Protein AF-A0A9D8JGZ7-F1 (afdb_monomer)

Nearest PDB structures (foldseek):
  4tql-assembly1_A  TM=2.787E-01  e=5.244E-01  synthetic construct
  4tql-assembly2_B  TM=2.988E-01  e=1.137E+00  synthetic construct
  6oy3-assembly1_B  TM=2.435E-01  e=5.060E+00  Fusarium vanettenii 77-13-4

Solvent-accessible surface area (backbone atoms only — not comparable to full-atom values): 28622 Å² total; per-residue (Å²): 135,87,79,66,72,73,61,61,57,54,54,59,47,52,58,52,54,63,74,70,57,75,61,79,71,61,65,65,60,64,68,72,77,68,89,72,92,83,92,80,92,80,90,77,90,75,86,70,82,75,72,54,72,65,57,57,50,51,50,52,53,50,48,49,54,51,50,48,55,44,48,56,49,50,55,52,52,43,54,53,42,52,54,51,42,49,45,63,78,54,69,54,93,81,65,79,48,70,67,60,55,50,52,54,48,53,52,52,50,52,51,51,55,53,42,53,52,52,46,50,51,47,51,53,51,48,54,37,51,73,73,69,47,66,93,82,66,78,72,90,67,86,78,71,76,80,69,80,76,87,67,78,92,41,73,68,54,49,51,54,50,53,48,50,56,50,48,64,72,32,63,72,47,61,56,45,61,58,40,56,75,80,50,49,64,75,54,55,77,71,55,74,36,54,69,57,47,59,58,49,49,52,47,50,55,56,55,74,70,46,51,74,67,52,56,65,47,45,82,75,52,75,70,84,82,48,51,74,61,55,53,48,48,54,50,43,54,51,50,48,52,48,51,52,47,54,57,48,57,52,51,50,64,65,74,63,52,96,77,44,74,62,72,42,56,40,89,86,75,19,49,53,43,44,52,42,30,37,32,42,33,38,34,6,56,65,56,79,75,55,83,63,66,42,68,66,47,46,55,50,49,51,58,23,40,25,63,7,37,62,34,45,59,42,46,82,41,56,38,101,91,42,52,23,46,26,51,46,47,56,75,53,72,48,76,42,58,56,80,53,71,75,53,48,102,69,63,44,62,62,47,55,46,47,49,53,26,58,78,39,70,50,56,56,56,63,53,31,38,39,38,35,36,28,60,36,48,49,70,86,56,86,68,78,50,49,66,47,61,37,68,32,87,91,37,48,29,35,37,32,44,34,43,56,51,84,45,89,74,54,56,39,62,62,37,87,72,70,44,51,42,54,39,33,20,51,52,23,47,49,54,36,44,51,50,27,41,30,37,22,41,58,45,49,14,38,34,23,89,66,79,68,33,42,47,26,55,76,11,59,85,34,51,54,88,48,92,73,59,43,34,25,33,54,80,65,52,60,40,66,45,60,16,36,51,32,69,70,33,35,76,68,68,32,46,41,85,88,47,51,13,23,39,69,34,97

Foldseek 3Di:
DDDDPVVLVVVVVVVVVVVVDDDPVVVVVVVVPPPDDDDDDDDDDPPPPQDDVVVLVVVLVVLVVQLVVLLVVLVVLLVVLVVLLVCLVPPDPVPPDLVVSLVSLVVSLVSLVVSLVSLVVSLVQNVCSLVRHDPPPDPPDPDPPPPPDPDPRDLVVLVVSLVVLVVVVCPVVVVQVVCVVPDCVVVPLQAQFQVCCVVVVVVVVVVVPADPVSVVCVVPDDPPPDDSSNSSSVSSVSSSVSSLVSSQPSVVSSPPDDVLLFWDWSQPDADFQQEAEEEEEEEEQCVVVDPACALVLVQVLQQLQAPFLLLCLQQLFAYSVHTRHSGYHYPYYDYHNDHQDADDPPVNVVVQLVVQCVVCVLPDDARYEYEYEYQHDQVVNDDQKEKAWHHSPPRIHIYIYGYQDLDDQLQPDCAPLRHDRSNQSSSQVVSLRVSQCRQGVRSNGTARPPPSDGQSRLQRSPWDQDRRQFGQTNVRRGGTYTFTFHSVQQVVQHAHDPSRRGDGGD

Radius of gyration: 27.04 Å; Cα contacts (8 Å, |Δi|>4): 701; chains: 1; bounding box: 70×60×82 Å

Structure (mmCIF, N/CA/C/O backbone):
data_AF-A0A9D8JGZ7-F1
#
_entry.id   AF-A0A9D8JGZ7-F1
#
loop_
_atom_site.group_PDB
_atom_site.id
_atom_site.type_symbol
_atom_site.label_atom_id
_atom_site.label_alt_id
_atom_site.label_comp_id
_atom_site.label_asym_id
_atom_site.label_entity_id
_atom_site.label_seq_id
_atom_site.pdbx_PDB_ins_code
_atom_site.Cartn_x
_atom_site.Cartn_y
_atom_site.Cartn_z
_atom_site.occupancy
_atom_site.B_iso_or_equiv
_atom_site.auth_seq_id
_atom_site.auth_comp_id
_atom_site.auth_asym_id
_atom_site.auth_atom_id
_atom_site.pdbx_PDB_model_num
ATOM 1 N N . MET A 1 1 ? 13.844 -27.676 -12.211 1.00 30.41 1 MET A N 1
ATOM 2 C CA . MET A 1 1 ? 13.786 -27.586 -13.686 1.00 30.41 1 MET A CA 1
ATOM 3 C C . MET A 1 1 ? 13.780 -26.109 -14.044 1.00 30.41 1 MET A C 1
ATOM 5 O O . MET A 1 1 ? 12.877 -25.419 -13.599 1.00 30.41 1 MET A O 1
ATOM 9 N N . ARG A 1 2 ? 14.822 -25.596 -14.713 1.00 27.52 2 ARG A N 1
ATOM 10 C CA . ARG A 1 2 ? 14.895 -24.185 -15.133 1.00 27.52 2 ARG A CA 1
ATOM 11 C C . ARG A 1 2 ? 14.179 -24.047 -16.477 1.00 27.52 2 ARG A C 1
ATOM 13 O O . ARG A 1 2 ? 14.622 -24.644 -17.453 1.00 27.52 2 ARG A O 1
ATOM 20 N N . THR A 1 3 ? 13.080 -23.305 -16.527 1.00 28.97 3 THR A N 1
ATOM 21 C CA . THR A 1 3 ? 12.500 -22.830 -17.788 1.00 28.97 3 THR A CA 1
ATOM 22 C C . THR A 1 3 ? 13.400 -21.730 -18.371 1.00 28.97 3 THR A C 1
ATOM 24 O O . THR A 1 3 ? 13.923 -20.910 -17.614 1.00 28.97 3 THR A O 1
ATOM 27 N N . PRO A 1 4 ? 13.646 -21.703 -19.692 1.00 29.66 4 PRO A N 1
ATOM 28 C CA . PRO A 1 4 ? 14.488 -20.678 -20.303 1.00 29.66 4 PRO A CA 1
ATOM 29 C C . PRO A 1 4 ? 13.777 -19.314 -20.301 1.00 29.66 4 PRO A C 1
ATOM 31 O O . PRO A 1 4 ? 12.674 -19.189 -20.833 1.00 29.66 4 PRO A O 1
ATOM 34 N N . LEU A 1 5 ? 14.440 -18.288 -19.743 1.00 36.59 5 LEU A N 1
ATOM 35 C CA . LEU A 1 5 ? 13.974 -16.890 -19.679 1.00 36.59 5 LEU A CA 1
ATOM 36 C C . LEU A 1 5 ? 13.505 -16.332 -21.040 1.00 36.59 5 LEU A C 1
ATOM 38 O O . LEU A 1 5 ? 12.675 -15.431 -21.072 1.00 36.59 5 LEU A O 1
ATOM 42 N N . SER A 1 6 ? 13.995 -16.860 -22.167 1.00 31.52 6 SER A N 1
ATOM 43 C CA . SER A 1 6 ? 13.658 -16.373 -23.513 1.00 31.52 6 SER A CA 1
ATOM 44 C C . SER A 1 6 ? 12.186 -16.558 -23.907 1.00 31.52 6 SER A C 1
ATOM 46 O O . SER A 1 6 ? 11.690 -15.802 -24.741 1.00 31.52 6 SER A O 1
ATOM 48 N N . LEU A 1 7 ? 11.468 -17.515 -23.305 1.00 28.45 7 LEU A N 1
ATOM 49 C CA . LEU A 1 7 ? 10.053 -17.764 -23.617 1.00 28.45 7 LEU A CA 1
ATOM 50 C C . LEU A 1 7 ? 9.101 -16.762 -22.943 1.00 28.45 7 LEU A C 1
ATOM 52 O O . LEU A 1 7 ? 8.075 -16.415 -23.526 1.00 28.45 7 LEU A O 1
ATOM 56 N N . SER A 1 8 ? 9.450 -16.249 -21.760 1.00 35.69 8 SER A N 1
ATOM 57 C CA . SER A 1 8 ? 8.589 -15.344 -20.984 1.00 35.69 8 SER A CA 1
ATOM 58 C C . SER A 1 8 ? 8.521 -13.936 -21.593 1.00 35.69 8 SER A C 1
ATOM 60 O O . SER A 1 8 ? 7.445 -13.347 -21.680 1.00 35.69 8 SER A O 1
ATOM 62 N N . TYR A 1 9 ? 9.642 -13.422 -22.114 1.00 38.09 9 TYR A N 1
ATOM 63 C CA . TYR A 1 9 ? 9.699 -12.099 -22.756 1.00 38.09 9 TYR A CA 1
ATOM 64 C C . TYR A 1 9 ? 9.044 -12.071 -24.147 1.00 38.09 9 TYR A C 1
ATOM 66 O O . TYR A 1 9 ? 8.454 -11.062 -24.534 1.00 38.09 9 TYR A O 1
ATOM 74 N N . GLY A 1 10 ? 9.074 -13.190 -24.885 1.00 34.28 10 GLY A N 1
ATOM 75 C CA . GLY A 1 10 ? 8.395 -13.312 -26.181 1.00 34.28 10 GLY A CA 1
ATOM 76 C C . GLY A 1 10 ? 6.864 -13.251 -26.080 1.00 34.28 10 GLY A C 1
ATOM 77 O O . GLY A 1 10 ? 6.204 -12.728 -26.985 1.00 34.28 10 GLY A O 1
ATOM 78 N N . LEU A 1 11 ? 6.294 -13.728 -24.965 1.00 33.00 11 LEU A N 1
ATOM 79 C CA . LEU A 1 11 ? 4.847 -13.736 -24.724 1.00 33.00 11 LEU A CA 1
ATOM 80 C C . LEU A 1 11 ? 4.312 -12.343 -24.344 1.00 33.00 11 LEU A C 1
ATOM 82 O O . LEU A 1 11 ? 3.305 -11.902 -24.898 1.00 33.00 11 LEU A O 1
ATOM 86 N N . ILE A 1 12 ? 5.025 -11.624 -23.467 1.00 39.72 12 ILE A N 1
ATOM 87 C CA . ILE A 1 12 ? 4.693 -10.246 -23.057 1.00 39.72 12 ILE A CA 1
ATOM 88 C C . ILE A 1 12 ? 4.748 -9.297 -24.266 1.00 39.72 12 ILE A C 1
ATOM 90 O O . ILE A 1 12 ? 3.869 -8.455 -24.450 1.00 39.72 12 ILE A O 1
ATOM 94 N N . PHE A 1 13 ? 5.729 -9.479 -25.156 1.00 40.72 13 PHE A N 1
ATOM 95 C CA . PHE A 1 13 ? 5.869 -8.642 -26.348 1.00 40.72 13 PHE A CA 1
ATOM 96 C C . PHE A 1 13 ? 4.836 -8.967 -27.440 1.00 40.72 13 PHE A C 1
ATOM 98 O O . PHE A 1 13 ? 4.329 -8.056 -28.092 1.00 40.72 13 PHE A O 1
ATOM 105 N N . SER A 1 14 ? 4.453 -10.239 -27.611 1.00 34.75 14 SER A N 1
ATOM 106 C CA . SER A 1 14 ? 3.380 -10.618 -28.548 1.00 34.75 14 SER A CA 1
ATOM 107 C C . SER A 1 14 ? 2.031 -10.004 -28.147 1.00 34.75 14 SER A C 1
ATOM 109 O O . SER A 1 14 ? 1.276 -9.558 -29.012 1.00 34.75 14 SER A O 1
ATOM 111 N N . LEU A 1 15 ? 1.752 -9.889 -26.844 1.00 35.12 15 LEU A N 1
ATOM 112 C CA . LEU A 1 15 ? 0.561 -9.204 -26.325 1.00 35.12 15 LEU A CA 1
ATOM 113 C C . LEU A 1 15 ? 0.600 -7.681 -26.569 1.00 35.12 15 LEU A C 1
ATOM 115 O O . LEU A 1 15 ? -0.421 -7.098 -26.934 1.00 35.12 15 LEU A O 1
ATOM 119 N N . LEU A 1 16 ? 1.773 -7.046 -26.466 1.00 34.62 16 LEU A N 1
ATOM 120 C CA . LEU A 1 16 ? 1.958 -5.612 -26.740 1.00 34.62 16 LEU A CA 1
ATOM 121 C C . LEU A 1 16 ? 1.869 -5.269 -28.239 1.00 34.62 16 LEU A C 1
ATOM 123 O O . LEU A 1 16 ? 1.175 -4.319 -28.605 1.00 34.62 16 LEU A O 1
ATOM 127 N N . VAL A 1 17 ? 2.481 -6.067 -29.122 1.00 37.59 17 VAL A N 1
ATOM 128 C CA . VAL A 1 17 ? 2.438 -5.853 -30.585 1.00 37.59 17 VAL A CA 1
ATOM 129 C C . VAL A 1 17 ? 1.025 -6.037 -31.142 1.00 37.59 17 VAL A C 1
ATOM 131 O O . VAL A 1 17 ? 0.597 -5.268 -32.004 1.00 37.59 17 VAL A O 1
ATOM 134 N N . THR A 1 18 ? 0.254 -6.987 -30.604 1.00 37.69 18 THR A N 1
ATOM 135 C CA . THR A 1 18 ? -1.143 -7.198 -31.024 1.00 37.69 18 THR A CA 1
ATOM 136 C C . THR A 1 18 ? -2.047 -6.021 -30.623 1.00 37.69 18 THR A C 1
ATOM 138 O O . THR A 1 18 ? -3.025 -5.741 -31.310 1.00 37.69 18 THR A O 1
ATOM 141 N N . SER A 1 19 ? -1.696 -5.267 -29.571 1.00 33.50 19 SER A N 1
ATOM 142 C CA . SER A 1 19 ? -2.451 -4.079 -29.133 1.00 33.50 19 SER A CA 1
ATOM 143 C C . SER A 1 19 ? -2.179 -2.806 -29.954 1.00 33.50 19 SER A C 1
ATOM 145 O O . SER A 1 19 ? -3.001 -1.891 -29.944 1.00 33.50 19 SER A O 1
ATOM 147 N N . CYS A 1 20 ? -1.074 -2.765 -30.711 1.00 33.56 20 CYS A N 1
ATOM 148 C CA . CYS A 1 20 ? -0.692 -1.635 -31.572 1.00 33.56 20 CYS A CA 1
ATOM 149 C C . CYS A 1 20 ? -0.934 -1.891 -33.075 1.00 33.56 20 CYS A C 1
ATOM 151 O O . CYS A 1 20 ? -0.835 -0.969 -33.884 1.00 33.56 20 CYS A O 1
ATOM 153 N N . GLY A 1 21 ? -1.253 -3.128 -33.469 1.00 30.16 21 GLY A N 1
ATOM 154 C CA . GLY A 1 21 ? -1.409 -3.548 -34.863 1.00 30.16 21 GLY A CA 1
ATOM 155 C C . GLY A 1 21 ? -2.853 -3.532 -35.367 1.00 30.16 21 GLY A C 1
ATOM 156 O O . GLY A 1 21 ? -3.429 -4.589 -35.608 1.00 30.16 21 GLY A O 1
ATOM 157 N N . GLY A 1 22 ? -3.433 -2.352 -35.596 1.00 34.09 22 GLY A N 1
ATOM 158 C CA . GLY A 1 22 ? -4.560 -2.245 -36.531 1.00 34.09 22 GLY A CA 1
ATOM 159 C C . GLY A 1 22 ? -4.078 -2.617 -37.937 1.00 34.09 22 GLY A C 1
ATOM 160 O O . GLY A 1 22 ? -3.034 -2.132 -38.376 1.00 34.09 22 GLY A O 1
ATOM 161 N N . SER A 1 23 ? -4.784 -3.508 -38.642 1.00 34.53 23 SER A N 1
ATOM 162 C CA . SER A 1 23 ? -4.337 -3.956 -39.965 1.00 34.53 23 SER A CA 1
ATOM 163 C C . SER A 1 23 ? -4.221 -2.765 -40.929 1.00 34.53 23 SER A C 1
ATOM 165 O O . SER A 1 23 ? -5.100 -1.901 -40.989 1.00 34.53 23 SER A O 1
ATOM 167 N N . LEU A 1 24 ? -3.156 -2.745 -41.738 1.00 37.50 24 LEU A N 1
ATOM 168 C CA . LEU A 1 24 ? -2.914 -1.766 -42.810 1.00 37.50 24 LEU A CA 1
ATOM 169 C C . LEU A 1 24 ? -4.115 -1.573 -43.768 1.00 37.50 24 LEU A C 1
ATOM 171 O O . LEU A 1 24 ? -4.181 -0.565 -44.474 1.00 37.50 24 LEU A O 1
ATOM 175 N N . GLY A 1 25 ? -5.075 -2.507 -43.788 1.00 36.16 25 GLY A N 1
ATOM 176 C CA . GLY A 1 25 ? -6.294 -2.435 -44.595 1.00 36.16 25 GLY A CA 1
ATOM 177 C C . GLY A 1 25 ? -7.306 -1.371 -44.151 1.00 36.16 25 GLY A C 1
ATOM 178 O O . GLY A 1 25 ? -8.044 -0.861 -44.999 1.00 36.16 25 GLY A O 1
ATOM 179 N N . ASP A 1 26 ? -7.321 -0.978 -42.874 1.00 39.31 26 ASP A N 1
ATOM 180 C CA . ASP A 1 26 ? -8.356 -0.079 -42.339 1.00 39.31 26 ASP A CA 1
ATOM 181 C C . ASP A 1 26 ? -8.034 1.408 -42.567 1.00 39.31 26 ASP A C 1
ATOM 183 O O . ASP A 1 26 ? -8.930 2.216 -42.828 1.00 39.31 26 ASP A O 1
ATOM 187 N N . TYR A 1 27 ? -6.748 1.770 -42.627 1.00 34.91 27 TYR A N 1
ATOM 188 C CA . TYR A 1 27 ? -6.307 3.138 -42.933 1.00 34.91 27 TYR A CA 1
ATOM 189 C C . TYR A 1 27 ? -6.498 3.528 -44.411 1.00 34.91 27 TYR A C 1
ATOM 191 O O . TYR A 1 27 ? -6.749 4.693 -44.726 1.00 34.91 27 TYR A O 1
ATOM 199 N N . ALA A 1 28 ? -6.449 2.564 -45.339 1.00 37.69 28 ALA A N 1
ATOM 200 C CA . ALA A 1 28 ? -6.651 2.817 -46.771 1.00 37.69 28 ALA A CA 1
ATOM 201 C C . ALA A 1 28 ? -8.128 3.061 -47.156 1.00 37.69 28 ALA A C 1
ATOM 203 O O . ALA A 1 28 ? -8.407 3.595 -48.234 1.00 37.69 28 ALA A O 1
ATOM 204 N N . LYS A 1 29 ? -9.087 2.689 -46.293 1.00 38.31 29 LYS A N 1
ATOM 205 C CA . LYS A 1 29 ? -10.528 2.922 -46.514 1.00 38.31 29 LYS A CA 1
ATOM 206 C C . LYS A 1 29 ? -10.995 4.313 -46.075 1.00 38.31 29 LYS A C 1
ATOM 208 O O . LYS A 1 29 ? -11.946 4.828 -46.659 1.00 38.31 29 LYS A O 1
ATOM 213 N N . LEU A 1 30 ? -10.319 4.942 -45.112 1.00 39.97 30 LEU A N 1
ATOM 214 C CA . LEU A 1 30 ? -10.672 6.280 -44.617 1.00 39.97 30 LEU A CA 1
ATOM 215 C C . LEU A 1 30 ? -10.223 7.412 -45.555 1.00 39.97 30 LEU A C 1
ATOM 217 O O . LEU A 1 30 ? -10.901 8.431 -45.650 1.00 39.97 30 LEU A O 1
ATOM 221 N N . THR A 1 31 ? -9.159 7.217 -46.335 1.00 41.25 31 THR A N 1
ATOM 222 C CA . THR A 1 31 ? -8.648 8.236 -47.272 1.00 41.25 31 THR A CA 1
ATOM 223 C C . THR A 1 31 ? -9.404 8.307 -48.605 1.00 41.25 31 THR A C 1
ATOM 225 O O . THR A 1 31 ? -9.311 9.313 -49.302 1.00 41.25 31 THR A O 1
ATOM 228 N N . ARG A 1 32 ? -10.229 7.307 -48.959 1.00 40.94 32 ARG A N 1
ATOM 229 C CA . ARG A 1 32 ? -11.028 7.318 -50.208 1.00 40.94 32 ARG A C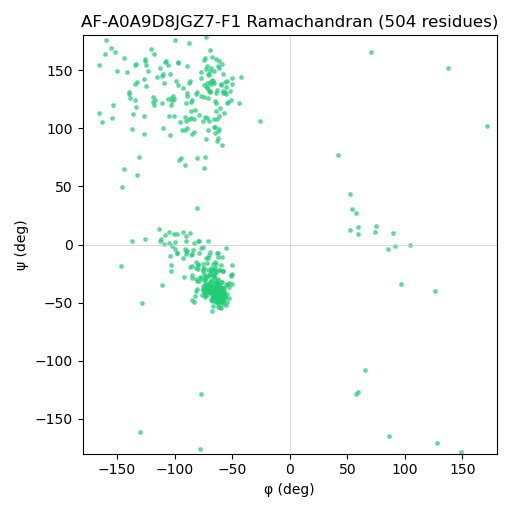A 1
ATOM 230 C C . ARG A 1 32 ? -12.376 8.040 -50.126 1.00 40.94 32 ARG A C 1
ATOM 232 O O . ARG A 1 32 ? -13.009 8.212 -51.162 1.00 40.94 32 ARG A O 1
ATOM 239 N N . ARG A 1 33 ? -12.832 8.471 -48.944 1.00 41.28 33 ARG A N 1
ATOM 240 C CA . ARG A 1 33 ? -14.148 9.129 -48.780 1.00 41.28 33 ARG A CA 1
ATOM 241 C C . ARG A 1 33 ? -14.114 10.663 -48.705 1.00 41.28 33 ARG A C 1
ATOM 243 O O . ARG A 1 33 ? -15.174 11.259 -48.572 1.00 41.28 33 ARG A O 1
ATOM 250 N N . GLY A 1 34 ? -12.945 11.300 -48.826 1.00 38.88 34 GLY A N 1
ATOM 251 C CA . GLY A 1 34 ? -12.790 12.750 -48.618 1.00 38.88 34 GLY A CA 1
ATOM 252 C C . GLY A 1 34 ? -12.522 13.619 -49.854 1.00 38.88 34 GLY A C 1
ATOM 253 O O . GLY A 1 34 ? -12.374 14.824 -49.701 1.00 38.88 34 GLY A O 1
ATOM 254 N N . ALA A 1 35 ? -12.441 13.066 -51.068 1.00 39.75 35 ALA A N 1
ATOM 255 C CA . ALA A 1 35 ? -12.128 13.852 -52.268 1.00 39.75 35 ALA A CA 1
ATOM 256 C C . ALA A 1 35 ? -13.407 14.314 -52.995 1.00 39.75 35 ALA A C 1
ATOM 258 O O . ALA A 1 35 ? -13.784 13.763 -54.027 1.00 39.75 35 ALA A O 1
ATOM 259 N N . GLY A 1 36 ? -14.085 15.314 -52.425 1.00 37.69 36 GLY A N 1
ATOM 260 C CA . GLY A 1 36 ? -15.167 16.074 -53.056 1.00 37.69 36 GLY A CA 1
ATOM 261 C C . GLY A 1 36 ? -14.779 17.552 -53.154 1.00 37.69 36 GLY A C 1
ATOM 262 O O . GLY A 1 36 ? -14.425 18.163 -52.156 1.00 37.69 36 GLY A O 1
ATOM 263 N N . ALA A 1 37 ? -14.792 18.077 -54.376 1.00 45.81 37 ALA A N 1
ATOM 264 C CA . ALA A 1 37 ? -14.227 19.344 -54.840 1.00 45.81 37 ALA A CA 1
ATOM 265 C C . ALA A 1 37 ? -14.571 20.631 -54.053 1.00 45.81 37 ALA A C 1
ATOM 267 O O . ALA A 1 37 ? -15.729 20.882 -53.739 1.00 45.81 37 ALA A O 1
ATOM 268 N N . SER A 1 38 ? -13.592 21.542 -53.949 1.00 38.69 38 SER A N 1
ATOM 269 C CA . SER A 1 38 ? -13.830 22.981 -54.151 1.00 38.69 38 SER A CA 1
ATOM 270 C C . SER A 1 38 ? -12.558 23.692 -54.628 1.00 38.69 38 SER A C 1
ATOM 272 O O . SER A 1 38 ? -11.533 23.690 -53.948 1.00 38.69 38 SER A O 1
ATOM 274 N N . SER A 1 39 ? -12.639 24.299 -55.808 1.00 50.97 39 SER A N 1
ATOM 275 C CA . SER A 1 39 ? -11.642 25.181 -56.411 1.00 50.97 39 SER A CA 1
ATOM 276 C C . SER A 1 39 ? -11.683 26.575 -55.778 1.00 50.97 39 SER A C 1
ATOM 278 O O . SER A 1 39 ? -12.738 27.208 -55.775 1.00 50.97 39 SER A O 1
ATOM 280 N N . GLY A 1 40 ? -10.539 27.083 -55.324 1.00 40.97 40 GLY A N 1
ATOM 281 C CA . GLY A 1 40 ? -10.384 28.468 -54.876 1.00 40.97 40 GLY A CA 1
ATOM 282 C C . GLY A 1 40 ? -8.910 28.855 -54.824 1.00 40.97 40 GLY A C 1
ATOM 283 O O . GLY A 1 40 ? -8.170 28.394 -53.965 1.00 40.97 40 GLY A O 1
ATOM 284 N N . SER A 1 41 ? -8.486 29.658 -55.796 1.00 50.00 41 SER A N 1
ATOM 285 C CA . SER A 1 41 ? -7.134 30.187 -55.973 1.00 50.00 41 SER A CA 1
ATOM 286 C C . SER A 1 41 ? -6.785 31.257 -54.935 1.00 50.00 41 SER A C 1
ATOM 288 O O . SER A 1 41 ? -7.548 32.205 -54.761 1.00 50.00 41 SER A O 1
ATOM 290 N N . GLY A 1 42 ? -5.593 31.176 -54.344 1.00 39.94 42 GLY A N 1
ATOM 291 C CA . GLY A 1 42 ? -5.002 32.258 -53.552 1.00 39.94 42 GLY A CA 1
ATOM 292 C C . GLY A 1 42 ? -3.747 31.778 -52.836 1.00 39.94 42 GLY A C 1
ATOM 293 O O . GLY A 1 42 ? -3.837 31.033 -51.869 1.00 39.94 42 GLY A O 1
ATOM 294 N N . GLY A 1 43 ? -2.578 32.129 -53.369 1.00 47.84 43 GLY A N 1
ATOM 295 C CA . GLY A 1 43 ? -1.293 31.606 -52.922 1.00 47.84 43 GLY A CA 1
ATOM 296 C C . GLY A 1 43 ? -0.771 32.218 -51.623 1.00 47.84 43 GLY A C 1
ATOM 297 O O . GLY A 1 43 ? -0.841 33.424 -51.426 1.00 47.84 43 GLY A O 1
ATOM 298 N N . THR A 1 44 ? -0.135 31.362 -50.828 1.00 37.50 44 THR A N 1
ATOM 299 C CA . THR A 1 44 ? 1.062 31.637 -50.020 1.00 37.50 44 THR A CA 1
ATOM 300 C C . THR A 1 44 ? 1.774 30.298 -49.817 1.00 37.50 44 THR A C 1
ATOM 302 O O . THR A 1 44 ? 1.287 29.401 -49.134 1.00 37.50 44 THR A O 1
ATOM 305 N N . THR A 1 45 ? 2.921 30.117 -50.469 1.00 41.12 45 THR A N 1
ATOM 306 C CA . THR A 1 45 ? 3.786 28.943 -50.310 1.00 41.12 45 THR A CA 1
ATOM 307 C C . THR A 1 45 ? 4.495 28.992 -48.957 1.00 41.12 45 THR A C 1
ATOM 309 O O . THR A 1 45 ? 5.592 29.533 -48.853 1.00 41.12 45 THR A O 1
ATOM 312 N N . TYR A 1 46 ? 3.890 28.401 -47.926 1.00 37.06 46 TYR A N 1
ATOM 313 C CA . TYR A 1 46 ? 4.634 27.854 -46.790 1.00 37.06 46 TYR A CA 1
ATOM 314 C C . TYR A 1 46 ? 5.074 26.437 -47.167 1.00 37.06 46 TYR A C 1
ATOM 316 O O . TYR A 1 46 ? 4.312 25.480 -47.065 1.00 37.06 46 TYR A O 1
ATOM 324 N N . GLY A 1 47 ? 6.304 26.316 -47.665 1.00 42.19 47 GLY A N 1
ATOM 325 C CA . GLY A 1 47 ? 6.953 25.036 -47.936 1.00 42.19 47 GLY A CA 1
ATOM 326 C C . GLY A 1 47 ? 7.407 24.361 -46.644 1.00 42.19 47 GLY A C 1
ATOM 327 O O . GLY A 1 47 ? 8.602 24.226 -46.421 1.00 42.19 47 GLY A O 1
ATOM 328 N N . ALA A 1 48 ? 6.472 23.959 -45.785 1.00 45.25 48 ALA A N 1
ATOM 329 C CA . ALA A 1 48 ? 6.746 22.936 -44.785 1.00 45.25 48 ALA A CA 1
ATOM 330 C C . ALA A 1 48 ? 6.409 21.595 -45.439 1.00 45.25 48 ALA A C 1
ATOM 332 O O . ALA A 1 48 ? 5.242 21.283 -45.676 1.00 45.25 48 ALA A O 1
ATOM 333 N N . THR A 1 49 ? 7.432 20.827 -45.804 1.00 48.81 49 THR A N 1
ATOM 334 C CA . THR A 1 49 ? 7.276 19.451 -46.278 1.00 48.81 49 THR A CA 1
ATOM 335 C C . THR A 1 49 ? 6.676 18.621 -45.147 1.00 48.81 49 THR A C 1
ATOM 337 O O . THR A 1 49 ? 7.403 18.108 -44.299 1.00 48.81 49 THR A O 1
ATOM 340 N N . SER A 1 50 ? 5.346 18.514 -45.099 1.00 52.38 50 SER A N 1
ATOM 341 C CA . SER A 1 50 ? 4.680 17.562 -44.219 1.00 52.38 50 SER A CA 1
ATOM 342 C C . SER A 1 50 ? 5.138 16.173 -44.642 1.00 52.38 50 SER A C 1
ATOM 344 O O . SER A 1 50 ? 4.829 15.717 -45.745 1.00 52.38 50 SER A O 1
ATOM 346 N N . ILE A 1 51 ? 5.921 15.528 -43.790 1.00 58.66 51 ILE A N 1
ATOM 347 C CA . ILE A 1 51 ? 6.329 14.141 -43.976 1.00 58.66 51 ILE A CA 1
ATOM 348 C C . ILE A 1 51 ? 5.053 13.306 -44.118 1.00 58.66 51 ILE A C 1
ATOM 350 O O . ILE A 1 51 ? 4.101 13.496 -43.358 1.00 58.66 51 ILE A O 1
ATOM 354 N N . ASP A 1 52 ? 5.027 12.389 -45.085 1.00 80.81 52 ASP A N 1
ATOM 355 C CA . ASP A 1 52 ? 3.931 11.429 -45.211 1.00 80.81 52 ASP A CA 1
ATOM 356 C C . ASP A 1 52 ? 3.786 10.683 -43.874 1.00 80.81 52 ASP A C 1
ATOM 358 O O . ASP A 1 52 ? 4.765 10.165 -43.331 1.00 80.81 52 ASP A O 1
ATOM 362 N N . ALA A 1 53 ? 2.569 10.609 -43.331 1.00 71.81 53 ALA A N 1
ATOM 363 C CA . ALA A 1 53 ? 2.275 9.889 -42.092 1.00 71.81 53 ALA A CA 1
ATOM 364 C C . ALA A 1 53 ? 2.824 8.446 -42.118 1.00 71.81 53 ALA A C 1
ATOM 366 O O . ALA A 1 53 ? 3.190 7.893 -41.080 1.00 71.81 53 ALA A O 1
ATOM 367 N N . LYS A 1 54 ? 2.954 7.849 -43.312 1.00 73.62 54 LYS A N 1
ATOM 368 C CA . LYS A 1 54 ? 3.615 6.551 -43.509 1.00 73.62 54 LYS A CA 1
ATOM 369 C C . LYS A 1 54 ? 5.113 6.569 -43.215 1.00 73.62 54 LYS A C 1
ATOM 371 O O . LYS A 1 54 ? 5.618 5.620 -42.625 1.00 73.62 54 LYS A O 1
ATOM 376 N N . GLN A 1 55 ? 5.823 7.622 -43.609 1.00 79.62 55 GLN A N 1
ATOM 377 C CA . GLN A 1 55 ? 7.254 7.764 -43.352 1.00 79.62 55 GLN A CA 1
ATOM 378 C C . GLN A 1 55 ? 7.515 8.029 -41.864 1.00 79.62 55 GLN A C 1
ATOM 380 O O . GLN A 1 55 ? 8.419 7.418 -41.300 1.00 79.62 55 GLN A O 1
ATOM 385 N N . GLN A 1 56 ? 6.669 8.822 -41.194 1.00 73.62 56 GLN A N 1
ATOM 386 C CA . GLN A 1 56 ? 6.726 8.966 -39.732 1.00 73.62 56 GLN A CA 1
ATOM 387 C C . GLN A 1 56 ? 6.478 7.630 -39.017 1.00 73.62 56 GLN A C 1
ATOM 389 O O . GLN A 1 56 ? 7.208 7.281 -38.095 1.00 73.62 56 GLN A O 1
ATOM 394 N N . ALA A 1 57 ? 5.479 6.854 -39.450 1.00 71.81 57 ALA A N 1
ATOM 395 C CA . ALA A 1 57 ? 5.200 5.540 -38.872 1.00 71.81 57 ALA A CA 1
ATOM 396 C C . ALA A 1 57 ? 6.353 4.543 -39.094 1.00 71.81 57 ALA A C 1
ATOM 398 O O . ALA A 1 57 ? 6.729 3.825 -38.168 1.00 71.81 57 ALA A O 1
ATOM 399 N N . SER A 1 58 ? 6.942 4.524 -40.294 1.00 77.25 58 SER A N 1
ATOM 400 C CA . SER A 1 58 ? 8.095 3.673 -40.611 1.00 77.25 58 SER A CA 1
ATOM 401 C C . SER A 1 58 ? 9.321 4.033 -39.772 1.00 77.25 58 SER A C 1
ATOM 403 O O . SER A 1 58 ? 10.016 3.139 -39.296 1.00 77.25 58 SER A O 1
ATOM 405 N N . GLU A 1 59 ? 9.577 5.326 -39.568 1.00 80.69 59 GLU A N 1
ATOM 406 C CA . GLU A 1 59 ? 10.708 5.786 -38.763 1.00 80.69 59 GLU A CA 1
ATOM 407 C C . GLU A 1 59 ? 10.513 5.468 -37.277 1.00 80.69 59 GLU A C 1
ATOM 409 O O . GLU A 1 59 ? 11.428 4.961 -36.631 1.00 80.69 59 GLU A O 1
ATOM 414 N N . LYS A 1 60 ? 9.292 5.639 -36.749 1.00 73.94 60 LYS A N 1
ATOM 415 C CA . LYS A 1 60 ? 8.952 5.190 -35.390 1.00 73.94 60 LYS A CA 1
ATOM 416 C C . LYS A 1 60 ? 9.216 3.692 -35.212 1.00 73.94 60 LYS A C 1
ATOM 418 O O . LYS A 1 60 ? 9.822 3.298 -34.224 1.00 73.94 60 LYS A O 1
ATOM 423 N N . LEU A 1 61 ? 8.811 2.848 -36.164 1.00 75.06 61 LEU A N 1
ATOM 424 C CA . LEU A 1 61 ? 9.064 1.401 -36.097 1.00 75.06 61 LEU A CA 1
ATOM 425 C C . LEU A 1 61 ? 10.559 1.052 -36.138 1.00 75.06 61 LEU A C 1
ATOM 427 O O . LEU A 1 61 ? 10.986 0.157 -35.410 1.00 75.06 61 LEU A O 1
ATOM 431 N N . ARG A 1 62 ? 11.358 1.760 -36.946 1.00 87.69 62 ARG A N 1
ATOM 432 C CA . ARG A 1 62 ? 12.818 1.577 -36.999 1.00 87.69 62 ARG A CA 1
ATOM 433 C C . ARG A 1 62 ? 13.467 1.913 -35.658 1.00 87.69 62 ARG A C 1
ATOM 435 O O . ARG A 1 62 ? 14.227 1.107 -35.129 1.00 87.69 62 ARG A O 1
ATOM 442 N N . LEU A 1 63 ? 13.131 3.073 -35.098 1.00 77.00 63 LEU A N 1
ATOM 443 C CA . LEU A 1 63 ? 13.656 3.509 -33.808 1.00 77.00 63 LEU A CA 1
ATOM 444 C C . LEU A 1 63 ? 13.200 2.577 -32.665 1.00 77.00 63 LEU A C 1
ATOM 446 O O . LEU A 1 63 ? 13.970 2.330 -31.738 1.00 77.00 63 LEU A O 1
ATOM 450 N N . ILE A 1 64 ? 11.996 1.985 -32.761 1.00 71.69 64 ILE A N 1
ATOM 451 C CA . ILE A 1 64 ? 11.545 0.939 -31.828 1.00 71.69 64 ILE A CA 1
ATOM 452 C C . ILE A 1 64 ? 12.455 -0.294 -31.871 1.00 71.69 64 ILE A C 1
ATOM 454 O O . ILE A 1 64 ? 12.851 -0.814 -30.826 1.00 71.69 64 ILE A O 1
ATOM 458 N N . ASP A 1 65 ? 12.787 -0.769 -33.070 1.00 77.56 65 ASP A N 1
ATOM 459 C CA . ASP A 1 65 ? 13.655 -1.933 -33.255 1.00 77.56 65 ASP A CA 1
ATOM 460 C C . ASP A 1 65 ? 15.088 -1.668 -32.757 1.00 77.56 65 ASP A C 1
ATOM 462 O O . ASP A 1 65 ? 15.715 -2.540 -32.153 1.00 77.56 65 ASP A O 1
ATOM 466 N N . GLU A 1 66 ? 15.594 -0.445 -32.931 1.00 79.00 66 GLU A N 1
ATOM 467 C CA . GLU A 1 66 ? 16.903 -0.031 -32.411 1.00 79.00 66 GLU A CA 1
ATOM 468 C C . GLU A 1 66 ? 16.930 0.044 -30.885 1.00 79.00 66 GLU A C 1
ATOM 470 O O . GLU A 1 66 ? 17.821 -0.546 -30.269 1.00 79.00 66 GLU A O 1
ATOM 475 N N . GLY A 1 67 ? 15.919 0.668 -30.269 1.00 75.19 67 GLY A N 1
ATOM 476 C CA . GLY A 1 67 ? 15.761 0.683 -28.814 1.00 75.19 67 GLY A CA 1
ATOM 477 C C . GLY A 1 67 ? 15.687 -0.731 -28.231 1.00 75.19 67 GLY A C 1
ATOM 478 O O . GLY A 1 67 ? 16.375 -1.039 -27.257 1.00 75.19 67 GLY A O 1
ATOM 479 N N . LYS A 1 68 ? 14.942 -1.636 -28.884 1.00 74.38 68 LYS A N 1
ATOM 480 C CA . LYS A 1 68 ? 14.866 -3.055 -28.504 1.00 74.38 68 LYS A CA 1
ATOM 481 C C . LYS A 1 68 ? 16.234 -3.736 -28.552 1.00 74.38 68 LYS A C 1
ATOM 483 O O . LYS A 1 68 ? 16.618 -4.397 -27.589 1.00 74.38 68 LYS A O 1
ATOM 488 N N . LYS A 1 69 ? 16.983 -3.575 -29.645 1.00 80.94 69 LYS A N 1
ATOM 489 C CA . LYS A 1 69 ? 18.320 -4.172 -29.787 1.00 80.94 69 LYS A CA 1
ATOM 490 C C . LYS A 1 69 ? 19.283 -3.660 -28.718 1.00 80.94 69 LYS A C 1
ATOM 492 O O . LYS A 1 69 ? 20.080 -4.444 -28.209 1.00 80.94 69 LYS A O 1
ATOM 497 N N . SER A 1 70 ? 19.233 -2.371 -28.384 1.00 77.50 70 SER A N 1
ATOM 498 C CA . SER A 1 70 ? 20.049 -1.792 -27.307 1.00 77.50 70 SER A CA 1
ATOM 499 C C . SER A 1 70 ? 19.651 -2.346 -25.936 1.00 77.50 70 SER A C 1
ATOM 501 O O . SER A 1 70 ? 20.516 -2.727 -25.153 1.00 77.50 70 SER A O 1
ATOM 503 N N . PHE A 1 71 ? 18.355 -2.513 -25.675 1.00 73.31 71 PHE A N 1
ATOM 504 C CA . PHE A 1 71 ? 17.860 -3.114 -24.436 1.00 73.31 71 PHE A CA 1
ATOM 505 C C . PHE A 1 71 ? 18.263 -4.592 -24.277 1.00 73.31 71 PHE A C 1
ATOM 507 O O . PHE A 1 71 ? 18.737 -5.000 -23.217 1.00 73.31 71 PHE A O 1
ATOM 514 N N . GLU A 1 72 ? 18.152 -5.398 -25.339 1.00 79.12 72 GLU A N 1
ATOM 515 C CA . GLU A 1 72 ? 18.608 -6.798 -25.344 1.00 79.12 72 GLU A CA 1
ATOM 516 C C . GLU A 1 72 ? 20.115 -6.914 -25.054 1.00 79.12 72 GLU A C 1
ATOM 518 O O . GLU A 1 72 ? 20.543 -7.823 -24.334 1.00 79.12 72 GLU A O 1
ATOM 523 N N . ARG A 1 73 ? 20.925 -5.974 -25.566 1.00 84.56 73 ARG A N 1
ATOM 524 C CA . ARG A 1 73 ? 22.359 -5.902 -25.246 1.00 84.56 73 ARG A CA 1
ATOM 525 C C . ARG A 1 73 ? 22.600 -5.536 -23.783 1.00 84.56 73 ARG A C 1
ATOM 527 O O . ARG A 1 73 ? 23.398 -6.211 -23.139 1.00 84.56 73 ARG A O 1
ATOM 534 N N . ILE A 1 74 ? 21.861 -4.576 -23.224 1.00 76.94 74 ILE A N 1
ATOM 535 C CA . ILE A 1 74 ? 21.961 -4.217 -21.800 1.00 76.94 74 ILE A CA 1
ATOM 536 C C . ILE A 1 74 ? 21.611 -5.398 -20.885 1.00 76.94 74 ILE A C 1
ATOM 538 O O . ILE A 1 74 ? 22.342 -5.661 -19.930 1.00 76.94 74 ILE A O 1
ATOM 542 N N . ILE A 1 75 ? 20.555 -6.161 -21.188 1.00 76.12 75 ILE A N 1
ATOM 543 C CA . ILE A 1 75 ? 20.216 -7.374 -20.421 1.00 76.12 75 ILE A CA 1
ATOM 544 C C . ILE A 1 75 ? 21.379 -8.371 -20.450 1.00 76.12 75 ILE A C 1
ATOM 546 O O . ILE A 1 75 ? 21.757 -8.918 -19.413 1.00 76.12 75 ILE A O 1
ATOM 550 N N . LYS A 1 76 ? 21.983 -8.587 -21.625 1.00 84.75 76 LYS A N 1
ATOM 551 C CA . LYS A 1 76 ? 23.144 -9.472 -21.764 1.00 84.75 76 LYS A CA 1
ATOM 552 C C . LYS A 1 76 ? 24.335 -8.977 -20.933 1.00 84.75 76 LYS A C 1
ATOM 554 O O . LYS A 1 76 ? 24.962 -9.790 -20.254 1.00 84.75 76 LYS A O 1
ATOM 559 N N . LEU A 1 77 ? 24.610 -7.670 -20.943 1.00 82.31 77 LEU A N 1
ATOM 560 C CA . LEU A 1 77 ? 25.673 -7.045 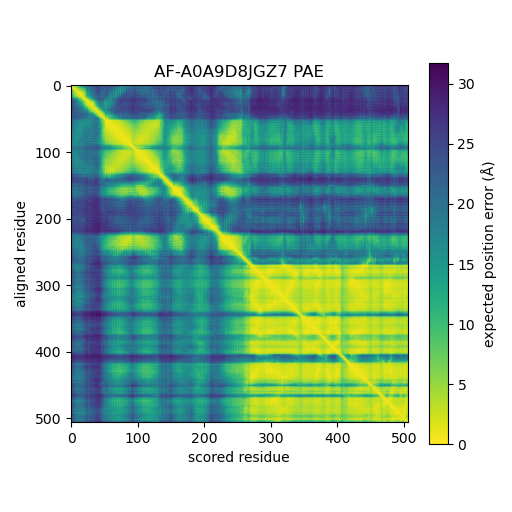-20.145 1.00 82.31 77 LEU A CA 1
ATOM 561 C C . LEU A 1 77 ? 25.416 -7.201 -18.640 1.00 82.31 77 LEU A C 1
ATOM 563 O O . LEU A 1 77 ? 26.336 -7.536 -17.896 1.00 82.31 77 LEU A O 1
ATOM 567 N N . LYS A 1 78 ? 24.165 -7.053 -18.187 1.00 82.88 78 LYS A N 1
ATOM 568 C CA . LYS A 1 78 ? 23.777 -7.328 -16.796 1.00 82.88 78 LYS A CA 1
ATOM 569 C C . LYS A 1 78 ? 24.082 -8.772 -16.407 1.00 82.88 78 LYS A C 1
ATOM 571 O O . LYS A 1 78 ? 24.716 -8.993 -15.383 1.00 82.88 78 LYS A O 1
ATOM 576 N N . THR A 1 79 ? 23.677 -9.747 -17.221 1.00 83.50 79 THR A N 1
ATOM 577 C CA . THR A 1 79 ? 23.960 -11.164 -16.938 1.00 83.50 79 THR A CA 1
ATOM 578 C C . THR A 1 79 ? 25.465 -11.437 -16.863 1.00 83.50 79 THR A C 1
ATOM 580 O O . THR A 1 79 ? 25.906 -12.202 -16.011 1.00 83.50 79 THR A O 1
ATOM 583 N N . GLN A 1 80 ? 26.270 -10.789 -17.712 1.00 87.31 80 GLN A N 1
ATOM 584 C CA . GLN A 1 80 ? 27.732 -10.884 -17.642 1.00 87.31 80 GLN A CA 1
ATOM 585 C C . GLN A 1 80 ? 28.295 -10.265 -16.353 1.00 87.31 80 GLN A C 1
ATOM 587 O O . GLN A 1 80 ? 29.208 -10.833 -15.758 1.00 87.31 80 GLN A O 1
ATOM 592 N N . LEU A 1 81 ? 27.746 -9.136 -15.893 1.00 81.62 81 LEU A N 1
ATOM 593 C CA . LEU A 1 81 ? 28.129 -8.524 -14.618 1.00 81.62 81 LEU A CA 1
ATOM 594 C C . LEU A 1 81 ? 27.732 -9.384 -13.413 1.00 81.62 81 LEU A C 1
ATOM 596 O O . LEU A 1 81 ? 28.517 -9.483 -12.478 1.00 81.62 81 LEU A O 1
ATOM 600 N N . GLU A 1 82 ? 26.564 -10.027 -13.433 1.00 80.88 82 GLU A N 1
ATOM 601 C CA . GLU A 1 82 ? 26.126 -10.942 -12.368 1.00 80.88 82 GLU A CA 1
ATOM 602 C C . GLU A 1 82 ? 27.027 -12.185 -12.279 1.00 80.88 82 GLU A C 1
ATOM 604 O O . GLU A 1 82 ? 27.413 -12.584 -11.181 1.00 80.88 82 GLU A O 1
ATOM 609 N N . ASP A 1 83 ? 27.438 -12.752 -13.419 1.00 86.44 83 ASP A N 1
ATOM 610 C CA . ASP A 1 83 ? 28.415 -13.852 -13.466 1.00 86.44 83 ASP A CA 1
ATOM 611 C C . ASP A 1 83 ? 29.785 -13.421 -12.911 1.00 86.44 83 ASP A C 1
ATOM 613 O O . ASP A 1 83 ? 30.397 -14.135 -12.113 1.00 86.44 83 ASP A O 1
ATOM 617 N N . LEU A 1 84 ? 30.251 -12.217 -13.270 1.00 83.69 84 LEU A N 1
ATOM 618 C CA . LEU A 1 84 ? 31.477 -11.647 -12.704 1.00 83.69 84 LEU A CA 1
ATOM 619 C C . LEU A 1 84 ? 31.348 -11.380 -11.201 1.00 83.69 84 LEU A C 1
ATOM 621 O O . LEU A 1 84 ? 32.297 -11.638 -10.463 1.00 83.69 84 LEU A O 1
ATOM 625 N N . GLN A 1 85 ? 30.193 -10.903 -10.732 1.00 84.50 85 GLN A N 1
ATOM 626 C CA . GLN A 1 85 ? 29.940 -10.696 -9.308 1.00 84.50 85 GLN A CA 1
ATOM 627 C C . GLN A 1 85 ? 30.040 -12.016 -8.545 1.00 84.50 85 GLN A C 1
ATOM 629 O O . GLN A 1 85 ? 30.735 -12.084 -7.533 1.00 84.50 85 GLN A O 1
ATOM 634 N N . GLN A 1 86 ? 29.400 -13.072 -9.055 1.00 86.81 86 GLN A N 1
ATOM 635 C CA . GLN A 1 86 ? 29.431 -14.391 -8.431 1.00 86.81 86 GLN A CA 1
ATOM 636 C C . GLN A 1 86 ? 30.863 -14.936 -8.341 1.00 86.81 86 GLN A C 1
ATOM 638 O O . GLN A 1 86 ? 31.263 -15.443 -7.295 1.00 86.81 86 GLN A O 1
ATOM 643 N N . LYS A 1 87 ? 31.653 -14.778 -9.408 1.00 85.50 87 LYS A N 1
ATOM 644 C CA . LYS A 1 87 ? 33.075 -15.152 -9.448 1.00 85.50 87 LYS A CA 1
ATOM 645 C C . LYS A 1 87 ? 33.925 -14.410 -8.417 1.00 85.50 87 LYS A C 1
ATOM 647 O O . LYS A 1 87 ? 34.842 -14.990 -7.850 1.00 85.50 87 LYS A O 1
ATOM 652 N N . VAL A 1 88 ? 33.627 -13.136 -8.169 1.00 83.44 88 VAL A N 1
ATOM 653 C CA . VAL A 1 88 ? 34.337 -12.312 -7.179 1.00 83.44 88 VAL A CA 1
ATOM 654 C C . VAL A 1 88 ? 33.935 -12.682 -5.748 1.00 83.44 88 VAL A C 1
ATOM 656 O O . VAL A 1 88 ? 34.789 -12.726 -4.868 1.00 83.44 88 VAL A O 1
ATOM 659 N N . GLU A 1 89 ? 32.653 -12.971 -5.510 1.00 82.19 89 GLU A N 1
ATOM 660 C CA . GLU A 1 89 ? 32.135 -13.366 -4.192 1.00 82.19 89 GLU A CA 1
ATOM 661 C C . GLU A 1 89 ? 32.510 -14.811 -3.814 1.00 82.19 89 GLU A C 1
ATOM 663 O O . GLU A 1 89 ? 32.593 -15.138 -2.629 1.00 82.19 89 GLU A O 1
ATOM 668 N N . GLN A 1 90 ? 32.760 -15.672 -4.805 1.00 86.75 90 GLN A N 1
ATOM 669 C CA . GLN A 1 90 ? 33.168 -17.070 -4.636 1.00 86.75 90 GLN A CA 1
ATOM 670 C C . GLN A 1 90 ? 34.396 -17.374 -5.512 1.00 86.75 90 GLN A C 1
ATOM 672 O O . GLN A 1 90 ? 34.258 -18.021 -6.553 1.00 86.75 90 GLN A O 1
ATOM 677 N N . PRO A 1 91 ? 35.596 -16.912 -5.116 1.00 78.31 91 PRO A N 1
ATOM 678 C CA . PRO A 1 91 ? 36.793 -17.116 -5.915 1.00 78.31 91 PRO A CA 1
ATOM 679 C C . PRO A 1 91 ? 37.124 -18.608 -5.997 1.00 78.31 91 PRO A C 1
ATOM 681 O O . PRO A 1 91 ? 37.303 -19.271 -4.974 1.00 78.31 91 PRO A O 1
ATOM 684 N N . ASP A 1 92 ? 37.221 -19.132 -7.215 1.00 82.69 92 ASP A N 1
ATOM 685 C CA . ASP A 1 92 ? 37.750 -20.466 -7.482 1.00 82.69 92 ASP A CA 1
ATOM 686 C C . ASP A 1 92 ? 39.216 -20.394 -7.954 1.00 82.69 92 ASP A C 1
ATOM 688 O O . ASP A 1 92 ? 39.788 -19.321 -8.168 1.00 82.69 92 ASP A O 1
ATOM 692 N N . ASP A 1 93 ? 39.839 -21.557 -8.156 1.00 77.31 93 ASP A N 1
ATOM 693 C CA . ASP A 1 93 ? 41.215 -21.663 -8.659 1.00 77.31 93 ASP A CA 1
ATOM 694 C C . ASP A 1 93 ? 41.414 -21.100 -10.081 1.00 77.31 93 ASP A C 1
ATOM 696 O O . ASP A 1 93 ? 42.556 -21.037 -10.553 1.00 77.31 93 ASP A O 1
ATOM 700 N N . SER A 1 94 ? 40.341 -20.717 -10.784 1.00 65.94 94 SER A N 1
ATOM 701 C CA . SER A 1 94 ? 40.402 -20.085 -12.104 1.00 65.94 94 SER A CA 1
ATOM 702 C C . SER A 1 94 ? 40.573 -18.563 -12.017 1.00 65.94 94 SER A C 1
ATOM 704 O O . SER A 1 94 ? 41.117 -17.962 -12.941 1.00 65.94 94 SER A O 1
ATOM 706 N N . LEU A 1 95 ? 40.256 -17.943 -10.873 1.00 73.31 95 LEU A N 1
ATOM 707 C CA . LEU A 1 95 ? 40.386 -16.499 -10.624 1.00 73.31 95 LEU A CA 1
ATOM 708 C C . LEU A 1 95 ? 41.817 -16.036 -10.273 1.00 73.31 95 LEU A C 1
ATOM 710 O O . LEU A 1 95 ? 42.023 -15.081 -9.525 1.00 73.31 95 LEU A O 1
ATOM 714 N N . LYS A 1 96 ? 42.847 -16.698 -10.811 1.00 65.50 96 LYS A N 1
ATOM 715 C CA . LYS A 1 96 ? 44.249 -16.499 -10.390 1.00 65.50 96 LYS A CA 1
ATOM 716 C C . LYS A 1 96 ? 44.863 -15.152 -10.777 1.00 65.50 96 LYS A C 1
ATOM 718 O O . LYS A 1 96 ? 45.975 -14.862 -10.338 1.00 65.50 96 LYS A O 1
ATOM 723 N N . LYS A 1 97 ? 44.185 -14.345 -11.596 1.00 83.12 97 LYS A N 1
ATOM 724 C CA . LYS A 1 97 ? 44.718 -13.083 -12.123 1.00 83.12 97 LYS A CA 1
ATOM 725 C C . LYS A 1 97 ? 43.672 -11.971 -12.073 1.00 83.12 97 LYS A C 1
ATOM 727 O O . LYS A 1 97 ? 42.825 -11.889 -12.965 1.00 83.12 97 LYS A O 1
ATOM 732 N N . PRO A 1 98 ? 43.721 -11.092 -11.057 1.00 77.62 98 PRO A N 1
ATOM 733 C CA . PRO A 1 98 ? 42.869 -9.906 -10.974 1.00 77.62 98 PRO A CA 1
ATOM 734 C C . PRO A 1 98 ? 42.884 -9.039 -12.245 1.00 77.62 98 PRO A C 1
ATOM 736 O O . PRO A 1 98 ? 41.900 -8.365 -12.543 1.00 77.62 98 PRO A O 1
ATOM 739 N N . GLU A 1 99 ? 43.960 -9.083 -13.035 1.00 82.19 99 GLU A N 1
ATOM 740 C CA . GLU A 1 99 ? 44.074 -8.366 -14.307 1.00 82.19 99 GLU A CA 1
ATOM 741 C C . GLU A 1 99 ? 43.050 -8.840 -15.353 1.00 82.19 99 GLU A C 1
ATOM 743 O O . GLU A 1 99 ? 42.535 -8.031 -16.126 1.00 82.19 99 GLU A O 1
ATOM 748 N N . GLU A 1 100 ? 42.706 -10.132 -15.370 1.00 83.50 100 GLU A N 1
ATOM 749 C CA . GLU A 1 100 ? 41.720 -10.688 -16.309 1.00 83.50 100 GLU A CA 1
ATOM 750 C C . GLU A 1 100 ? 40.298 -10.195 -15.990 1.00 83.50 100 GLU A C 1
ATOM 752 O O . GLU A 1 100 ? 39.524 -9.885 -16.903 1.00 83.50 100 GLU A O 1
ATOM 757 N N . LEU A 1 101 ? 39.978 -10.024 -14.701 1.00 81.62 101 LEU A N 1
ATOM 758 C CA . LEU A 1 101 ? 38.719 -9.419 -14.254 1.00 81.62 101 LEU A CA 1
ATOM 759 C C . LEU A 1 101 ? 38.645 -7.938 -14.626 1.00 81.62 101 LEU A C 1
ATOM 761 O O . LEU A 1 101 ? 37.631 -7.491 -15.160 1.00 81.62 101 LEU A O 1
ATOM 765 N N . VAL A 1 102 ? 39.720 -7.179 -14.389 1.00 82.12 102 VAL A N 1
ATOM 766 C CA . VAL A 1 102 ? 39.782 -5.748 -14.732 1.00 82.12 102 VAL A CA 1
ATOM 767 C C . VAL A 1 102 ? 39.613 -5.535 -16.240 1.00 82.12 102 VAL A C 1
ATOM 769 O O . VAL A 1 102 ? 38.865 -4.647 -16.652 1.00 82.12 102 VAL A O 1
ATOM 772 N N . ASN A 1 103 ? 40.238 -6.376 -17.069 1.00 84.25 103 ASN A N 1
ATOM 773 C CA . ASN A 1 103 ? 40.081 -6.318 -18.523 1.00 84.25 103 ASN A CA 1
ATOM 774 C C . ASN A 1 103 ? 38.650 -6.654 -18.963 1.00 84.25 103 ASN A C 1
ATOM 776 O O . ASN A 1 103 ? 38.076 -5.927 -19.775 1.00 84.25 103 ASN A O 1
ATOM 780 N N . SER A 1 104 ? 38.051 -7.703 -18.389 1.00 85.19 104 SER A N 1
ATOM 781 C CA . SER A 1 104 ? 36.662 -8.091 -18.675 1.00 85.19 104 SER A CA 1
ATOM 782 C C . SER A 1 104 ? 35.676 -6.978 -18.308 1.00 85.19 104 SER A C 1
ATOM 784 O O . SER A 1 104 ? 34.785 -6.651 -19.089 1.00 85.19 104 SER A O 1
ATOM 786 N N . LEU A 1 105 ? 35.875 -6.334 -17.155 1.00 81.69 105 LEU A N 1
ATOM 787 C CA . LEU A 1 105 ? 35.051 -5.207 -16.719 1.00 81.69 105 LEU A CA 1
ATOM 788 C C . LEU A 1 105 ? 35.227 -3.977 -17.601 1.00 81.69 105 LEU A C 1
ATOM 790 O O . LEU A 1 105 ? 34.246 -3.309 -17.903 1.00 81.69 105 LEU A O 1
ATOM 794 N N . SER A 1 106 ? 36.448 -3.674 -18.040 1.00 83.62 106 SER A N 1
ATOM 795 C CA . SER A 1 106 ? 36.701 -2.534 -18.927 1.00 83.62 106 SER A CA 1
ATOM 796 C C . SER A 1 106 ? 35.991 -2.670 -20.275 1.00 83.62 106 SER A C 1
ATOM 798 O O . SER A 1 106 ? 35.457 -1.683 -20.782 1.00 83.62 106 SER A O 1
ATOM 800 N N . LEU A 1 107 ? 35.939 -3.891 -20.825 1.00 87.62 107 LEU A N 1
ATOM 801 C CA . LEU A 1 107 ? 35.17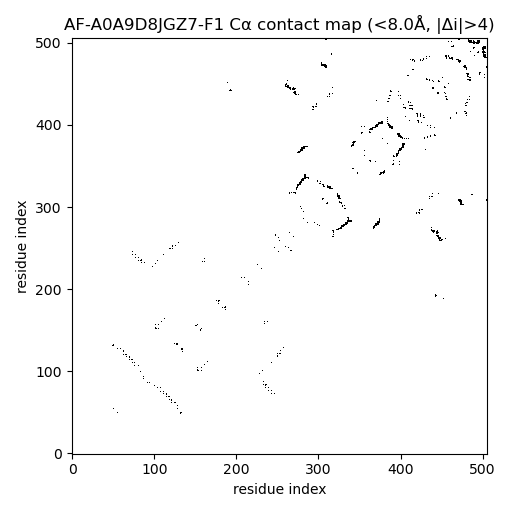9 -4.189 -22.042 1.00 87.62 107 LEU A CA 1
ATOM 802 C C . LEU A 1 107 ? 33.677 -3.981 -21.821 1.00 87.62 107 LEU A C 1
ATOM 804 O O . LEU A 1 107 ? 33.052 -3.249 -22.582 1.00 87.62 107 LEU A O 1
ATOM 808 N N . ILE A 1 108 ? 33.129 -4.535 -20.733 1.00 83.06 108 ILE A N 1
ATOM 809 C CA . ILE A 1 108 ? 31.715 -4.359 -20.375 1.00 83.06 108 ILE A CA 1
ATOM 810 C C . ILE A 1 108 ? 31.377 -2.873 -20.190 1.00 83.06 108 ILE A C 1
ATOM 812 O O . ILE A 1 108 ? 30.369 -2.412 -20.711 1.00 83.06 108 ILE A O 1
ATOM 816 N N . VAL A 1 109 ? 32.223 -2.094 -19.506 1.00 81.38 109 VAL A N 1
ATOM 817 C CA . VAL A 1 109 ? 32.021 -0.643 -19.331 1.00 81.38 109 VAL A CA 1
ATOM 818 C C . VAL A 1 109 ? 32.019 0.097 -20.670 1.00 81.38 109 VAL A C 1
ATOM 820 O O . VAL A 1 109 ? 31.191 0.983 -20.863 1.00 81.38 109 VAL A O 1
ATOM 823 N N . GLY A 1 110 ? 32.903 -0.269 -21.604 1.00 84.75 110 GLY A N 1
ATOM 824 C CA . GLY A 1 110 ? 32.910 0.312 -22.950 1.00 84.75 110 GLY A CA 1
ATOM 825 C C . GLY A 1 110 ? 31.635 0.004 -23.744 1.00 84.75 110 GLY A C 1
ATOM 826 O O . GLY A 1 110 ? 31.098 0.889 -24.409 1.00 84.75 110 GLY A O 1
ATOM 827 N N . ASP A 1 111 ? 31.113 -1.220 -23.634 1.00 85.81 111 ASP A N 1
ATOM 828 C CA . ASP A 1 111 ? 29.848 -1.604 -24.271 1.00 85.81 111 ASP A CA 1
ATOM 829 C C . ASP A 1 111 ? 28.650 -0.861 -23.650 1.00 85.81 111 ASP A C 1
ATOM 831 O O . ASP A 1 111 ? 27.784 -0.374 -24.378 1.00 85.81 111 ASP A O 1
ATOM 835 N N . ILE A 1 112 ? 28.640 -0.686 -22.321 1.00 78.06 112 ILE A N 1
ATOM 836 C CA . ILE A 1 112 ? 27.635 0.119 -21.603 1.00 78.06 112 ILE A CA 1
ATOM 837 C C . ILE A 1 112 ? 27.645 1.572 -22.089 1.00 78.06 112 ILE A C 1
ATOM 839 O O . ILE A 1 112 ? 26.588 2.121 -22.390 1.00 78.06 112 ILE A O 1
ATOM 843 N N . GLU A 1 113 ? 28.823 2.198 -22.174 1.00 81.69 113 GLU A N 1
ATOM 844 C CA . GLU A 1 113 ? 28.989 3.576 -22.660 1.00 81.69 113 GLU A CA 1
ATOM 845 C C . GLU A 1 113 ? 28.407 3.743 -24.072 1.00 81.69 113 GLU A C 1
ATOM 847 O O . GLU A 1 113 ? 27.673 4.697 -24.344 1.00 81.69 113 GLU A O 1
ATOM 852 N N . LYS A 1 114 ? 28.689 2.783 -24.959 1.00 82.38 114 LYS A N 1
ATOM 853 C CA . LYS A 1 114 ? 28.206 2.786 -26.342 1.00 82.38 114 LYS A CA 1
ATOM 854 C C . LYS A 1 114 ? 26.687 2.629 -26.435 1.00 82.38 114 LYS A C 1
ATOM 856 O O . LYS A 1 114 ? 26.044 3.348 -27.200 1.00 82.38 114 LYS A O 1
ATOM 861 N N . ASP A 1 115 ? 26.108 1.705 -25.673 1.00 79.12 115 ASP A N 1
ATOM 862 C CA . ASP A 1 115 ? 24.662 1.467 -25.695 1.00 79.12 115 ASP A CA 1
ATOM 863 C C . ASP A 1 115 ? 23.877 2.598 -25.018 1.00 79.12 115 ASP A C 1
ATOM 865 O O . ASP A 1 115 ? 22.803 2.962 -25.498 1.00 79.12 115 ASP A O 1
ATOM 869 N N . ALA A 1 116 ? 24.432 3.219 -23.972 1.00 74.94 116 ALA A N 1
ATOM 870 C CA . ALA A 1 116 ? 23.856 4.408 -23.349 1.00 74.94 116 ALA A CA 1
ATOM 871 C C . ALA A 1 116 ? 23.791 5.593 -24.327 1.00 74.94 116 ALA A C 1
ATOM 873 O O . ALA A 1 116 ? 22.759 6.258 -24.422 1.00 74.94 116 ALA A O 1
ATOM 874 N N . ALA A 1 117 ? 24.861 5.826 -25.096 1.00 76.69 117 ALA A N 1
ATOM 875 C CA . ALA A 1 117 ? 24.869 6.843 -26.147 1.00 76.69 117 ALA A CA 1
ATOM 876 C C . ALA A 1 117 ? 23.823 6.539 -27.235 1.00 76.69 117 ALA A C 1
ATOM 878 O O . ALA A 1 117 ? 23.037 7.411 -27.594 1.00 76.69 117 ALA A O 1
ATOM 879 N N . SER A 1 118 ? 23.740 5.281 -27.683 1.00 77.50 118 SER A N 1
ATOM 880 C CA . SER A 1 118 ? 22.743 4.860 -28.673 1.00 77.50 118 SER A CA 1
ATOM 881 C C . SER A 1 118 ? 21.302 5.056 -28.190 1.00 77.50 118 SER A C 1
ATOM 883 O O . SER A 1 118 ? 20.463 5.489 -28.975 1.00 77.50 118 SER A O 1
ATOM 885 N N . LEU A 1 119 ? 20.993 4.749 -26.925 1.00 72.88 119 LEU A N 1
ATOM 886 C CA . LEU A 1 119 ? 19.652 4.958 -26.368 1.00 72.88 119 LEU A CA 1
ATOM 887 C C . LEU A 1 119 ? 19.284 6.440 -26.294 1.00 72.88 119 LEU A C 1
ATOM 889 O O . LEU A 1 119 ? 18.163 6.799 -26.649 1.00 72.88 119 LEU A O 1
ATOM 893 N N . LYS A 1 120 ? 20.237 7.294 -25.909 1.00 77.31 120 LYS A N 1
ATOM 894 C CA . LYS A 1 120 ? 20.054 8.748 -25.919 1.00 77.31 120 LYS A CA 1
ATOM 895 C C . LYS A 1 120 ? 19.733 9.262 -27.326 1.00 77.31 120 LYS A C 1
ATOM 897 O O . LYS A 1 120 ? 18.794 10.038 -27.493 1.00 77.31 120 LYS A O 1
ATOM 902 N N . ASP A 1 121 ? 20.471 8.802 -28.335 1.00 78.00 121 ASP A N 1
ATOM 903 C CA . ASP A 1 121 ? 20.246 9.196 -29.731 1.00 78.00 121 ASP A CA 1
ATOM 904 C C . ASP A 1 121 ? 18.868 8.740 -30.237 1.00 78.00 121 ASP A C 1
ATOM 906 O O . ASP A 1 121 ? 18.162 9.503 -30.900 1.00 78.00 121 ASP A O 1
ATOM 910 N N . VAL A 1 122 ? 18.444 7.522 -29.874 1.00 72.50 122 VAL A N 1
ATOM 911 C CA . VAL A 1 122 ? 17.092 7.016 -30.167 1.00 72.50 122 VAL A CA 1
ATOM 912 C C . VAL A 1 122 ? 16.028 7.895 -29.500 1.00 72.50 122 VAL A C 1
ATOM 914 O O . VAL A 1 122 ? 15.054 8.270 -30.157 1.00 72.50 122 VAL A O 1
ATOM 917 N N . GLY A 1 123 ? 16.218 8.272 -28.232 1.00 70.69 123 GLY A N 1
ATOM 918 C CA . GLY A 1 123 ? 15.311 9.157 -27.497 1.00 70.69 123 GLY A CA 1
ATOM 919 C C . GLY A 1 123 ? 15.161 10.538 -28.146 1.00 70.69 123 GLY A C 1
ATOM 920 O O . GLY A 1 123 ? 14.041 11.014 -28.348 1.00 70.69 123 GLY A O 1
ATOM 921 N N . GLU A 1 124 ? 16.267 11.171 -28.543 1.00 76.62 124 GLU A N 1
ATOM 922 C CA . GLU A 1 124 ? 16.247 12.471 -29.232 1.00 76.62 124 GLU A CA 1
ATOM 923 C C . GLU A 1 124 ? 15.623 12.387 -30.637 1.00 76.62 124 GLU A C 1
ATOM 925 O O . GLU A 1 124 ? 14.818 13.248 -31.013 1.00 76.62 124 GLU A O 1
ATOM 930 N N . ALA A 1 125 ? 15.907 11.324 -31.397 1.00 71.94 125 ALA A N 1
ATOM 931 C CA . ALA A 1 125 ? 15.273 11.085 -32.694 1.00 71.94 125 ALA A CA 1
ATOM 932 C C . ALA A 1 125 ? 13.749 10.919 -32.560 1.00 71.94 125 ALA A C 1
ATOM 934 O O . ALA A 1 125 ? 12.987 11.464 -33.363 1.00 71.94 125 ALA A O 1
ATOM 935 N N . PHE A 1 126 ? 13.283 10.243 -31.506 1.00 68.25 126 PHE A N 1
ATOM 936 C CA . PHE A 1 126 ? 11.857 10.133 -31.207 1.00 68.25 126 PHE A CA 1
ATOM 937 C C . PHE A 1 126 ? 11.200 11.473 -30.914 1.00 68.25 126 PHE A C 1
ATOM 939 O O . PHE A 1 126 ? 10.145 11.755 -31.485 1.00 68.25 126 PHE A O 1
ATOM 946 N N . LYS A 1 127 ? 11.817 12.306 -30.065 1.00 72.56 127 LYS A N 1
ATOM 947 C CA . LYS A 1 127 ? 11.319 13.659 -29.767 1.00 72.56 127 LYS A CA 1
ATOM 948 C C . LYS A 1 127 ? 11.187 14.487 -31.046 1.00 72.56 127 LYS A C 1
ATOM 950 O O . LYS A 1 127 ? 10.186 15.172 -31.237 1.00 72.56 127 LYS A O 1
ATOM 955 N N . ALA A 1 128 ? 12.160 14.386 -31.953 1.00 72.12 128 ALA A N 1
ATOM 956 C CA . ALA A 1 128 ? 12.112 15.070 -33.242 1.00 72.12 128 ALA A CA 1
ATOM 957 C C . ALA A 1 128 ? 10.951 14.574 -34.125 1.00 72.12 128 ALA A C 1
ATOM 959 O O . ALA A 1 128 ? 10.197 15.392 -34.656 1.00 72.12 128 ALA A O 1
ATOM 960 N N . VAL A 1 129 ? 10.761 13.254 -34.240 1.00 71.19 129 VAL A N 1
ATOM 961 C CA . VAL A 1 129 ? 9.662 12.658 -35.023 1.00 71.19 129 VAL A CA 1
ATOM 962 C C . VAL A 1 129 ? 8.291 12.989 -34.420 1.00 71.19 129 VAL A C 1
ATOM 964 O O . VAL A 1 129 ? 7.348 13.255 -35.165 1.00 71.19 129 VAL A O 1
ATOM 967 N N . ALA A 1 130 ? 8.162 12.990 -33.090 1.00 65.38 130 ALA A N 1
ATOM 968 C CA . ALA A 1 130 ? 6.925 13.338 -32.389 1.00 65.38 130 ALA A CA 1
ATOM 969 C C . ALA A 1 130 ? 6.550 14.817 -32.587 1.00 65.38 130 ALA A C 1
ATOM 971 O O . ALA A 1 130 ? 5.408 15.119 -32.924 1.00 65.38 130 ALA A O 1
ATOM 972 N N . ALA A 1 131 ? 7.544 15.710 -32.560 1.00 73.25 131 ALA A N 1
ATOM 973 C CA . ALA A 1 131 ? 7.391 17.125 -32.895 1.00 73.25 131 ALA A CA 1
ATOM 974 C C . ALA A 1 131 ? 7.167 17.404 -34.400 1.00 73.25 131 ALA A C 1
ATOM 976 O O . ALA A 1 131 ? 7.117 18.563 -34.812 1.00 73.25 131 ALA A O 1
ATOM 977 N N . GLY A 1 132 ? 7.064 16.368 -35.243 1.00 74.81 132 GLY A N 1
ATOM 978 C CA . GLY A 1 132 ? 6.823 16.500 -36.681 1.00 74.81 132 GLY A CA 1
ATOM 979 C C . GLY A 1 132 ? 8.030 16.973 -37.500 1.00 74.81 132 GLY A C 1
ATOM 980 O O . GLY A 1 132 ? 7.843 17.391 -38.644 1.00 74.81 132 GLY A O 1
ATOM 981 N N . LYS A 1 133 ? 9.253 16.912 -36.955 1.00 76.31 133 LYS A N 1
ATOM 982 C CA . LYS A 1 133 ? 10.484 17.289 -37.670 1.00 76.31 133 LYS A CA 1
ATOM 983 C C . LYS A 1 133 ? 10.922 16.208 -38.658 1.00 76.31 133 LYS A C 1
ATOM 985 O O . LYS A 1 133 ? 10.702 15.015 -38.438 1.00 76.31 133 LYS A O 1
ATOM 990 N N . ALA A 1 134 ? 11.556 16.633 -39.752 1.00 60.94 134 ALA A N 1
ATOM 991 C CA . ALA A 1 134 ? 12.082 15.731 -40.772 1.00 60.94 134 ALA A CA 1
ATOM 992 C C . ALA A 1 134 ? 13.292 14.939 -40.249 1.00 60.94 134 ALA A C 1
ATOM 994 O O . ALA A 1 134 ? 14.206 15.544 -39.683 1.00 60.94 134 ALA A O 1
ATOM 995 N N . PRO A 1 135 ? 13.341 13.606 -40.447 1.00 48.91 135 PRO A N 1
ATOM 996 C CA . PRO A 1 135 ? 14.527 12.826 -40.121 1.00 48.91 135 PRO A CA 1
ATOM 997 C C . PRO A 1 135 ? 15.710 13.337 -40.955 1.00 48.91 135 PRO A C 1
ATOM 999 O O . PRO A 1 135 ? 15.669 13.299 -42.185 1.00 48.91 135 PRO A O 1
ATOM 1002 N N . GLY A 1 136 ? 16.740 13.854 -40.279 1.00 54.59 136 GLY A N 1
ATOM 1003 C CA . GLY A 1 136 ? 17.943 14.409 -40.908 1.00 54.59 136 GLY A CA 1
ATOM 1004 C C . GLY A 1 136 ? 18.048 15.937 -40.932 1.00 54.59 136 GLY A C 1
ATOM 1005 O O . GLY A 1 136 ? 19.073 16.439 -41.389 1.00 54.59 136 GLY A O 1
ATOM 1006 N N . GLU A 1 137 ? 17.070 16.694 -40.412 1.00 49.53 137 GLU A N 1
ATOM 1007 C CA . GLU A 1 137 ? 17.378 18.068 -39.990 1.00 49.53 137 GLU A CA 1
ATOM 1008 C C . GLU A 1 137 ? 18.388 17.990 -38.836 1.00 49.53 137 GLU A C 1
ATOM 1010 O O . GLU A 1 137 ? 18.100 17.335 -37.829 1.00 49.53 137 GLU A O 1
ATOM 1015 N N . PRO A 1 138 ? 19.576 18.612 -38.954 1.00 41.94 138 PRO A N 1
ATOM 1016 C CA . PRO A 1 138 ? 20.545 18.607 -37.876 1.00 41.94 138 PRO A CA 1
ATOM 1017 C C . PRO A 1 138 ? 19.951 19.373 -36.695 1.00 41.94 138 PRO A C 1
ATOM 1019 O O . PRO A 1 138 ? 19.966 20.602 -36.644 1.00 41.94 138 PRO A O 1
ATOM 1022 N N . VAL A 1 139 ? 19.442 18.641 -35.709 1.00 42.12 139 VAL A N 1
ATOM 1023 C CA . VAL A 1 139 ? 19.395 19.148 -34.343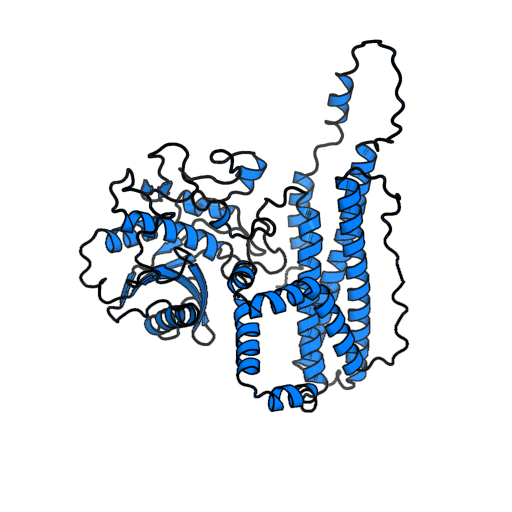 1.00 42.12 139 VAL A CA 1
ATOM 1024 C C . VAL A 1 139 ? 20.860 19.331 -33.981 1.00 42.12 139 VAL A C 1
ATOM 1026 O O . VAL A 1 139 ? 21.591 18.348 -33.923 1.00 42.12 139 VAL A O 1
ATOM 1029 N N . GLY A 1 140 ? 21.319 20.580 -33.889 1.00 32.31 140 GLY A N 1
ATOM 1030 C CA . GLY A 1 140 ? 22.717 20.917 -33.635 1.00 32.31 140 GLY A CA 1
ATOM 1031 C C . GLY A 1 140 ? 23.202 20.315 -32.320 1.00 32.31 140 GLY A C 1
ATOM 1032 O O . GLY A 1 140 ? 23.182 20.967 -31.284 1.00 32.31 140 GLY A O 1
ATOM 1033 N N . LEU A 1 141 ? 23.641 19.065 -32.378 1.00 30.91 141 LEU A N 1
ATOM 1034 C CA . LEU A 1 141 ? 24.356 18.356 -31.342 1.00 30.91 141 LEU A CA 1
ATOM 1035 C C . LEU A 1 141 ? 25.768 18.202 -31.883 1.00 30.91 141 LEU A C 1
ATOM 1037 O O . LEU A 1 141 ? 26.042 17.373 -32.748 1.00 30.91 141 LEU A O 1
ATOM 1041 N N . GLY A 1 142 ? 26.659 19.073 -31.416 1.00 26.91 142 GLY A N 1
ATOM 1042 C CA . GLY A 1 142 ? 28.086 18.890 -31.617 1.00 26.91 142 GLY A CA 1
ATOM 1043 C C . GLY A 1 142 ? 28.507 17.589 -30.945 1.00 26.91 142 GLY A C 1
ATOM 1044 O O . GLY A 1 142 ? 28.692 17.549 -29.732 1.00 26.91 142 GLY A O 1
ATOM 1045 N N . LEU A 1 143 ? 28.639 16.527 -31.734 1.00 28.27 143 LEU A N 1
ATOM 1046 C CA . LEU A 1 143 ? 29.393 15.346 -31.352 1.00 28.27 143 LEU A CA 1
ATOM 1047 C C . LEU A 1 143 ? 30.870 15.736 -31.354 1.00 28.27 143 LEU A C 1
ATOM 1049 O O . LEU A 1 143 ? 31.483 15.901 -32.406 1.00 28.27 143 LEU A O 1
ATOM 1053 N N . THR A 1 144 ? 31.457 15.883 -30.173 1.00 28.86 144 THR A N 1
ATOM 1054 C CA . THR A 1 144 ? 32.845 15.458 -30.021 1.00 28.86 144 THR A CA 1
ATOM 1055 C C . THR A 1 144 ? 32.784 13.980 -29.690 1.00 28.86 144 THR A C 1
ATOM 1057 O O . THR A 1 144 ? 32.351 13.627 -28.591 1.00 28.86 144 THR A O 1
ATOM 1060 N N . ASP A 1 145 ? 33.184 13.128 -30.634 1.00 31.38 145 ASP A N 1
ATOM 1061 C CA . ASP A 1 145 ? 33.531 11.743 -30.336 1.00 31.38 145 ASP A CA 1
ATOM 1062 C C . ASP A 1 145 ? 34.388 11.739 -29.066 1.00 31.38 145 ASP A C 1
ATOM 1064 O O . ASP A 1 145 ? 35.427 12.408 -29.007 1.00 31.38 145 ASP A O 1
ATOM 1068 N N . ALA A 1 146 ? 33.947 11.038 -28.022 1.00 37.09 146 ALA A N 1
ATOM 1069 C CA . ALA A 1 146 ? 34.821 10.767 -26.895 1.00 37.09 146 ALA A CA 1
ATOM 1070 C C . ALA A 1 146 ? 35.944 9.879 -27.437 1.00 37.09 146 ALA A C 1
ATOM 1072 O O . ALA A 1 146 ? 35.769 8.671 -27.601 1.00 37.09 146 ALA A O 1
ATOM 1073 N N . ALA A 1 147 ? 37.071 10.495 -27.798 1.00 33.88 147 ALA A N 1
ATOM 1074 C CA . ALA A 1 147 ? 38.240 9.769 -28.256 1.00 33.88 147 ALA A CA 1
ATOM 1075 C C . ALA A 1 147 ? 38.566 8.687 -27.212 1.00 33.88 147 ALA A C 1
ATOM 1077 O O . ALA A 1 147 ? 38.568 8.994 -26.013 1.00 33.88 147 ALA A O 1
ATOM 1078 N N . PRO A 1 148 ? 38.804 7.429 -27.626 1.00 38.91 148 PRO A N 1
ATOM 1079 C CA . PRO A 1 148 ? 39.130 6.365 -26.692 1.00 38.91 148 PRO A CA 1
ATOM 1080 C C . PRO A 1 148 ? 40.314 6.811 -25.835 1.00 38.91 148 PRO A C 1
ATOM 1082 O O . PRO A 1 148 ? 41.366 7.190 -26.350 1.00 38.91 148 PRO A O 1
ATOM 1085 N N . SER A 1 149 ? 40.110 6.814 -24.518 1.00 45.03 149 SER A N 1
ATOM 1086 C CA . SER A 1 149 ? 41.156 7.141 -23.554 1.00 45.03 149 SER A CA 1
ATOM 1087 C C . SER A 1 149 ? 42.359 6.231 -23.796 1.00 45.03 149 SER A C 1
ATOM 1089 O O . SER A 1 149 ? 42.233 5.011 -23.724 1.00 45.03 149 SER A O 1
ATOM 1091 N N . THR A 1 150 ? 43.526 6.818 -24.058 1.00 47.16 150 THR A N 1
ATOM 1092 C CA . THR A 1 150 ? 44.803 6.098 -24.167 1.00 47.16 150 THR A CA 1
ATOM 1093 C C . THR A 1 150 ? 45.409 5.770 -22.798 1.00 47.16 150 THR A C 1
ATOM 1095 O O . THR A 1 150 ? 46.509 5.220 -22.729 1.00 47.16 150 THR A O 1
ATOM 1098 N N . GLU A 1 151 ? 44.719 6.094 -21.695 1.00 50.69 151 GLU A N 1
ATOM 1099 C C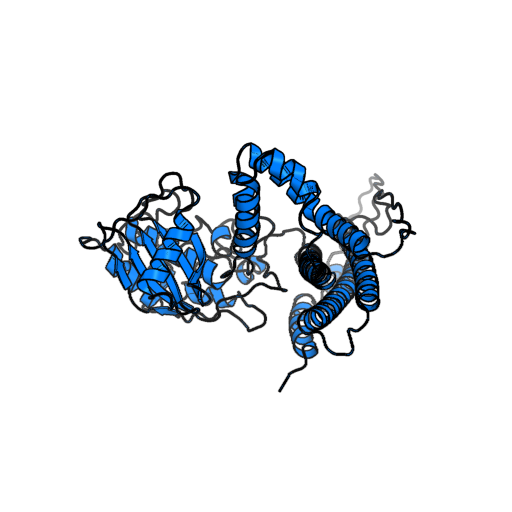A . GLU A 1 151 ? 45.177 5.746 -20.349 1.00 50.69 151 GLU A CA 1
ATOM 1100 C C . GLU A 1 151 ? 45.190 4.219 -20.132 1.00 50.69 151 GLU A C 1
ATOM 1102 O O . GLU A 1 151 ? 44.228 3.537 -20.500 1.00 50.69 151 GLU A O 1
ATOM 1107 N N . PRO A 1 152 ? 46.227 3.669 -19.470 1.00 54.91 152 PRO A N 1
ATOM 1108 C CA . PRO A 1 152 ? 46.251 2.270 -19.059 1.00 54.91 152 PRO A CA 1
ATOM 1109 C C . PRO A 1 152 ? 45.035 1.924 -18.192 1.00 54.91 152 PRO A C 1
ATOM 1111 O O . PRO A 1 152 ? 44.743 2.609 -17.206 1.00 54.91 152 PRO A O 1
ATOM 1114 N N . VAL A 1 153 ? 44.356 0.826 -18.527 1.00 63.22 153 VAL A N 1
ATOM 1115 C CA . VAL A 1 153 ? 43.210 0.321 -17.764 1.00 63.22 153 VAL A CA 1
ATOM 1116 C C . VAL A 1 153 ? 43.704 -0.240 -16.430 1.00 63.22 153 VAL A C 1
ATOM 1118 O O . VAL A 1 153 ? 44.184 -1.363 -16.328 1.00 63.22 153 VAL A O 1
ATOM 1121 N N . THR A 1 154 ? 43.581 0.567 -15.385 1.00 74.94 154 THR A N 1
ATOM 1122 C CA . THR A 1 154 ? 43.791 0.179 -13.984 1.00 74.94 154 THR A CA 1
ATOM 1123 C C . THR A 1 154 ? 42.451 0.112 -13.250 1.00 74.94 154 THR A C 1
ATOM 1125 O O . THR A 1 154 ? 41.503 0.801 -13.640 1.00 74.94 154 THR A O 1
ATOM 1128 N N . ALA A 1 155 ? 42.364 -0.634 -12.143 1.00 63.59 155 ALA A N 1
ATOM 1129 C CA . ALA A 1 155 ? 41.164 -0.664 -11.292 1.00 63.59 155 ALA A CA 1
ATOM 1130 C C . ALA A 1 155 ? 40.714 0.750 -10.865 1.00 63.59 155 ALA A C 1
ATOM 1132 O O . ALA A 1 155 ? 39.526 1.065 -10.843 1.00 63.59 155 ALA A O 1
ATOM 1133 N N . GLN A 1 156 ? 41.673 1.646 -10.618 1.00 66.25 156 GLN A N 1
ATOM 1134 C CA . GLN A 1 156 ? 41.406 3.035 -10.252 1.00 66.25 156 GLN A CA 1
ATOM 1135 C C . GLN A 1 156 ? 40.905 3.876 -11.440 1.00 66.25 156 GLN A C 1
ATOM 1137 O O . GLN A 1 156 ? 40.010 4.703 -11.273 1.00 66.25 156 GLN A O 1
ATOM 1142 N N . SER A 1 157 ? 41.419 3.647 -12.655 1.00 72.56 157 SER A N 1
ATOM 1143 C CA . SER A 1 157 ? 40.876 4.273 -13.873 1.00 72.56 157 SER A CA 1
ATOM 1144 C C . SER A 1 157 ? 39.447 3.805 -14.175 1.00 72.56 157 SER A C 1
ATOM 1146 O O . SER A 1 157 ? 38.611 4.618 -14.571 1.00 72.56 157 SER A O 1
ATOM 1148 N N . LEU A 1 158 ? 39.144 2.527 -13.912 1.00 67.38 158 LEU A N 1
ATOM 1149 C CA . LEU A 1 158 ? 37.813 1.944 -14.064 1.00 67.38 158 LEU A CA 1
ATOM 1150 C C . LEU A 1 158 ? 36.838 2.572 -13.064 1.00 67.38 158 LEU A C 1
ATOM 1152 O O . LEU A 1 158 ? 35.771 3.025 -13.464 1.00 67.38 158 LEU A O 1
ATOM 1156 N N . LEU A 1 159 ? 37.241 2.706 -11.796 1.00 65.38 159 LEU A N 1
ATOM 1157 C CA . LEU A 1 159 ? 36.452 3.391 -10.770 1.00 65.38 159 LEU A CA 1
ATOM 1158 C C . LEU A 1 159 ? 36.156 4.849 -11.158 1.00 65.38 159 LEU A C 1
ATOM 1160 O O . LEU A 1 159 ? 35.028 5.304 -11.001 1.00 65.38 159 LEU A O 1
ATOM 1164 N N . ARG A 1 160 ? 37.128 5.573 -11.735 1.00 70.31 160 ARG A N 1
ATOM 1165 C CA . ARG A 1 160 ? 36.908 6.937 -12.255 1.00 70.31 160 ARG A CA 1
ATOM 1166 C C . ARG A 1 160 ? 35.955 6.972 -13.452 1.00 70.31 160 ARG A C 1
ATOM 1168 O O . ARG A 1 160 ? 35.176 7.913 -13.572 1.00 70.31 160 ARG A O 1
ATOM 1175 N N . ARG A 1 161 ? 35.998 5.981 -14.349 1.00 72.00 161 ARG A N 1
ATOM 1176 C CA . ARG A 1 161 ? 35.044 5.864 -15.471 1.00 72.00 161 ARG A CA 1
ATOM 1177 C C . ARG A 1 161 ? 33.631 5.571 -14.975 1.00 72.00 161 ARG A C 1
ATOM 1179 O O . ARG A 1 161 ? 32.719 6.301 -15.339 1.00 72.00 161 ARG A O 1
ATOM 1186 N N . VAL A 1 162 ? 33.477 4.595 -14.081 1.00 61.47 162 VAL A N 1
ATOM 1187 C CA . VAL A 1 162 ? 32.192 4.258 -13.447 1.00 61.47 162 VAL A CA 1
ATOM 1188 C C . VAL A 1 162 ? 31.648 5.454 -12.678 1.00 61.47 162 VAL A C 1
ATOM 1190 O O . VAL A 1 162 ? 30.490 5.802 -12.852 1.00 61.47 162 VAL A O 1
ATOM 1193 N N . SER A 1 163 ? 32.495 6.152 -11.920 1.00 59.97 163 SER A N 1
ATOM 1194 C CA . SER A 1 163 ? 32.110 7.381 -11.230 1.00 59.97 163 SER A CA 1
ATOM 1195 C C . SER A 1 163 ? 31.647 8.460 -12.209 1.00 59.97 163 SER A C 1
ATOM 1197 O O . SER A 1 163 ? 30.618 9.068 -11.967 1.00 59.97 163 SER A O 1
ATOM 1199 N N . ARG A 1 164 ? 32.316 8.689 -13.346 1.00 65.75 164 ARG A N 1
ATOM 1200 C CA . ARG A 1 164 ? 31.832 9.652 -14.358 1.00 65.75 164 ARG A CA 1
ATOM 1201 C C . ARG A 1 164 ? 30.496 9.240 -14.971 1.00 65.75 164 ARG A C 1
ATOM 1203 O O . ARG A 1 164 ? 29.649 10.099 -15.182 1.00 65.75 164 ARG A O 1
ATOM 1210 N N . LEU A 1 165 ? 30.304 7.948 -15.220 1.00 54.94 165 LEU A N 1
ATOM 1211 C CA . LEU A 1 165 ? 29.056 7.389 -15.731 1.00 54.94 165 LEU A CA 1
ATOM 1212 C C . LEU A 1 165 ? 27.894 7.554 -14.744 1.00 54.94 165 LEU A C 1
ATOM 1214 O O . LEU A 1 165 ? 26.813 7.981 -15.145 1.00 54.94 165 LEU A O 1
ATOM 1218 N N . THR A 1 166 ? 28.127 7.294 -13.454 1.00 50.72 166 THR A N 1
ATOM 1219 C CA . THR A 1 166 ? 27.135 7.582 -12.413 1.00 50.72 166 THR A CA 1
ATOM 1220 C C . THR A 1 166 ? 26.914 9.088 -12.305 1.00 50.72 166 THR A C 1
ATOM 1222 O O . THR A 1 166 ? 25.776 9.524 -12.400 1.00 50.72 166 THR A O 1
ATOM 1225 N N . THR A 1 167 ? 27.978 9.902 -12.290 1.00 45.97 167 THR A N 1
ATOM 1226 C CA . THR A 1 167 ? 27.884 11.372 -12.170 1.00 45.97 167 THR A CA 1
ATOM 1227 C C . THR A 1 167 ? 27.114 12.012 -13.336 1.00 45.97 167 THR A C 1
ATOM 1229 O O . THR A 1 167 ? 26.394 12.985 -13.144 1.00 45.97 167 THR A O 1
ATOM 1232 N N . ALA A 1 168 ? 27.236 11.466 -14.552 1.00 42.81 168 ALA A N 1
ATOM 1233 C CA . ALA A 1 168 ? 26.480 11.908 -15.723 1.00 42.81 168 ALA A CA 1
ATOM 1234 C C . ALA A 1 168 ? 24.990 11.533 -15.629 1.00 42.81 168 ALA A C 1
ATOM 1236 O O . ALA A 1 168 ? 24.144 12.331 -16.027 1.00 42.81 168 ALA A O 1
ATOM 1237 N N . SER A 1 169 ? 24.660 10.371 -15.047 1.00 38.59 169 SER A N 1
ATOM 1238 C CA . SER A 1 169 ? 23.278 10.054 -14.648 1.00 38.59 169 SER A CA 1
ATOM 1239 C C . SER A 1 169 ? 22.793 10.919 -13.469 1.00 38.59 169 SER A C 1
ATOM 1241 O O . SER A 1 169 ? 21.607 11.213 -13.356 1.00 38.59 169 SER A O 1
ATOM 1243 N N . ASP A 1 170 ? 23.728 11.404 -12.650 1.00 37.09 170 ASP A N 1
ATOM 1244 C CA . ASP A 1 170 ? 23.521 12.218 -11.449 1.00 37.09 170 ASP A CA 1
ATOM 1245 C C . ASP A 1 170 ? 23.570 13.741 -11.733 1.00 37.09 170 ASP A C 1
ATOM 1247 O O . ASP A 1 170 ? 23.569 14.550 -10.805 1.00 37.09 170 ASP A O 1
ATOM 1251 N N . ALA 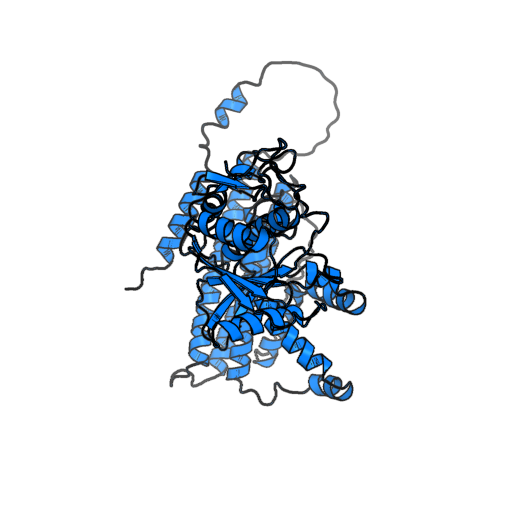A 1 171 ? 23.564 14.203 -12.990 1.00 32.34 171 ALA A N 1
ATOM 1252 C CA . ALA A 1 171 ? 23.406 15.638 -13.281 1.00 32.34 171 ALA A CA 1
ATOM 1253 C C . ALA A 1 171 ? 22.054 16.189 -12.760 1.00 32.34 171 ALA A C 1
ATOM 1255 O O . ALA A 1 171 ? 21.947 17.369 -12.440 1.00 32.34 171 ALA A O 1
ATOM 1256 N N . TYR A 1 172 ? 21.060 15.313 -12.561 1.00 32.50 172 TYR A N 1
ATOM 1257 C CA . TYR A 1 172 ? 19.817 15.587 -11.823 1.00 32.50 172 TYR A CA 1
ATOM 1258 C C . TYR A 1 172 ? 19.994 15.648 -10.287 1.00 32.50 172 TYR A C 1
ATOM 1260 O O . TYR A 1 172 ? 19.171 16.233 -9.590 1.00 32.50 172 TYR A O 1
ATOM 1268 N N . PHE A 1 173 ? 21.072 15.078 -9.746 1.00 35.22 173 PHE A N 1
ATOM 1269 C CA . PHE A 1 173 ? 21.376 14.958 -8.313 1.00 35.22 173 PHE A CA 1
ATOM 1270 C C . PHE A 1 173 ? 22.226 16.124 -7.774 1.00 35.22 173 PHE A C 1
ATOM 1272 O O . PHE A 1 173 ? 22.076 16.500 -6.613 1.00 35.22 173 PHE A O 1
ATOM 1279 N N . LEU A 1 174 ? 23.055 16.777 -8.602 1.00 36.12 174 LEU A N 1
ATOM 1280 C CA . LEU A 1 174 ? 23.750 18.014 -8.196 1.00 36.12 174 LEU A CA 1
ATOM 1281 C C . LEU A 1 174 ? 22.782 19.185 -7.945 1.00 36.12 174 LEU A C 1
ATOM 1283 O O . LEU A 1 174 ? 23.067 20.012 -7.083 1.00 36.12 174 LEU A O 1
ATOM 1287 N N . GLN A 1 175 ? 21.619 19.197 -8.606 1.00 39.34 175 GLN A N 1
ATOM 1288 C CA . GLN A 1 175 ? 20.500 20.087 -8.272 1.00 39.34 175 GLN A CA 1
ATOM 1289 C C . GLN A 1 175 ? 19.951 19.780 -6.863 1.00 39.34 175 GLN A C 1
ATOM 1291 O O . GLN A 1 175 ? 19.730 20.687 -6.071 1.00 39.34 175 GLN A O 1
ATOM 1296 N N . GLY A 1 176 ? 19.844 18.496 -6.501 1.00 37.94 176 GLY A N 1
ATOM 1297 C CA . GLY A 1 176 ? 19.420 18.054 -5.167 1.00 37.94 176 GLY A CA 1
ATOM 1298 C C . GLY A 1 176 ? 20.391 18.411 -4.034 1.00 37.94 176 GLY A C 1
ATOM 1299 O O . GLY A 1 176 ? 19.970 18.617 -2.903 1.00 37.94 176 GLY A O 1
ATOM 1300 N N . LYS A 1 177 ? 21.693 18.543 -4.322 1.00 36.25 177 LYS A N 1
ATOM 1301 C CA . LYS A 1 177 ? 22.706 18.975 -3.342 1.00 36.25 177 LYS A CA 1
ATOM 1302 C C . LYS A 1 177 ? 22.576 20.456 -2.955 1.00 36.25 177 LYS A C 1
ATOM 1304 O O . LYS A 1 177 ? 22.900 20.803 -1.819 1.00 36.25 177 LYS A O 1
ATOM 1309 N N . GLU A 1 178 ? 22.159 21.308 -3.889 1.00 42.81 178 GLU A N 1
ATOM 1310 C CA . GLU A 1 178 ? 21.807 22.709 -3.611 1.00 42.81 178 GLU A CA 1
ATOM 1311 C C . GLU A 1 178 ? 20.458 22.769 -2.877 1.00 42.81 178 GLU A C 1
ATOM 1313 O O . GLU A 1 178 ? 20.382 23.383 -1.817 1.00 42.81 178 GLU A O 1
ATOM 1318 N N . ASP A 1 179 ? 19.451 22.012 -3.334 1.00 40.19 179 ASP A N 1
ATOM 1319 C CA . ASP A 1 179 ? 18.122 21.954 -2.703 1.00 40.19 179 ASP A CA 1
ATOM 1320 C C . ASP A 1 179 ? 18.190 21.456 -1.231 1.00 40.19 179 ASP A C 1
ATOM 1322 O O . ASP A 1 179 ? 17.542 22.014 -0.349 1.00 40.19 179 ASP A O 1
ATOM 1326 N N . CYS A 1 180 ? 19.051 20.478 -0.905 1.00 37.44 180 CYS A N 1
ATOM 1327 C CA . CYS A 1 180 ? 19.241 19.972 0.466 1.00 37.44 180 CYS A CA 1
ATOM 1328 C C . CYS A 1 180 ? 19.854 20.974 1.463 1.00 37.44 180 CYS A C 1
ATOM 1330 O O . CYS A 1 180 ? 19.808 20.713 2.667 1.00 37.44 180 CYS A O 1
ATOM 1332 N N . LYS A 1 181 ? 20.484 22.063 1.005 1.00 43.34 181 LYS A N 1
ATOM 1333 C CA . LYS A 1 181 ? 21.056 23.071 1.913 1.00 43.34 181 LYS A CA 1
ATOM 1334 C C . LYS A 1 181 ? 20.010 24.038 2.455 1.00 43.34 181 LYS A C 1
ATOM 1336 O O . LYS A 1 181 ? 20.173 24.493 3.585 1.00 43.34 181 LYS A O 1
ATOM 1341 N N . ASP A 1 182 ? 18.973 24.315 1.670 1.00 41.88 182 ASP A N 1
ATOM 1342 C CA . ASP A 1 182 ? 18.048 25.416 1.936 1.00 41.88 182 ASP A CA 1
ATOM 1343 C C . ASP A 1 182 ? 16.646 24.926 2.343 1.00 41.88 182 ASP A C 1
ATOM 1345 O O . ASP A 1 182 ? 16.031 25.537 3.216 1.00 41.88 182 ASP A O 1
ATOM 1349 N N . ASP A 1 183 ? 16.164 23.803 1.788 1.00 44.41 183 ASP A N 1
ATOM 1350 C CA . ASP A 1 183 ? 14.917 23.130 2.187 1.00 44.41 183 ASP A CA 1
ATOM 1351 C C . ASP A 1 183 ? 14.865 21.701 1.595 1.00 44.41 183 ASP A C 1
ATOM 1353 O O . ASP A 1 183 ? 14.745 21.547 0.379 1.00 44.41 183 ASP A O 1
ATOM 1357 N N . PRO A 1 184 ? 14.925 20.623 2.401 1.00 41.19 184 PRO A N 1
ATOM 1358 C CA . PRO A 1 184 ? 14.884 19.258 1.879 1.00 41.19 184 PRO A CA 1
ATOM 1359 C C . PRO A 1 184 ? 13.505 18.840 1.335 1.00 41.19 184 PRO A C 1
ATOM 1361 O O . PRO A 1 184 ? 13.422 17.811 0.667 1.00 41.19 184 PRO A O 1
ATOM 1364 N N . THR A 1 185 ? 12.429 19.595 1.580 1.00 43.03 185 THR A N 1
ATOM 1365 C CA . THR A 1 185 ? 11.048 19.196 1.239 1.00 43.03 185 THR A CA 1
ATOM 1366 C C . THR A 1 185 ? 10.856 18.893 -0.257 1.00 43.03 185 THR A C 1
ATOM 1368 O O . THR A 1 185 ? 10.418 17.789 -0.581 1.00 43.03 185 THR A O 1
ATOM 1371 N N . PRO A 1 186 ? 11.299 19.749 -1.204 1.00 41.69 186 PRO A N 1
ATOM 1372 C CA . PRO A 1 186 ? 11.171 19.465 -2.633 1.00 41.69 186 PRO A CA 1
ATOM 1373 C C . PRO A 1 186 ? 12.049 18.300 -3.106 1.00 41.69 186 PRO A C 1
ATOM 1375 O O . PRO A 1 186 ? 11.799 17.749 -4.174 1.00 41.69 186 PRO A O 1
ATOM 1378 N N . TYR A 1 187 ? 13.117 17.962 -2.377 1.00 37.16 187 TYR A N 1
ATOM 1379 C CA . TYR A 1 187 ? 13.995 16.830 -2.686 1.00 37.16 187 TYR A CA 1
ATOM 1380 C C . TYR A 1 187 ? 13.383 15.508 -2.204 1.00 37.16 187 TYR A C 1
ATOM 1382 O O . TYR A 1 187 ? 13.448 14.507 -2.914 1.00 37.16 187 TYR A O 1
ATOM 1390 N N . MET A 1 188 ? 12.734 15.520 -1.037 1.00 39.75 188 MET A N 1
ATOM 1391 C CA . MET A 1 188 ? 12.060 14.356 -0.455 1.00 39.75 188 MET A CA 1
ATOM 1392 C C . MET A 1 188 ? 10.753 14.017 -1.188 1.00 39.75 188 MET A C 1
ATOM 1394 O O . MET A 1 188 ? 10.490 12.841 -1.418 1.00 39.75 188 MET A O 1
ATOM 1398 N N . ASP A 1 189 ? 10.007 15.018 -1.672 1.00 40.38 189 ASP A N 1
ATOM 1399 C CA . ASP A 1 189 ? 8.836 14.815 -2.548 1.00 40.38 189 ASP A CA 1
ATOM 1400 C C . ASP A 1 189 ? 9.205 14.134 -3.886 1.00 40.38 189 ASP A C 1
ATOM 1402 O O . ASP A 1 189 ? 8.358 13.541 -4.551 1.00 40.38 189 ASP A O 1
ATOM 1406 N N . ARG A 1 190 ? 10.478 14.215 -4.307 1.00 40.34 190 ARG A N 1
ATOM 1407 C CA . ARG A 1 190 ? 10.956 13.732 -5.616 1.00 40.34 190 ARG A CA 1
ATOM 1408 C C . ARG A 1 190 ? 11.482 12.295 -5.622 1.00 40.34 190 ARG A C 1
ATOM 1410 O O . ARG A 1 190 ? 11.697 11.749 -6.703 1.00 40.34 190 ARG A O 1
ATOM 1417 N N . PHE A 1 191 ? 11.691 11.670 -4.465 1.00 38.88 191 PHE A N 1
ATOM 1418 C CA . PHE A 1 191 ? 12.231 10.312 -4.376 1.00 38.88 191 PHE A CA 1
ATOM 1419 C C . PHE A 1 191 ? 11.438 9.514 -3.336 1.00 38.88 191 PHE A C 1
ATOM 1421 O O . PHE A 1 191 ? 11.540 9.806 -2.162 1.00 38.88 191 PHE A O 1
ATOM 1428 N N . SER A 1 192 ? 10.664 8.498 -3.720 1.00 39.66 192 SER A N 1
ATOM 1429 C CA . SER A 1 192 ? 9.904 7.638 -2.784 1.00 39.66 192 SER A CA 1
ATOM 1430 C C . SER A 1 192 ? 10.518 6.241 -2.589 1.00 39.66 192 SER A C 1
ATOM 1432 O O . SER A 1 192 ? 10.005 5.427 -1.828 1.00 39.66 192 SER A O 1
ATOM 1434 N N . ALA A 1 193 ? 11.656 5.936 -3.222 1.00 40.28 193 ALA A N 1
ATOM 1435 C CA . ALA A 1 193 ? 12.242 4.597 -3.155 1.00 40.28 193 ALA A CA 1
ATOM 1436 C C . ALA A 1 193 ? 12.925 4.322 -1.795 1.00 40.28 193 ALA A C 1
ATOM 1438 O O . ALA A 1 193 ? 14.032 4.792 -1.518 1.00 40.28 193 ALA A O 1
ATOM 1439 N N . ALA A 1 194 ? 12.299 3.503 -0.949 1.00 37.00 194 ALA A N 1
ATOM 1440 C CA . ALA A 1 194 ? 12.772 3.156 0.396 1.00 37.00 194 ALA A CA 1
ATOM 1441 C C . ALA A 1 194 ? 14.172 2.496 0.435 1.00 37.00 194 ALA A C 1
ATOM 1443 O O . ALA A 1 194 ? 14.954 2.736 1.359 1.00 37.00 194 ALA A O 1
ATOM 1444 N N . SER A 1 195 ? 14.546 1.727 -0.596 1.00 35.84 195 SER A N 1
ATOM 1445 C CA . SER A 1 195 ? 15.885 1.115 -0.714 1.00 35.84 195 SER A CA 1
ATOM 1446 C C . SER A 1 195 ? 17.001 2.148 -0.954 1.00 35.84 195 SER A C 1
ATOM 1448 O O . SER A 1 195 ? 18.137 1.985 -0.490 1.00 35.84 195 SER A O 1
ATOM 1450 N N . PHE A 1 196 ? 16.660 3.254 -1.622 1.00 39.78 196 PHE A N 1
ATOM 1451 C CA . PHE A 1 196 ? 17.535 4.401 -1.853 1.00 39.78 196 PHE A CA 1
ATOM 1452 C C . PHE A 1 196 ? 17.717 5.223 -0.571 1.00 39.78 196 PHE A C 1
ATOM 1454 O O . PHE A 1 196 ? 18.836 5.641 -0.267 1.00 39.78 196 PHE A O 1
ATOM 1461 N N . TYR A 1 197 ? 16.655 5.379 0.226 1.00 42.31 197 TYR A N 1
ATOM 1462 C CA . TYR A 1 197 ? 16.717 6.064 1.516 1.00 42.31 197 TYR A CA 1
ATOM 1463 C C . TYR A 1 197 ? 17.610 5.358 2.520 1.00 42.31 197 TYR A C 1
ATOM 1465 O O . TYR A 1 197 ? 18.451 6.009 3.124 1.00 42.31 197 TYR A O 1
ATOM 1473 N N . GLN A 1 198 ? 17.497 4.041 2.681 1.00 36.28 198 GLN A N 1
ATOM 1474 C CA . GLN A 1 198 ? 18.268 3.342 3.709 1.00 36.28 198 GLN A CA 1
ATOM 1475 C C . GLN A 1 198 ? 19.782 3.410 3.444 1.00 36.28 198 GLN A C 1
ATOM 1477 O O . GLN A 1 198 ? 20.561 3.698 4.351 1.00 36.28 198 GLN A O 1
ATOM 1482 N N . THR A 1 199 ? 20.196 3.258 2.184 1.00 36.94 199 THR A N 1
ATOM 1483 C CA . THR A 1 199 ? 21.617 3.293 1.799 1.00 36.94 199 THR A CA 1
ATOM 1484 C C . THR A 1 199 ? 22.186 4.719 1.832 1.00 36.94 199 THR A C 1
ATOM 1486 O O . THR A 1 199 ? 23.287 4.939 2.340 1.00 36.94 199 THR A O 1
ATOM 1489 N N . ASN A 1 200 ? 21.435 5.717 1.349 1.00 39.78 200 ASN A N 1
ATOM 1490 C CA . ASN A 1 200 ? 21.908 7.104 1.308 1.00 39.78 200 ASN A CA 1
ATOM 1491 C C . ASN A 1 200 ? 21.752 7.839 2.638 1.00 39.78 200 ASN A C 1
ATOM 1493 O O . ASN A 1 200 ? 22.574 8.692 2.947 1.00 39.78 200 ASN A O 1
ATOM 1497 N N . PHE A 1 201 ? 20.758 7.505 3.458 1.00 40.53 201 PHE A N 1
ATOM 1498 C CA . PHE A 1 201 ? 20.607 8.067 4.798 1.00 40.53 201 PHE A CA 1
ATOM 1499 C C . PHE A 1 201 ? 21.703 7.556 5.734 1.00 40.53 201 PHE A C 1
ATOM 1501 O O . PHE A 1 201 ? 22.267 8.345 6.489 1.00 40.53 201 PHE A O 1
ATOM 1508 N N . GLU A 1 202 ? 22.081 6.274 5.659 1.00 41.38 202 GLU A N 1
ATOM 1509 C CA . GLU A 1 202 ? 23.249 5.765 6.389 1.00 41.38 202 GLU A CA 1
ATOM 1510 C C . GLU A 1 202 ? 24.554 6.406 5.897 1.00 41.38 202 GLU A C 1
ATOM 1512 O O . GLU A 1 202 ? 25.396 6.779 6.718 1.00 41.38 202 GLU A O 1
ATOM 1517 N N . HIS A 1 203 ? 24.684 6.645 4.588 1.00 39.56 203 HIS A N 1
ATOM 1518 C CA . HIS A 1 203 ? 25.798 7.399 4.011 1.00 39.56 203 HIS A CA 1
ATOM 1519 C C . HIS A 1 203 ? 25.829 8.862 4.500 1.00 39.56 203 HIS A C 1
ATOM 1521 O O . HIS A 1 203 ? 26.850 9.325 5.005 1.00 39.56 203 HIS A O 1
ATOM 1527 N N . CYS A 1 204 ? 24.704 9.580 4.461 1.00 38.41 204 CYS A N 1
ATOM 1528 C CA . CYS A 1 204 ? 24.570 10.949 4.967 1.00 38.41 204 CYS A CA 1
ATOM 1529 C C . CYS A 1 204 ? 24.789 11.035 6.485 1.00 38.41 204 CYS A C 1
ATOM 1531 O O . CYS A 1 204 ? 25.410 11.981 6.963 1.00 38.41 204 CYS A O 1
ATOM 1533 N N . ARG A 1 205 ? 24.345 10.040 7.262 1.00 43.09 205 ARG A N 1
ATOM 1534 C CA . ARG A 1 205 ? 24.590 9.943 8.711 1.00 43.09 205 ARG A CA 1
ATOM 1535 C C . ARG A 1 205 ? 26.061 9.687 9.023 1.00 43.09 205 ARG A C 1
ATOM 1537 O O . ARG A 1 205 ? 26.564 10.212 10.015 1.00 43.09 205 ARG A O 1
ATOM 1544 N N . ALA A 1 206 ? 26.745 8.895 8.198 1.00 42.88 206 ALA A N 1
ATOM 1545 C CA . ALA A 1 206 ? 28.183 8.687 8.304 1.00 42.88 206 ALA A CA 1
ATOM 1546 C C . ALA A 1 206 ? 28.952 9.979 7.986 1.00 42.88 206 ALA A C 1
ATOM 1548 O O . ALA A 1 206 ? 29.848 10.341 8.741 1.00 42.88 206 ALA A O 1
ATOM 1549 N N . VAL A 1 207 ? 28.549 10.712 6.943 1.00 39.88 207 VAL A N 1
ATOM 1550 C CA . VAL A 1 207 ? 29.165 11.986 6.529 1.00 39.88 207 VAL A CA 1
ATOM 1551 C C . VAL A 1 207 ? 28.905 13.115 7.537 1.00 39.88 207 VAL A C 1
ATOM 1553 O O . VAL A 1 207 ? 29.831 13.834 7.892 1.00 39.88 207 VAL A O 1
ATOM 1556 N N . ASN A 1 208 ? 27.694 13.238 8.086 1.00 41.78 208 ASN A N 1
ATOM 1557 C CA . ASN A 1 208 ? 27.347 14.291 9.057 1.00 41.78 208 ASN A CA 1
ATOM 1558 C C . ASN A 1 208 ? 27.965 14.089 10.452 1.00 41.78 208 ASN A C 1
ATOM 1560 O O . ASN A 1 208 ? 27.915 14.989 11.287 1.00 41.78 208 ASN A O 1
ATOM 1564 N N . ARG A 1 209 ? 28.541 12.913 10.729 1.00 44.78 209 ARG A N 1
ATOM 1565 C CA . ARG A 1 209 ? 29.310 12.640 11.955 1.00 44.78 209 ARG A CA 1
ATOM 1566 C C . ARG A 1 209 ? 30.803 12.930 11.803 1.00 44.78 209 ARG A C 1
ATOM 1568 O O . ARG A 1 209 ? 31.534 12.780 12.778 1.00 44.78 209 ARG A O 1
ATOM 1575 N N . MET A 1 210 ? 31.253 13.307 10.607 1.00 39.06 210 MET A N 1
ATOM 1576 C CA . MET A 1 210 ? 32.654 13.601 10.334 1.00 39.06 210 MET A CA 1
ATOM 1577 C C . MET A 1 210 ? 32.955 15.078 10.605 1.00 39.06 210 MET A C 1
ATOM 1579 O O . MET A 1 210 ? 32.251 15.964 10.123 1.00 39.06 210 MET A O 1
ATOM 1583 N N . SER A 1 211 ? 34.019 15.359 11.361 1.00 49.72 211 SER A N 1
ATOM 1584 C CA . SER A 1 211 ? 34.559 16.713 11.488 1.00 49.72 211 SER A CA 1
ATOM 1585 C C . SER A 1 211 ? 35.083 17.218 10.132 1.00 49.72 211 SER A C 1
ATOM 1587 O O . SER A 1 211 ? 35.406 16.412 9.250 1.00 49.72 211 SER A O 1
ATOM 1589 N N . PRO A 1 212 ? 35.233 18.540 9.942 1.00 45.44 212 PRO A N 1
ATOM 1590 C CA . PRO A 1 212 ? 35.877 19.095 8.753 1.00 45.44 212 PRO A CA 1
ATOM 1591 C C . PRO A 1 212 ? 37.270 18.498 8.473 1.00 45.44 212 PRO A C 1
ATOM 1593 O O . PRO A 1 212 ? 37.613 18.297 7.309 1.00 45.44 212 PRO A O 1
ATOM 1596 N N . GLU A 1 213 ? 38.046 18.126 9.504 1.00 45.69 213 GLU A N 1
ATOM 1597 C CA . GLU A 1 213 ? 39.317 17.406 9.318 1.00 45.69 213 GLU A CA 1
ATOM 1598 C C . GLU A 1 213 ? 39.125 15.954 8.847 1.00 45.69 213 GLU A C 1
ATOM 1600 O O . GLU A 1 213 ? 39.916 15.466 8.041 1.00 45.69 213 GLU A O 1
ATOM 1605 N N . GLN A 1 214 ? 38.066 15.263 9.288 1.00 42.09 214 GLN A N 1
ATOM 1606 C CA . GLN A 1 214 ? 37.717 13.917 8.811 1.00 42.09 214 GLN A CA 1
ATOM 1607 C C . GLN A 1 214 ? 37.214 13.933 7.357 1.00 42.09 214 GLN A C 1
ATOM 1609 O O . GLN A 1 214 ? 37.531 13.016 6.603 1.00 42.09 214 GLN A O 1
ATOM 1614 N N . LEU A 1 215 ? 36.513 14.992 6.932 1.00 39.66 215 LEU A N 1
ATOM 1615 C CA . LEU A 1 215 ? 36.145 15.217 5.526 1.00 39.66 215 LEU A CA 1
ATOM 1616 C C . LEU A 1 215 ? 37.355 15.572 4.647 1.00 39.66 215 LEU A C 1
ATOM 1618 O O . LEU A 1 215 ? 37.447 15.134 3.502 1.00 39.66 215 LEU A O 1
ATOM 1622 N N . ALA A 1 216 ? 38.308 16.345 5.171 1.00 40.81 216 ALA A N 1
ATOM 1623 C CA . ALA A 1 216 ? 39.554 16.639 4.463 1.00 40.81 216 ALA A CA 1
ATOM 1624 C C . ALA A 1 216 ? 40.456 15.392 4.349 1.00 40.81 216 ALA A C 1
ATOM 1626 O O . ALA A 1 216 ? 41.135 15.207 3.338 1.00 40.81 216 ALA A O 1
ATOM 1627 N N . ALA A 1 217 ? 40.420 14.499 5.344 1.00 39.84 217 ALA A N 1
ATOM 1628 C CA . ALA A 1 217 ? 41.113 13.212 5.317 1.00 39.84 217 ALA A CA 1
ATOM 1629 C C . ALA A 1 217 ? 40.404 12.149 4.449 1.00 39.84 217 ALA A C 1
ATOM 1631 O O . ALA A 1 217 ? 41.085 11.296 3.872 1.00 39.84 217 ALA A O 1
ATOM 1632 N N . SER A 1 218 ? 39.072 12.203 4.292 1.00 40.59 218 SER A N 1
ATOM 1633 C CA . SER A 1 218 ? 38.286 11.248 3.484 1.00 40.59 218 SER A CA 1
ATOM 1634 C C . SER A 1 218 ? 38.474 11.407 1.972 1.00 40.59 218 SER A C 1
ATOM 1636 O O . SER A 1 218 ? 38.274 10.451 1.227 1.00 40.59 218 SER A O 1
ATOM 1638 N N . GLY A 1 219 ? 39.026 12.538 1.515 1.00 38.78 219 GLY A N 1
ATOM 1639 C CA . GLY A 1 219 ? 39.634 12.640 0.181 1.00 38.78 219 GLY A CA 1
ATOM 1640 C C . GLY A 1 219 ? 40.787 11.643 -0.044 1.00 38.78 219 GLY A C 1
ATOM 1641 O O . GLY A 1 219 ? 41.240 11.466 -1.174 1.00 38.78 219 GLY A O 1
ATOM 1642 N N . SER A 1 220 ? 41.256 10.970 1.018 1.00 42.53 220 SER A N 1
ATOM 1643 C CA . SER A 1 220 ? 42.358 10.004 0.993 1.00 42.53 220 SER A CA 1
ATOM 1644 C C . SER A 1 220 ? 42.156 8.703 1.805 1.00 42.53 220 SER A C 1
ATOM 1646 O O . SER A 1 220 ? 43.056 7.862 1.792 1.00 42.53 220 SER A O 1
ATOM 1648 N N . LEU A 1 221 ? 40.994 8.462 2.435 1.00 38.88 221 LEU A N 1
ATOM 1649 C CA . LEU A 1 221 ? 40.664 7.230 3.190 1.00 38.88 221 LEU A CA 1
ATOM 1650 C C . LEU A 1 221 ? 39.198 6.823 2.914 1.00 38.88 221 LEU A C 1
ATOM 1652 O O . LEU A 1 221 ? 38.322 7.670 3.007 1.00 38.88 221 LEU A O 1
ATOM 1656 N N . GLY A 1 222 ? 38.823 5.583 2.573 1.00 40.38 222 GLY A N 1
ATOM 1657 C CA . GLY A 1 222 ? 39.496 4.295 2.773 1.00 40.38 222 GLY A CA 1
ATOM 1658 C C . GLY A 1 222 ? 39.294 3.301 1.622 1.00 40.38 222 GLY A C 1
ATOM 1659 O O . GLY A 1 222 ? 38.723 2.235 1.802 1.00 40.38 222 GLY A O 1
ATOM 1660 N N . LEU A 1 223 ? 39.812 3.629 0.434 1.00 47.84 223 LEU A N 1
ATOM 1661 C CA . LEU A 1 223 ? 40.024 2.641 -0.638 1.00 47.84 223 LEU A CA 1
ATOM 1662 C C . LEU A 1 223 ? 41.376 1.911 -0.512 1.00 47.84 223 LEU A C 1
ATOM 1664 O O . LEU A 1 223 ? 41.628 0.977 -1.262 1.00 47.84 223 LEU A O 1
ATOM 1668 N N . ARG A 1 224 ? 42.266 2.352 0.393 1.00 52.19 224 ARG A N 1
ATOM 1669 C CA . ARG A 1 224 ? 43.620 1.786 0.549 1.00 52.19 224 ARG A CA 1
ATOM 1670 C C . ARG A 1 224 ? 43.634 0.409 1.215 1.00 52.19 224 ARG A C 1
ATOM 1672 O O . ARG A 1 224 ? 44.545 -0.360 0.934 1.00 52.19 224 ARG A O 1
ATOM 1679 N N . ASP A 1 225 ? 42.631 0.119 2.041 1.00 57.41 225 ASP A N 1
ATOM 1680 C CA . ASP A 1 225 ? 42.529 -1.140 2.792 1.00 57.41 225 ASP A CA 1
ATOM 1681 C C . ASP A 1 225 ? 41.582 -2.152 2.134 1.00 57.41 225 ASP A C 1
ATOM 1683 O O . ASP A 1 225 ? 41.471 -3.283 2.600 1.00 57.41 225 ASP A O 1
ATOM 1687 N N . LEU A 1 226 ? 40.913 -1.764 1.043 1.00 65.06 226 LEU A N 1
ATOM 1688 C CA . LEU A 1 226 ? 40.115 -2.688 0.251 1.00 65.06 226 LEU A CA 1
ATOM 1689 C C . LEU A 1 226 ? 41.029 -3.477 -0.678 1.00 65.06 226 LEU A C 1
ATOM 1691 O O . LEU A 1 226 ? 41.840 -2.922 -1.424 1.00 65.06 226 LEU A O 1
ATOM 1695 N N . SER A 1 227 ? 40.850 -4.788 -0.676 1.00 82.94 227 SER A N 1
ATOM 1696 C CA . SER A 1 227 ? 41.421 -5.648 -1.695 1.00 82.94 227 SER A CA 1
ATOM 1697 C C . SER A 1 227 ? 40.914 -5.242 -3.084 1.00 82.94 227 SER A C 1
ATOM 1699 O O . SER A 1 227 ? 39.822 -4.694 -3.263 1.00 82.94 227 SER A O 1
ATOM 1701 N N . VAL A 1 228 ? 41.700 -5.565 -4.113 1.00 75.12 228 VAL A N 1
ATOM 1702 C CA . VAL A 1 228 ? 41.303 -5.356 -5.515 1.00 75.12 228 VAL A CA 1
ATOM 1703 C C . VAL A 1 228 ? 39.950 -6.022 -5.815 1.00 75.12 228 VAL A C 1
ATOM 1705 O O . VAL A 1 228 ? 39.157 -5.471 -6.574 1.00 75.12 228 VAL A O 1
ATOM 1708 N N . LEU A 1 229 ? 39.652 -7.161 -5.178 1.00 74.00 229 LEU A N 1
ATOM 1709 C CA . LEU A 1 229 ? 38.381 -7.874 -5.322 1.00 74.00 229 LEU A CA 1
ATOM 1710 C C . LEU A 1 229 ? 37.198 -7.116 -4.704 1.00 74.00 229 LEU A C 1
ATOM 1712 O O . LEU A 1 229 ? 36.145 -7.041 -5.329 1.00 74.00 229 LEU A O 1
ATOM 1716 N N . GLU A 1 230 ? 37.364 -6.496 -3.534 1.00 77.38 230 GLU A N 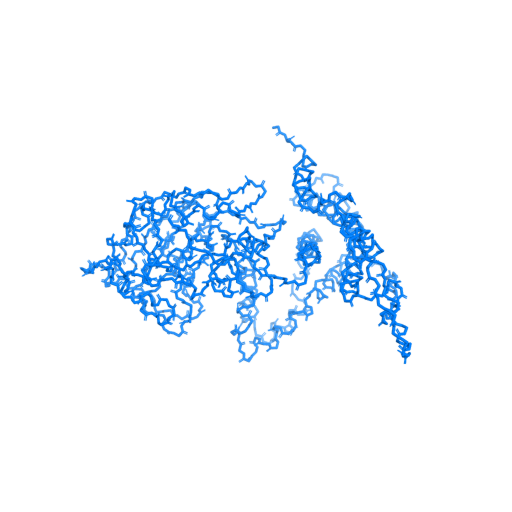1
ATOM 1717 C CA . GLU A 1 230 ? 36.310 -5.675 -2.917 1.00 77.38 230 GLU A CA 1
ATOM 1718 C C . GLU A 1 230 ? 35.999 -4.430 -3.757 1.00 77.38 230 GLU A C 1
ATOM 1720 O O . GLU A 1 230 ? 34.832 -4.100 -3.972 1.00 77.38 230 GLU A O 1
ATOM 1725 N N . ILE A 1 231 ? 37.028 -3.780 -4.311 1.00 74.81 231 ILE A N 1
ATOM 1726 C CA . ILE A 1 231 ? 36.853 -2.647 -5.234 1.00 74.81 231 ILE A CA 1
ATOM 1727 C C . ILE A 1 231 ? 36.106 -3.096 -6.496 1.00 74.81 231 ILE A C 1
ATOM 1729 O O . ILE A 1 231 ? 35.172 -2.424 -6.935 1.00 74.81 231 ILE A O 1
ATOM 1733 N N . ILE A 1 232 ? 36.479 -4.245 -7.064 1.00 73.88 232 ILE A N 1
ATOM 1734 C CA . ILE A 1 232 ? 35.800 -4.823 -8.227 1.00 73.88 232 ILE A CA 1
ATOM 1735 C C . ILE A 1 232 ? 34.328 -5.129 -7.911 1.00 73.88 232 ILE A C 1
ATOM 1737 O O . ILE A 1 232 ? 33.457 -4.769 -8.703 1.00 73.88 232 ILE A O 1
ATOM 1741 N N . ALA A 1 233 ? 34.027 -5.728 -6.756 1.00 72.62 233 ALA A N 1
ATOM 1742 C CA . ALA A 1 233 ? 32.656 -6.029 -6.346 1.00 72.62 233 ALA A CA 1
ATOM 1743 C C . ALA A 1 233 ? 31.795 -4.757 -6.242 1.00 72.62 233 ALA A C 1
ATOM 1745 O O . ALA A 1 233 ? 30.665 -4.727 -6.735 1.00 72.62 233 ALA A O 1
ATOM 1746 N N . ILE A 1 234 ? 32.338 -3.681 -5.660 1.00 74.50 234 ILE A N 1
ATOM 1747 C CA . ILE A 1 234 ? 31.666 -2.374 -5.570 1.00 74.50 234 ILE A CA 1
ATOM 1748 C C . ILE A 1 234 ? 31.395 -1.792 -6.964 1.00 74.50 234 ILE A C 1
ATOM 1750 O O . ILE A 1 234 ? 30.295 -1.292 -7.226 1.00 74.50 234 ILE A O 1
ATOM 1754 N N . VAL A 1 235 ? 32.374 -1.875 -7.869 1.00 75.31 235 VAL A N 1
ATOM 1755 C CA . VAL A 1 235 ? 32.237 -1.397 -9.252 1.00 75.31 235 VAL A CA 1
ATOM 1756 C C . VAL A 1 235 ? 31.162 -2.185 -9.999 1.00 75.31 235 VAL A C 1
ATOM 1758 O O . VAL A 1 235 ? 30.310 -1.578 -10.643 1.00 75.31 235 VAL A O 1
ATOM 1761 N N . ILE A 1 236 ? 31.148 -3.515 -9.874 1.00 72.88 236 ILE A N 1
ATOM 1762 C CA . ILE A 1 236 ? 30.144 -4.374 -10.512 1.00 72.88 236 ILE A CA 1
ATOM 1763 C C . ILE A 1 236 ? 28.735 -4.021 -10.028 1.00 72.88 236 ILE A C 1
ATOM 1765 O O . ILE A 1 236 ? 27.854 -3.780 -10.851 1.00 72.88 236 ILE A O 1
ATOM 1769 N N . ARG A 1 237 ? 28.522 -3.904 -8.710 1.00 74.75 237 ARG A N 1
ATOM 1770 C CA . ARG A 1 237 ? 27.212 -3.537 -8.139 1.00 74.75 237 ARG A CA 1
ATOM 1771 C C . ARG A 1 237 ? 26.740 -2.160 -8.612 1.00 74.75 237 ARG A C 1
ATOM 1773 O O . ARG A 1 237 ? 25.572 -1.989 -8.967 1.00 74.75 237 ARG A O 1
ATOM 1780 N N . SER A 1 238 ? 27.657 -1.194 -8.673 1.00 77.06 238 SER A N 1
ATOM 1781 C CA . SER A 1 238 ? 27.379 0.149 -9.198 1.00 77.06 238 SER A CA 1
ATOM 1782 C C . SER A 1 238 ? 26.992 0.118 -10.682 1.00 77.06 238 SER A C 1
ATOM 1784 O O . SER A 1 238 ? 26.026 0.767 -11.075 1.00 77.06 238 SER A O 1
ATOM 1786 N N . LEU A 1 239 ? 27.692 -0.671 -11.504 1.00 74.75 239 LEU A N 1
ATOM 1787 C CA . LEU A 1 239 ? 27.404 -0.810 -12.936 1.00 74.75 239 LEU A CA 1
ATOM 1788 C C . LEU A 1 239 ? 26.086 -1.530 -13.210 1.00 74.75 239 LEU A C 1
ATOM 1790 O O . LEU A 1 239 ? 25.345 -1.096 -14.087 1.00 74.75 239 LEU A O 1
ATOM 1794 N N . ILE A 1 240 ? 25.768 -2.585 -12.452 1.00 72.31 240 ILE A N 1
ATOM 1795 C CA . ILE A 1 240 ? 24.461 -3.250 -12.530 1.00 72.31 240 ILE A CA 1
ATOM 1796 C C . ILE A 1 240 ? 23.363 -2.227 -12.225 1.00 72.31 240 ILE A C 1
ATOM 1798 O O . ILE A 1 240 ? 22.427 -2.084 -13.004 1.00 72.31 240 ILE A O 1
ATOM 1802 N N . THR A 1 241 ? 23.511 -1.454 -11.147 1.00 72.94 241 THR A N 1
ATOM 1803 C CA . THR A 1 241 ? 22.538 -0.416 -10.767 1.00 72.94 241 THR A CA 1
ATOM 1804 C C . THR A 1 241 ? 22.369 0.635 -11.868 1.00 72.94 241 THR A C 1
ATOM 1806 O O . THR A 1 241 ? 21.246 0.976 -12.236 1.00 72.94 241 THR A O 1
ATOM 1809 N N . LEU A 1 242 ? 23.473 1.128 -12.434 1.00 75.75 242 LEU A N 1
ATOM 1810 C CA . LEU A 1 242 ? 23.453 2.115 -13.512 1.00 75.75 242 LEU A CA 1
ATOM 1811 C C . LEU A 1 242 ? 22.799 1.571 -14.788 1.00 75.75 242 LEU A C 1
ATOM 1813 O O . LEU A 1 242 ? 21.971 2.255 -15.385 1.00 75.75 242 LEU A O 1
ATOM 1817 N N . LEU A 1 243 ? 23.141 0.349 -15.200 1.00 71.62 243 LEU A N 1
ATOM 1818 C CA . LEU A 1 243 ? 22.538 -0.295 -16.366 1.00 71.62 243 LEU A CA 1
ATOM 1819 C C . LEU A 1 243 ? 21.028 -0.408 -16.224 1.00 71.62 243 LEU A C 1
ATOM 1821 O O . LEU A 1 243 ? 20.295 -0.116 -17.166 1.00 71.62 243 LEU A O 1
ATOM 1825 N N . MET A 1 244 ? 20.573 -0.784 -15.030 1.00 69.75 244 MET A N 1
ATOM 1826 C CA . MET A 1 244 ? 19.151 -0.863 -14.730 1.00 69.75 244 MET A CA 1
ATOM 1827 C C . MET A 1 244 ? 18.503 0.517 -14.822 1.00 69.75 244 MET A C 1
ATOM 1829 O O . MET A 1 244 ? 17.446 0.636 -15.431 1.00 69.75 244 MET A O 1
ATOM 1833 N N . ARG A 1 245 ? 19.151 1.582 -14.333 1.00 65.44 245 ARG A N 1
ATOM 1834 C CA . ARG A 1 245 ? 18.645 2.958 -14.486 1.00 65.44 245 ARG A CA 1
ATOM 1835 C C . ARG A 1 245 ? 18.538 3.393 -15.946 1.00 65.44 245 ARG A C 1
ATOM 1837 O O . ARG A 1 245 ? 17.486 3.885 -16.335 1.00 65.44 245 ARG A O 1
ATOM 1844 N N . ILE A 1 246 ? 19.583 3.194 -16.750 1.00 67.25 246 ILE A N 1
ATOM 1845 C CA . ILE A 1 246 ? 19.612 3.596 -18.168 1.00 67.25 246 ILE A CA 1
ATOM 1846 C C . ILE A 1 246 ? 18.542 2.839 -18.961 1.00 67.25 246 ILE A C 1
ATOM 1848 O O . ILE A 1 246 ? 17.776 3.441 -19.712 1.00 67.25 246 ILE A O 1
ATOM 1852 N N . ALA A 1 247 ? 18.443 1.527 -18.741 1.00 66.19 247 ALA A N 1
ATOM 1853 C CA . ALA A 1 247 ? 17.430 0.692 -19.369 1.00 66.19 247 ALA A CA 1
ATOM 1854 C C . ALA A 1 247 ? 16.004 1.088 -18.956 1.00 66.19 247 ALA A C 1
ATOM 1856 O O . ALA A 1 247 ? 15.087 0.941 -19.751 1.00 66.19 247 ALA A O 1
ATOM 1857 N N . THR A 1 248 ? 15.812 1.605 -17.741 1.00 62.41 248 THR A N 1
ATOM 1858 C CA . THR A 1 248 ? 14.497 2.010 -17.221 1.00 62.41 248 THR A CA 1
ATOM 1859 C C . THR A 1 248 ? 14.118 3.418 -17.692 1.00 62.41 248 THR A C 1
ATOM 1861 O O . THR A 1 248 ? 13.036 3.614 -18.227 1.00 62.41 248 THR A O 1
ATOM 1864 N N . ALA A 1 249 ? 14.993 4.414 -17.560 1.00 58.22 249 ALA A N 1
ATOM 1865 C CA . ALA A 1 249 ? 14.651 5.808 -17.854 1.00 58.22 249 ALA A CA 1
ATOM 1866 C C . ALA A 1 249 ? 14.392 6.057 -19.352 1.00 58.22 249 ALA A C 1
ATOM 1868 O O . ALA A 1 249 ? 13.373 6.644 -19.718 1.00 58.22 249 ALA A O 1
ATOM 1869 N N . GLU A 1 250 ? 15.278 5.566 -20.223 1.00 61.00 250 GLU A N 1
ATOM 1870 C CA . GLU A 1 250 ? 15.215 5.863 -21.660 1.00 61.00 250 GLU A CA 1
ATOM 1871 C C . GLU A 1 250 ? 14.205 4.966 -22.387 1.00 61.00 250 GLU A C 1
ATOM 1873 O O . GLU A 1 250 ? 13.436 5.441 -23.220 1.00 61.00 250 GLU A O 1
ATOM 1878 N N . PHE A 1 251 ? 14.132 3.674 -22.040 1.00 59.78 251 PHE A N 1
ATOM 1879 C CA . PHE A 1 251 ? 13.204 2.742 -22.692 1.00 59.78 251 PHE A CA 1
ATOM 1880 C C . PHE A 1 251 ? 11.745 2.965 -22.261 1.00 59.78 251 PHE A C 1
ATOM 1882 O O . PHE A 1 251 ? 10.835 2.815 -23.077 1.00 59.78 251 PHE A O 1
ATOM 1889 N N . LEU A 1 252 ? 11.494 3.358 -21.004 1.00 55.53 252 LEU A N 1
ATOM 1890 C CA . LEU A 1 252 ? 10.133 3.675 -20.558 1.00 55.53 252 LEU A CA 1
ATOM 1891 C C . LEU A 1 252 ? 9.664 5.022 -21.103 1.00 55.53 252 LEU A C 1
ATOM 1893 O O . LEU A 1 252 ? 8.538 5.106 -21.585 1.00 55.53 252 LEU A O 1
ATOM 1897 N N . GLY A 1 253 ? 10.521 6.048 -21.135 1.00 56.31 253 GLY A N 1
ATOM 1898 C CA . GLY A 1 253 ? 10.188 7.300 -21.825 1.00 56.31 253 GLY A CA 1
ATOM 1899 C C . GLY A 1 253 ? 9.814 7.070 -23.298 1.00 56.31 253 GLY A C 1
ATOM 1900 O O . GLY A 1 253 ? 8.899 7.700 -23.825 1.00 56.31 253 GLY A O 1
ATOM 1901 N N . PHE A 1 254 ? 10.470 6.096 -23.931 1.00 55.44 254 PHE A N 1
ATOM 1902 C CA . PHE A 1 254 ? 10.260 5.680 -25.313 1.00 55.44 254 PHE A CA 1
ATOM 1903 C C . PHE A 1 254 ? 8.946 4.899 -25.565 1.00 55.44 254 PHE A C 1
ATOM 1905 O O . PHE A 1 254 ? 8.302 5.125 -26.592 1.00 55.44 254 PHE A O 1
ATOM 1912 N N . LEU A 1 255 ? 8.496 4.017 -24.662 1.00 54.19 255 LEU A N 1
ATOM 1913 C CA . LEU A 1 255 ? 7.311 3.172 -24.905 1.00 54.19 255 LEU A CA 1
ATOM 1914 C C . LEU A 1 255 ? 5.951 3.862 -24.691 1.00 54.19 255 LEU A C 1
ATOM 1916 O O . LEU A 1 255 ? 4.950 3.373 -25.222 1.00 54.19 255 LEU A O 1
ATOM 1920 N N . PHE A 1 256 ? 5.871 4.963 -23.933 1.00 55.47 256 PHE A N 1
ATOM 1921 C CA . PHE A 1 256 ? 4.580 5.423 -23.383 1.00 55.47 256 PHE A CA 1
ATOM 1922 C C . PHE A 1 256 ? 4.011 6.740 -23.938 1.00 55.47 256 PHE A C 1
ATOM 1924 O O . PHE A 1 256 ? 2.923 7.138 -23.524 1.00 55.47 256 PHE A O 1
ATOM 1931 N N . GLY A 1 257 ? 4.646 7.344 -24.950 1.00 45.16 257 GLY A N 1
ATOM 1932 C CA . GLY A 1 257 ? 4.105 8.508 -25.669 1.00 45.16 257 GLY A CA 1
ATOM 1933 C C . GLY A 1 257 ? 4.088 9.817 -24.858 1.00 45.16 257 GLY A C 1
ATOM 1934 O O . GLY A 1 257 ? 4.254 9.825 -23.641 1.00 45.16 257 GLY A O 1
ATOM 1935 N N . GLU A 1 258 ? 3.893 10.945 -25.551 1.00 44.12 258 GLU A N 1
ATOM 1936 C CA . GLU A 1 258 ? 4.050 12.318 -25.022 1.00 44.12 258 GLU A CA 1
ATOM 1937 C C . GLU A 1 258 ? 3.148 12.675 -23.823 1.00 44.12 258 GLU A C 1
ATOM 1939 O O . GLU A 1 258 ? 3.440 13.620 -23.083 1.00 44.12 258 GLU A O 1
ATOM 1944 N N . ASP A 1 259 ? 2.080 11.917 -23.570 1.00 52.16 259 ASP A N 1
ATOM 1945 C CA . ASP A 1 259 ? 1.148 12.264 -22.498 1.00 52.16 259 ASP A CA 1
ATOM 1946 C C . ASP A 1 259 ? 1.713 11.935 -21.108 1.00 52.16 259 ASP A C 1
ATOM 1948 O O . ASP A 1 259 ? 1.293 12.570 -20.139 1.00 52.16 259 ASP A O 1
ATOM 1952 N N . GLY A 1 260 ? 2.679 11.005 -20.993 1.00 51.00 260 GLY A N 1
ATOM 1953 C CA . GLY A 1 260 ? 3.377 10.632 -19.745 1.00 51.00 260 GLY A CA 1
ATOM 1954 C C . GLY A 1 260 ? 2.465 10.276 -18.561 1.00 51.00 260 GLY A C 1
ATOM 1955 O O . GLY A 1 260 ? 2.917 10.211 -17.423 1.00 51.00 260 GLY A O 1
ATOM 1956 N N . SER A 1 261 ? 1.172 10.086 -18.820 1.00 54.91 261 SER A N 1
ATOM 1957 C CA . SER A 1 261 ? 0.116 9.992 -17.817 1.00 54.91 261 SER A CA 1
ATOM 1958 C C . SER A 1 261 ? -0.274 8.557 -17.475 1.00 54.91 261 SER A C 1
ATOM 1960 O O . SER A 1 261 ? -1.078 8.340 -16.576 1.00 54.91 261 SER A O 1
ATOM 1962 N N . LEU A 1 262 ? 0.259 7.570 -18.200 1.00 57.78 262 LEU A N 1
ATOM 1963 C CA . LEU A 1 262 ? 0.062 6.160 -17.887 1.00 57.78 262 LEU A CA 1
ATOM 1964 C C . LEU A 1 262 ? 0.922 5.790 -16.672 1.00 57.78 262 LEU A C 1
ATOM 1966 O O . LEU A 1 262 ? 2.089 6.173 -16.616 1.00 57.78 262 LEU A O 1
ATOM 1970 N N . LEU A 1 263 ? 0.373 5.022 -15.728 1.00 56.81 263 LEU A N 1
ATOM 1971 C CA . LEU A 1 263 ? 1.202 4.391 -14.705 1.00 56.81 263 LEU A CA 1
ATOM 1972 C C . LEU A 1 263 ? 2.039 3.307 -15.360 1.00 56.81 263 LEU A C 1
ATOM 1974 O O . LEU A 1 263 ? 1.518 2.473 -16.109 1.00 56.81 263 LEU A O 1
ATOM 1978 N N . VAL A 1 264 ? 3.328 3.335 -15.065 1.00 57.97 264 VAL A N 1
ATOM 1979 C CA . VAL A 1 264 ? 4.305 2.437 -15.650 1.00 57.97 264 VAL A CA 1
ATOM 1980 C C . VAL A 1 264 ? 4.885 1.623 -14.508 1.00 57.97 264 VAL A C 1
ATOM 1982 O O . VAL A 1 264 ? 5.458 2.173 -13.572 1.00 57.97 264 VAL A O 1
ATOM 1985 N N . LEU A 1 265 ? 4.728 0.303 -14.580 1.00 56.25 265 LEU A N 1
ATOM 1986 C CA . LEU A 1 265 ? 5.559 -0.594 -13.791 1.00 56.25 265 LEU A CA 1
ATOM 1987 C C . LEU A 1 265 ? 7.003 -0.322 -14.172 1.00 56.25 265 LEU A C 1
ATOM 1989 O O . LEU A 1 265 ? 7.300 -0.338 -15.366 1.00 56.25 265 LEU A O 1
ATOM 1993 N N . ASN A 1 266 ? 7.902 -0.166 -13.207 1.00 63.94 266 ASN A N 1
ATOM 1994 C CA . ASN A 1 266 ? 9.318 -0.357 -13.486 1.00 63.94 266 ASN A CA 1
ATOM 1995 C C . ASN A 1 266 ? 9.529 -1.822 -13.923 1.00 63.94 266 ASN A C 1
ATOM 1997 O O . ASN A 1 266 ? 9.609 -2.711 -13.072 1.00 63.94 266 ASN A O 1
ATOM 2001 N N . PRO A 1 267 ? 9.597 -2.134 -15.231 1.00 50.03 267 PRO A N 1
ATOM 2002 C CA . PRO A 1 267 ? 9.406 -3.501 -15.713 1.00 50.03 267 PRO A CA 1
ATOM 2003 C C . PRO A 1 267 ? 10.615 -4.395 -15.437 1.00 50.03 267 PRO A C 1
ATOM 2005 O O . PRO A 1 267 ? 10.617 -5.569 -15.799 1.00 50.03 267 PRO A O 1
ATOM 2008 N N . LEU A 1 268 ? 11.667 -3.821 -14.858 1.00 54.03 268 LEU A N 1
ATOM 2009 C CA . LEU A 1 268 ? 12.924 -4.483 -14.590 1.00 54.03 268 LEU A CA 1
ATOM 2010 C C . LEU A 1 268 ? 13.090 -4.879 -13.119 1.00 54.03 268 LEU A C 1
ATOM 2012 O O . LEU A 1 268 ? 13.881 -5.783 -12.855 1.00 54.03 268 LEU A O 1
ATOM 2016 N N . LEU A 1 269 ? 12.383 -4.231 -12.184 1.00 63.88 269 LEU A N 1
ATOM 2017 C CA . LEU A 1 269 ? 12.567 -4.443 -10.738 1.00 63.88 269 LEU A CA 1
ATOM 2018 C C . LEU A 1 269 ? 11.296 -4.320 -9.896 1.00 63.88 269 LEU A C 1
ATOM 2020 O O . LEU A 1 269 ? 11.298 -4.827 -8.779 1.00 63.88 269 LEU A O 1
ATOM 2024 N N . GLY A 1 270 ? 10.243 -3.686 -10.412 1.00 76.31 270 GLY A N 1
ATOM 2025 C CA . GLY A 1 270 ? 9.049 -3.413 -9.630 1.00 76.31 270 GLY A CA 1
ATOM 2026 C C . GLY A 1 270 ? 8.349 -4.695 -9.208 1.00 76.31 270 GLY A C 1
ATOM 2027 O O . GLY A 1 270 ? 7.870 -5.449 -10.055 1.00 76.31 270 GLY A O 1
ATOM 2028 N N . GLN A 1 271 ? 8.318 -4.936 -7.901 1.00 90.25 271 GLN A N 1
ATOM 2029 C CA . GLN A 1 271 ? 7.568 -6.039 -7.308 1.00 90.25 271 GLN A CA 1
ATOM 2030 C C . GLN A 1 271 ? 6.151 -5.581 -6.984 1.00 90.25 271 GLN A C 1
ATOM 2032 O O . GLN A 1 271 ? 5.923 -4.402 -6.722 1.00 90.25 271 GLN A O 1
ATOM 2037 N N . VAL A 1 272 ? 5.209 -6.521 -6.966 1.00 95.12 272 VAL A N 1
ATOM 2038 C CA . VAL A 1 272 ? 3.860 -6.299 -6.430 1.00 95.12 272 VAL A CA 1
ATOM 2039 C C . VAL A 1 272 ? 3.520 -7.344 -5.369 1.00 95.12 272 VAL A C 1
ATOM 2041 O O . VAL A 1 272 ? 4.104 -8.426 -5.327 1.00 95.12 272 VAL A O 1
ATOM 2044 N N . MET A 1 273 ? 2.544 -7.057 -4.509 1.00 96.12 273 MET A N 1
ATOM 2045 C CA . MET A 1 273 ? 1.972 -8.061 -3.607 1.00 96.12 273 MET A CA 1
ATOM 2046 C C . MET A 1 273 ? 0.800 -8.768 -4.293 1.00 96.12 273 MET A C 1
ATOM 2048 O O . MET A 1 273 ? -0.310 -8.243 -4.325 1.00 96.12 273 MET A O 1
ATOM 2052 N N . HIS A 1 274 ? 1.016 -9.972 -4.837 1.00 96.19 274 HIS A N 1
ATOM 2053 C CA . HIS A 1 274 ? -0.044 -10.715 -5.547 1.00 96.19 274 HIS A CA 1
ATOM 2054 C C . HIS A 1 274 ? -1.245 -11.077 -4.675 1.00 96.19 274 HIS A C 1
ATOM 2056 O O . HIS A 1 274 ? -2.385 -11.154 -5.139 1.00 96.19 274 HIS A O 1
ATOM 2062 N N . HIS A 1 275 ? -0.970 -11.325 -3.408 1.00 93.50 275 HIS A N 1
ATOM 2063 C CA . HIS A 1 275 ? -1.924 -11.551 -2.344 1.00 93.50 275 HIS A CA 1
ATOM 2064 C C . HIS A 1 275 ? -1.365 -10.865 -1.110 1.00 93.50 275 HIS A C 1
ATOM 2066 O O . HIS A 1 275 ? -0.148 -10.774 -0.937 1.00 93.50 275 HIS A O 1
ATOM 2072 N N . ASN A 1 276 ? -2.249 -10.381 -0.253 1.00 96.38 276 ASN A N 1
ATOM 2073 C CA . ASN A 1 276 ? -1.835 -9.771 0.994 1.00 96.38 276 ASN A CA 1
ATOM 2074 C C . ASN A 1 276 ? -2.678 -10.287 2.154 1.00 96.38 276 ASN A C 1
ATOM 2076 O O . ASN A 1 276 ? -3.826 -10.709 2.009 1.00 96.38 276 ASN A O 1
ATOM 2080 N N . LYS A 1 277 ? -2.086 -10.205 3.332 1.00 98.50 277 LYS A N 1
ATOM 2081 C CA . LYS A 1 277 ? -2.789 -10.247 4.600 1.00 98.50 277 LYS A CA 1
ATOM 2082 C C . LYS A 1 277 ? -2.801 -8.834 5.169 1.00 98.50 277 LYS A C 1
ATOM 2084 O O . LYS A 1 277 ? -1.915 -8.034 4.868 1.00 98.50 277 LYS A O 1
ATOM 2089 N N . THR A 1 278 ? -3.767 -8.512 6.009 1.00 98.62 278 THR A N 1
ATOM 2090 C CA . THR A 1 278 ? -3.818 -7.230 6.718 1.00 98.62 278 THR A CA 1
ATOM 2091 C C . THR A 1 278 ? -3.953 -7.471 8.208 1.00 98.62 278 THR A C 1
ATOM 2093 O O . THR A 1 278 ? -4.637 -8.396 8.648 1.00 98.62 278 THR A O 1
ATOM 2096 N N . LYS A 1 279 ? -3.287 -6.645 9.010 1.00 98.75 279 LYS A N 1
ATOM 2097 C CA . LYS A 1 279 ? -3.445 -6.642 10.464 1.00 98.75 279 LYS A CA 1
ATOM 2098 C C . LYS A 1 279 ? -3.471 -5.210 10.954 1.00 98.75 279 LYS A C 1
ATOM 2100 O O . LYS A 1 279 ? -2.540 -4.465 10.672 1.00 98.75 279 LYS A O 1
ATOM 2105 N N . ALA A 1 280 ? -4.507 -4.838 11.694 1.00 98.62 280 ALA A N 1
ATOM 2106 C CA . ALA A 1 280 ? -4.598 -3.501 12.265 1.00 98.62 280 ALA A CA 1
ATOM 2107 C C . ALA A 1 280 ? -3.890 -3.437 13.625 1.00 98.62 280 ALA A C 1
ATOM 2109 O O . ALA A 1 280 ? -3.981 -4.359 14.435 1.00 98.62 280 ALA A O 1
ATOM 2110 N N . ILE A 1 281 ? -3.192 -2.339 13.881 1.00 98.38 281 ILE A N 1
ATOM 2111 C CA . ILE A 1 281 ? -2.557 -2.026 15.158 1.00 98.38 281 ILE A CA 1
ATOM 2112 C C . ILE A 1 281 ? -3.054 -0.643 15.560 1.00 98.38 281 ILE A C 1
ATOM 2114 O O . ILE A 1 281 ? -2.702 0.348 14.928 1.00 98.38 281 ILE A O 1
ATOM 2118 N N . PHE A 1 282 ? -3.875 -0.570 16.599 1.00 97.75 282 PHE A N 1
ATOM 2119 C CA . PHE A 1 282 ? -4.297 0.693 17.195 1.00 97.75 282 PHE A CA 1
ATOM 2120 C C . PHE A 1 282 ? -3.317 1.044 18.306 1.00 97.75 282 PHE A C 1
ATOM 2122 O O . PHE A 1 282 ? -3.389 0.494 19.404 1.00 97.75 282 PHE A O 1
ATOM 2129 N N . TRP A 1 283 ? -2.367 1.921 17.996 1.00 97.00 283 TRP A N 1
ATOM 2130 C CA . TRP A 1 283 ? -1.310 2.322 18.914 1.00 97.00 283 TRP A CA 1
ATOM 2131 C C . TRP A 1 283 ? -1.637 3.670 19.549 1.00 97.00 283 TRP A C 1
ATOM 2133 O O . TRP A 1 283 ? -1.918 4.643 18.843 1.00 97.00 283 TRP A O 1
ATOM 2143 N N . GLY A 1 284 ? -1.646 3.726 20.879 1.00 95.44 284 GLY A N 1
ATOM 2144 C CA . GLY A 1 284 ? -1.917 4.936 21.641 1.00 95.44 284 GLY A CA 1
ATOM 2145 C C . GLY A 1 284 ? -2.827 4.729 22.842 1.00 95.44 284 GLY A C 1
ATOM 2146 O O . GLY A 1 284 ? -3.712 3.870 22.849 1.00 95.44 284 GLY A O 1
ATOM 2147 N N . THR A 1 285 ? -2.653 5.573 23.858 1.00 95.50 285 THR A N 1
ATOM 2148 C CA . THR A 1 285 ? -3.399 5.485 25.121 1.00 95.50 285 THR A CA 1
ATOM 2149 C C . THR A 1 285 ? -4.892 5.754 24.945 1.00 95.50 285 THR A C 1
ATOM 2151 O O . THR A 1 285 ? -5.696 5.257 25.733 1.00 95.50 285 THR A O 1
ATOM 2154 N N . SER A 1 286 ? -5.294 6.513 23.919 1.00 94.19 286 SER A N 1
ATOM 2155 C CA . SER A 1 286 ? -6.706 6.842 23.696 1.00 94.19 286 SER A CA 1
ATOM 2156 C C . SER A 1 286 ? -7.514 5.728 23.031 1.00 94.19 286 SER A C 1
ATOM 2158 O O . SER A 1 286 ? -8.738 5.778 23.101 1.00 94.19 286 SER A O 1
ATOM 2160 N N . TRP A 1 287 ? -6.879 4.724 22.413 1.00 95.06 287 TRP A N 1
ATOM 2161 C CA . TRP A 1 287 ? -7.597 3.646 21.717 1.00 95.06 287 TRP A CA 1
ATOM 2162 C C . TRP A 1 287 ? -8.249 2.636 22.656 1.00 95.06 287 TRP A C 1
ATOM 2164 O O . TRP A 1 287 ? -9.289 2.076 22.328 1.00 95.06 287 TRP A O 1
ATOM 2174 N N . LYS A 1 288 ? -7.661 2.413 23.834 1.00 93.50 288 LYS A N 1
ATOM 2175 C CA . LYS A 1 288 ? -8.164 1.441 24.814 1.00 93.50 288 LYS A CA 1
ATOM 2176 C C . LYS A 1 288 ? -9.558 1.785 25.335 1.00 93.50 288 LYS A C 1
ATOM 2178 O O . LYS A 1 288 ? -10.377 0.898 25.543 1.00 93.50 288 LYS A O 1
ATOM 2183 N N . GLU A 1 289 ? -9.800 3.075 25.533 1.00 91.69 289 GLU A N 1
ATOM 2184 C CA . GLU A 1 289 ? -11.063 3.618 26.035 1.00 91.69 289 GLU A CA 1
ATOM 2185 C C . GLU A 1 289 ? -11.926 4.190 24.895 1.00 91.69 289 GLU A C 1
ATOM 2187 O O . GLU A 1 289 ? -12.923 4.874 25.142 1.00 91.69 289 GLU A O 1
ATOM 2192 N N . ASP A 1 290 ? -11.536 3.955 23.635 1.00 90.50 290 ASP A N 1
ATOM 2193 C CA . ASP A 1 290 ? -12.259 4.472 22.481 1.00 90.50 290 ASP A CA 1
ATOM 2194 C C . ASP A 1 290 ? -13.582 3.715 22.316 1.00 90.50 290 ASP A C 1
ATOM 2196 O O . ASP A 1 290 ? -13.628 2.541 21.951 1.00 90.50 290 ASP A O 1
ATOM 2200 N N . THR A 1 291 ? -14.677 4.410 22.613 1.00 90.69 291 THR A N 1
ATOM 2201 C CA . THR A 1 291 ? -16.054 3.914 22.470 1.00 90.69 291 THR A CA 1
ATOM 2202 C C . THR A 1 291 ? -16.712 4.391 21.173 1.00 90.69 291 THR A C 1
ATOM 2204 O O . THR A 1 291 ? -17.920 4.224 20.995 1.00 90.69 291 THR A O 1
ATOM 2207 N N . SER A 1 292 ? -15.944 5.016 20.273 1.00 93.12 292 SER A N 1
ATOM 2208 C CA . SER A 1 292 ? -16.431 5.436 18.960 1.00 93.12 292 SER A CA 1
ATOM 2209 C C . SER A 1 292 ? -16.640 4.251 18.010 1.00 93.12 292 SER A C 1
ATOM 2211 O O . SER A 1 292 ? -16.371 3.092 18.323 1.00 93.12 292 SER A O 1
ATOM 2213 N N . ASP A 1 293 ? -17.120 4.555 16.806 1.00 95.00 293 ASP A N 1
ATOM 2214 C CA . ASP A 1 293 ? -17.305 3.592 15.723 1.00 95.00 293 ASP A CA 1
ATOM 2215 C C . ASP A 1 293 ? -15.996 3.206 15.012 1.00 95.00 293 ASP A C 1
ATOM 2217 O O . ASP A 1 293 ? -16.020 2.350 14.132 1.00 95.00 293 ASP A O 1
ATOM 2221 N N . VAL A 1 294 ? -14.849 3.791 15.379 1.00 94.81 294 VAL A N 1
ATOM 2222 C CA . VAL A 1 294 ? -13.604 3.661 14.607 1.00 94.81 294 VAL A CA 1
ATOM 2223 C C . VAL A 1 294 ? -13.032 2.246 14.623 1.00 94.81 294 VAL A C 1
ATOM 2225 O O . VAL A 1 294 ? -12.844 1.674 13.554 1.00 94.81 294 VAL A O 1
ATOM 2228 N N . ILE A 1 295 ? -12.753 1.661 15.795 1.00 97.00 295 ILE A N 1
ATOM 2229 C CA . ILE A 1 295 ? -12.149 0.316 15.869 1.00 97.00 295 ILE A CA 1
ATOM 2230 C C . ILE A 1 295 ? -13.079 -0.736 15.238 1.00 97.00 295 ILE A C 1
ATOM 2232 O O . ILE A 1 295 ? -12.622 -1.447 14.340 1.00 97.00 295 ILE A O 1
ATOM 2236 N N . PRO A 1 296 ? -14.378 -0.819 15.607 1.00 97.75 296 PRO A N 1
ATOM 2237 C CA . PRO A 1 296 ? -15.293 -1.768 14.972 1.00 97.75 296 PRO A CA 1
ATOM 2238 C C . PRO A 1 296 ? -15.468 -1.518 13.470 1.00 97.75 296 PRO A C 1
ATOM 2240 O O . PRO A 1 296 ? -15.559 -2.469 12.699 1.00 97.75 296 PRO A O 1
ATOM 2243 N N . GLY A 1 297 ? -15.503 -0.254 13.041 1.00 96.94 297 GLY A N 1
ATOM 2244 C CA . GLY A 1 297 ? -15.658 0.111 11.637 1.00 96.94 297 GLY A CA 1
ATOM 2245 C C . GLY A 1 297 ? -14.438 -0.239 10.787 1.00 96.94 297 GLY A C 1
ATOM 2246 O O . GLY A 1 297 ? -14.600 -0.730 9.676 1.00 96.94 297 GLY A O 1
ATOM 2247 N N . ILE A 1 298 ? -13.219 -0.049 11.298 1.00 97.94 298 ILE A N 1
ATOM 2248 C CA . ILE A 1 298 ? -11.989 -0.455 10.605 1.00 97.94 298 ILE A CA 1
ATOM 2249 C C . ILE A 1 298 ? -11.839 -1.982 10.584 1.00 97.94 298 ILE A C 1
ATOM 2251 O O . ILE A 1 298 ? -11.472 -2.527 9.543 1.00 97.94 298 ILE A O 1
ATOM 2255 N N . ASP A 1 299 ? -12.170 -2.684 11.677 1.00 98.38 299 ASP A N 1
ATOM 2256 C CA . ASP A 1 299 ? -12.232 -4.158 11.689 1.00 98.38 299 ASP A CA 1
ATOM 2257 C C . ASP A 1 299 ? -13.185 -4.671 10.600 1.00 98.38 299 ASP A C 1
ATOM 2259 O O . ASP A 1 299 ? -12.837 -5.554 9.813 1.00 98.38 299 ASP A O 1
ATOM 2263 N N . HIS A 1 300 ? -14.368 -4.059 10.504 1.00 98.31 300 HIS A N 1
ATOM 2264 C CA . HIS A 1 300 ? -15.364 -4.376 9.487 1.00 98.31 300 HIS A CA 1
ATOM 2265 C C . HIS A 1 300 ? -14.870 -4.073 8.066 1.00 98.31 300 HIS A C 1
ATOM 2267 O O . HIS A 1 300 ? -14.929 -4.950 7.202 1.00 98.31 300 HIS A O 1
ATOM 2273 N N . PHE A 1 301 ? -14.329 -2.874 7.838 1.00 98.12 301 PHE A N 1
ATOM 2274 C CA . PHE A 1 301 ? -13.779 -2.443 6.554 1.00 98.12 301 PHE A CA 1
ATOM 2275 C C . PHE A 1 301 ? -12.707 -3.413 6.035 1.00 98.12 301 PHE A C 1
ATOM 2277 O O . PHE A 1 301 ? -12.810 -3.902 4.909 1.00 98.12 301 PHE A O 1
ATOM 2284 N N . LEU A 1 302 ? -11.701 -3.735 6.857 1.00 98.50 302 LEU A N 1
ATOM 2285 C CA . LEU A 1 302 ? -10.584 -4.592 6.447 1.00 98.50 302 LEU A CA 1
ATOM 2286 C C . LEU A 1 302 ? -11.022 -6.039 6.212 1.00 98.50 302 LEU A C 1
ATOM 2288 O O . LEU A 1 302 ? -10.543 -6.681 5.277 1.00 98.50 302 LEU A O 1
ATOM 2292 N N . ARG A 1 303 ? -11.984 -6.541 6.993 1.00 98.50 303 ARG A N 1
ATOM 2293 C CA . ARG A 1 303 ? -12.587 -7.863 6.778 1.00 98.50 303 ARG A CA 1
ATOM 2294 C C . ARG A 1 303 ? -13.329 -7.957 5.443 1.00 98.50 303 ARG A C 1
ATOM 2296 O O . ARG A 1 303 ? -13.293 -9.009 4.811 1.00 98.50 303 ARG A O 1
ATOM 2303 N N . ALA A 1 304 ? -13.991 -6.880 5.024 1.00 98.25 304 ALA A N 1
ATOM 2304 C CA . ALA A 1 304 ? -14.760 -6.820 3.782 1.00 98.25 304 ALA A CA 1
ATOM 2305 C C . ALA A 1 304 ? -13.929 -6.372 2.558 1.00 98.25 304 ALA A C 1
ATOM 2307 O O . ALA A 1 304 ? -14.423 -6.383 1.428 1.00 98.25 304 ALA A O 1
ATOM 2308 N N . TRP A 1 305 ? -12.666 -5.977 2.748 1.00 98.00 305 TRP A N 1
ATOM 2309 C CA . TRP A 1 305 ? -11.803 -5.505 1.662 1.00 98.00 305 TRP A CA 1
ATOM 2310 C C . TRP A 1 305 ? -11.498 -6.592 0.623 1.00 98.00 305 TRP A C 1
ATOM 2312 O O . TRP A 1 305 ? -11.577 -6.336 -0.581 1.00 98.00 305 TRP A O 1
ATOM 2322 N N . GLY A 1 306 ? -11.164 -7.804 1.073 1.00 97.31 306 GLY A N 1
ATOM 2323 C CA . GLY A 1 306 ? -10.859 -8.931 0.192 1.00 97.31 306 GLY A CA 1
ATOM 2324 C C . GLY A 1 306 ? -12.038 -9.279 -0.719 1.00 97.31 306 GLY A C 1
ATOM 2325 O O . GLY A 1 306 ? -13.185 -9.282 -0.279 1.00 97.31 306 GLY A O 1
ATOM 2326 N N . ASP A 1 307 ? -11.747 -9.542 -1.994 1.00 96.81 307 ASP A N 1
ATOM 2327 C CA . ASP A 1 307 ? -12.713 -9.829 -3.065 1.00 96.81 307 ASP A CA 1
ATOM 2328 C C . ASP A 1 307 ? -13.739 -8.703 -3.327 1.00 96.81 307 ASP A C 1
ATOM 2330 O O . ASP A 1 307 ? -14.742 -8.901 -4.015 1.00 96.81 307 ASP A O 1
ATOM 2334 N N . SER A 1 308 ? -13.490 -7.497 -2.809 1.00 96.44 308 SER A N 1
ATOM 2335 C CA . SER A 1 308 ? -14.316 -6.324 -3.090 1.00 96.44 308 SER A CA 1
ATOM 2336 C C . SER A 1 308 ? -14.101 -5.783 -4.507 1.00 96.44 308 SER A C 1
ATOM 2338 O O . SER A 1 308 ? -13.066 -6.007 -5.139 1.00 96.44 308 SER A O 1
ATOM 2340 N N . GLY A 1 309 ? -15.062 -4.995 -5.000 1.00 94.19 309 GLY A N 1
ATOM 2341 C CA . GLY A 1 309 ? -14.896 -4.253 -6.252 1.00 94.19 309 GLY A CA 1
ATOM 2342 C C . GLY A 1 309 ? -13.638 -3.366 -6.250 1.00 94.19 309 GLY A C 1
ATOM 2343 O O . GLY A 1 309 ? -12.859 -3.437 -7.202 1.00 94.19 309 GLY A O 1
ATOM 2344 N N . PRO A 1 310 ? -13.408 -2.548 -5.200 1.00 93.81 310 PRO A N 1
ATOM 2345 C CA . PRO A 1 310 ? -12.181 -1.768 -5.025 1.00 93.81 310 PRO A CA 1
ATOM 2346 C C . PRO A 1 310 ? -10.894 -2.597 -5.106 1.00 93.81 310 PRO A C 1
ATOM 2348 O O . PRO A 1 310 ? -9.972 -2.209 -5.824 1.00 93.81 310 PRO A O 1
ATOM 2351 N N . ALA A 1 311 ? -10.836 -3.748 -4.429 1.00 96.00 311 ALA A N 1
ATOM 2352 C CA . ALA A 1 311 ? -9.671 -4.632 -4.468 1.00 96.00 311 ALA A CA 1
ATOM 2353 C C . ALA A 1 311 ? -9.468 -5.265 -5.856 1.00 96.00 311 ALA A C 1
ATOM 2355 O O . ALA A 1 311 ? -8.337 -5.414 -6.308 1.00 96.00 311 ALA A O 1
ATOM 2356 N N . ALA A 1 312 ? -10.544 -5.575 -6.587 1.00 95.38 312 ALA A N 1
ATOM 2357 C CA . ALA A 1 312 ? -10.459 -6.154 -7.929 1.00 95.38 312 ALA A CA 1
ATOM 2358 C C . ALA A 1 312 ? -9.797 -5.234 -8.969 1.00 95.38 312 ALA A C 1
ATOM 2360 O O . ALA A 1 312 ? -9.239 -5.729 -9.950 1.00 95.38 312 ALA A O 1
ATOM 2361 N N . LEU A 1 313 ? -9.807 -3.913 -8.754 1.00 93.62 313 LEU A N 1
ATOM 2362 C CA . LEU A 1 313 ? -9.105 -2.965 -9.626 1.00 93.62 313 LEU A CA 1
ATOM 2363 C C . LEU A 1 313 ? -7.582 -3.136 -9.584 1.00 93.62 313 LEU A C 1
ATOM 2365 O O . LEU A 1 313 ? -6.911 -2.786 -10.554 1.00 93.62 313 LEU A O 1
ATOM 2369 N N . LEU A 1 314 ? -7.040 -3.745 -8.522 1.00 94.44 314 LEU A N 1
ATOM 2370 C CA . LEU A 1 314 ? -5.616 -4.058 -8.446 1.00 94.44 314 LEU A CA 1
ATOM 2371 C C . LEU A 1 314 ? -5.163 -5.072 -9.494 1.00 94.44 314 LEU A C 1
ATOM 2373 O O . LEU A 1 314 ? -3.987 -5.087 -9.836 1.00 94.44 314 LEU A O 1
ATOM 2377 N N . GLY A 1 315 ? -6.079 -5.864 -10.060 1.00 95.06 315 GLY A N 1
ATOM 2378 C CA . GLY A 1 315 ? -5.755 -6.842 -11.102 1.00 95.06 315 GLY A CA 1
ATOM 2379 C C . GLY A 1 315 ? -5.197 -6.246 -12.396 1.00 95.06 315 GLY A C 1
ATOM 2380 O O . GLY A 1 315 ? -4.701 -6.989 -13.241 1.00 95.06 315 GLY A O 1
ATOM 2381 N N . GLU A 1 316 ? -5.255 -4.921 -12.567 1.00 92.44 316 GLU A N 1
ATOM 2382 C CA . GLU A 1 316 ? -4.563 -4.223 -13.656 1.00 92.44 316 GLU A CA 1
ATOM 2383 C C . GLU A 1 316 ? -3.049 -4.096 -13.433 1.00 92.44 316 GLU A C 1
ATOM 2385 O O . GLU A 1 316 ? -2.307 -3.900 -14.399 1.00 92.44 316 GLU A O 1
ATOM 2390 N N . TYR A 1 317 ? -2.596 -4.213 -12.186 1.00 92.50 317 TYR A N 1
ATOM 2391 C CA . TYR A 1 317 ? -1.200 -4.121 -11.787 1.00 92.50 317 TYR A CA 1
ATOM 2392 C C . TYR A 1 317 ? -0.607 -5.521 -11.656 1.00 92.50 317 TYR A C 1
ATOM 2394 O O . TYR A 1 317 ? -1.244 -6.451 -11.162 1.00 92.50 317 TYR A O 1
ATOM 2402 N N . TYR A 1 318 ? 0.611 -5.690 -12.153 1.00 93.88 318 TYR A N 1
ATOM 2403 C CA . TYR A 1 318 ? 1.284 -6.979 -12.250 1.00 93.88 318 TYR A CA 1
ATOM 2404 C C . TYR A 1 318 ? 2.799 -6.811 -12.193 1.00 93.88 318 TYR A C 1
ATOM 2406 O O . TYR A 1 318 ? 3.297 -5.709 -12.403 1.00 93.88 318 TYR A O 1
ATOM 2414 N N . ASP A 1 319 ? 3.519 -7.903 -11.973 1.00 90.88 319 ASP A N 1
ATOM 2415 C CA . ASP A 1 319 ? 4.958 -8.009 -12.213 1.00 90.88 319 ASP A CA 1
ATOM 2416 C C . ASP A 1 319 ? 5.272 -9.273 -13.047 1.00 90.88 319 ASP A C 1
ATOM 2418 O O . ASP A 1 319 ? 4.395 -9.834 -13.717 1.00 90.88 319 ASP A O 1
ATOM 2422 N N . ILE A 1 320 ? 6.527 -9.734 -13.040 1.00 87.12 320 ILE A N 1
ATOM 2423 C CA . ILE A 1 320 ? 6.957 -10.944 -13.763 1.00 87.12 320 ILE A CA 1
ATOM 2424 C C . ILE A 1 320 ? 6.303 -12.247 -13.262 1.00 87.12 320 ILE A C 1
ATOM 2426 O O . ILE A 1 320 ? 6.358 -13.264 -13.959 1.00 87.12 320 ILE A O 1
ATOM 2430 N N . HIS A 1 321 ? 5.708 -12.238 -12.071 1.00 90.75 321 HIS A N 1
ATOM 2431 C CA . HIS A 1 321 ? 5.037 -13.365 -11.433 1.00 90.75 321 HIS A CA 1
ATOM 2432 C C . HIS A 1 321 ? 3.511 -13.334 -11.620 1.00 90.75 321 HIS A C 1
ATOM 2434 O O . HIS A 1 321 ? 2.849 -14.336 -11.342 1.00 90.75 321 HIS A O 1
ATOM 2440 N N . GLY A 1 322 ? 2.955 -12.255 -12.183 1.00 93.38 322 GLY A N 1
ATOM 2441 C CA . GLY A 1 322 ? 1.550 -12.165 -12.591 1.00 93.38 322 GLY A CA 1
ATOM 2442 C C . GLY A 1 322 ? 0.825 -10.933 -12.044 1.00 93.38 322 GLY A C 1
ATOM 2443 O O . GLY A 1 322 ? 1.456 -10.024 -11.516 1.00 93.38 322 GLY A O 1
ATOM 2444 N N . PRO A 1 323 ? -0.506 -10.855 -12.196 1.00 95.25 323 PRO A N 1
ATOM 2445 C CA . PRO A 1 323 ? -1.292 -9.756 -11.649 1.00 95.25 323 PRO A CA 1
ATOM 2446 C C . PRO A 1 323 ? -1.470 -9.855 -10.137 1.00 95.25 323 PRO A C 1
ATOM 2448 O O . PRO A 1 323 ? -1.370 -10.935 -9.547 1.00 95.25 323 PRO A O 1
ATOM 2451 N N . ILE A 1 324 ? -1.781 -8.719 -9.520 1.00 96.19 324 ILE A N 1
ATOM 2452 C CA . ILE A 1 324 ? -2.324 -8.669 -8.168 1.00 96.19 324 ILE A CA 1
ATOM 2453 C C . ILE A 1 324 ? -3.725 -9.285 -8.170 1.00 96.19 324 ILE A C 1
ATOM 2455 O O . ILE A 1 324 ? -4.504 -9.111 -9.107 1.00 96.19 324 ILE A O 1
ATOM 2459 N N . THR A 1 325 ? -4.063 -10.040 -7.130 1.00 96.81 325 THR A N 1
ATOM 2460 C CA . THR A 1 325 ? -5.408 -10.590 -6.950 1.00 96.81 325 THR A CA 1
ATOM 2461 C C . THR A 1 325 ? -6.229 -9.707 -6.017 1.00 96.81 325 THR A C 1
ATOM 2463 O O . THR A 1 325 ? -5.689 -9.002 -5.172 1.00 96.81 325 THR A O 1
ATOM 2466 N N . ALA A 1 326 ? -7.557 -9.785 -6.118 1.00 96.44 326 ALA A N 1
ATOM 2467 C CA . ALA A 1 326 ? -8.452 -9.104 -5.179 1.00 96.44 326 ALA A CA 1
ATOM 2468 C C . ALA A 1 326 ? -8.426 -9.719 -3.765 1.00 96.44 326 ALA A C 1
ATOM 2470 O O . ALA A 1 326 ? -9.085 -9.207 -2.860 1.00 96.44 326 ALA A O 1
ATOM 2471 N N . LYS A 1 327 ? -7.724 -10.843 -3.573 1.00 96.94 327 LYS A N 1
ATOM 2472 C CA . LYS A 1 327 ? -7.748 -11.598 -2.324 1.00 96.94 327 LYS A CA 1
ATOM 2473 C C . LYS A 1 327 ? -6.934 -10.882 -1.260 1.00 96.94 327 LYS A C 1
ATOM 2475 O O . LYS A 1 327 ? -5.748 -10.624 -1.447 1.00 96.94 327 LYS A O 1
ATOM 2480 N N . SER A 1 328 ? -7.579 -10.665 -0.122 1.00 97.25 328 SER A N 1
ATOM 2481 C CA . SER A 1 328 ? -6.955 -10.122 1.073 1.00 97.25 328 SER A CA 1
ATOM 2482 C C . SER A 1 328 ? -7.495 -10.847 2.298 1.00 97.25 328 SER A C 1
ATOM 2484 O O . SER A 1 328 ? -8.710 -10.994 2.436 1.00 97.25 328 SER A O 1
ATOM 2486 N N . GLU A 1 329 ? -6.611 -11.330 3.167 1.00 98.44 329 GLU A N 1
ATOM 2487 C CA . GLU A 1 329 ? -6.992 -11.983 4.423 1.00 98.44 329 GLU A CA 1
ATOM 2488 C C . GLU A 1 329 ? -6.774 -11.026 5.597 1.00 98.44 329 GLU A C 1
ATOM 2490 O O . GLU A 1 329 ? -5.653 -10.599 5.864 1.00 98.44 329 GLU A O 1
ATOM 2495 N N . TYR A 1 330 ? -7.836 -10.711 6.336 1.00 98.62 330 TYR A N 1
ATOM 2496 C CA . TYR A 1 330 ? -7.729 -9.877 7.528 1.00 98.62 330 TYR A CA 1
ATOM 2497 C C . TYR A 1 330 ? -7.484 -10.718 8.785 1.00 98.62 330 TYR A C 1
ATOM 2499 O O . TYR A 1 330 ? -8.295 -11.569 9.152 1.00 98.62 330 TYR A O 1
ATOM 2507 N N . LEU A 1 331 ? -6.377 -10.442 9.475 1.00 98.69 331 LEU A N 1
ATOM 2508 C CA . LEU A 1 331 ? -5.907 -11.169 10.658 1.00 98.69 331 LEU A CA 1
ATOM 2509 C C . LEU A 1 331 ? -6.442 -10.603 11.985 1.00 98.69 331 LEU A C 1
ATOM 2511 O O . LEU A 1 331 ? -6.004 -11.028 13.056 1.00 98.69 331 LEU A O 1
ATOM 2515 N N . GLY A 1 332 ? -7.367 -9.642 11.928 1.00 98.44 332 GLY A N 1
ATOM 2516 C CA . GLY A 1 332 ? -7.884 -8.926 13.093 1.00 98.44 332 GLY A CA 1
ATOM 2517 C C . GLY A 1 332 ? -7.032 -7.717 13.484 1.00 98.44 332 GLY A C 1
ATOM 2518 O O . GLY A 1 332 ? -6.193 -7.234 12.713 1.00 98.44 332 GLY A O 1
ATOM 2519 N N . TYR A 1 333 ? -7.260 -7.219 14.699 1.00 98.38 333 TYR A N 1
ATOM 2520 C CA . TYR A 1 333 ? -6.552 -6.067 15.244 1.00 98.38 333 TYR A CA 1
ATOM 2521 C C . TYR A 1 333 ? -5.901 -6.347 16.599 1.00 98.38 333 TYR A C 1
ATOM 2523 O O . TYR A 1 333 ? -6.307 -7.243 17.338 1.00 98.38 333 TYR A O 1
ATOM 2531 N N . GLU A 1 334 ? -4.901 -5.537 16.930 1.00 97.94 334 GLU A N 1
ATOM 2532 C CA . GLU A 1 334 ? -4.313 -5.424 18.265 1.00 97.94 334 GLU A CA 1
ATOM 2533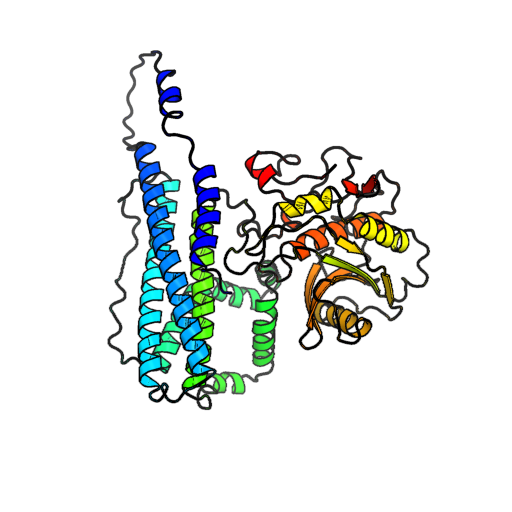 C C . GLU A 1 334 ? -4.402 -3.974 18.749 1.00 97.94 334 GLU A C 1
ATOM 2535 O O . GLU A 1 334 ? -4.374 -3.041 17.945 1.00 97.94 334 GLU A O 1
ATOM 2540 N N . ILE A 1 335 ? -4.525 -3.791 20.064 1.00 97.69 335 ILE A N 1
ATOM 2541 C CA . ILE A 1 335 ? -4.437 -2.480 20.712 1.00 97.69 335 ILE A CA 1
ATOM 2542 C C . ILE A 1 335 ? -3.142 -2.462 21.516 1.00 97.69 335 ILE A C 1
ATOM 2544 O O . ILE A 1 335 ? -2.961 -3.294 22.407 1.00 97.69 335 ILE A O 1
ATOM 2548 N N . ASP A 1 336 ? -2.272 -1.506 21.212 1.00 97.00 336 ASP A N 1
ATOM 2549 C CA . ASP A 1 336 ? -1.127 -1.164 22.045 1.00 97.00 336 ASP A CA 1
ATOM 2550 C C . ASP A 1 336 ? -1.441 0.149 22.768 1.00 97.00 336 ASP A C 1
ATOM 2552 O O . ASP A 1 336 ? -1.536 1.206 22.147 1.00 97.00 336 ASP A O 1
ATOM 2556 N N . ASP A 1 337 ? -1.642 0.082 24.085 1.00 96.25 337 ASP A N 1
ATOM 2557 C CA . ASP A 1 337 ? -2.041 1.230 24.903 1.00 96.25 337 ASP A CA 1
ATOM 2558 C C . ASP A 1 337 ? -0.855 2.069 25.405 1.00 96.25 337 ASP A C 1
ATOM 2560 O O . ASP A 1 337 ? -1.037 2.965 26.234 1.00 96.25 337 ASP A O 1
ATOM 2564 N N . THR A 1 338 ? 0.361 1.820 24.909 1.00 95.94 338 THR A N 1
ATOM 2565 C CA . THR A 1 338 ? 1.508 2.674 25.215 1.00 95.94 338 THR A CA 1
ATOM 2566 C C . THR A 1 338 ? 1.405 4.016 24.480 1.00 95.94 338 THR A C 1
ATOM 2568 O O . THR A 1 338 ? 0.797 4.101 23.411 1.00 95.94 338 THR A O 1
ATOM 2571 N N . PRO A 1 339 ? 1.975 5.104 25.034 1.00 93.56 339 PRO A N 1
ATOM 2572 C CA . PRO A 1 339 ? 1.959 6.402 24.369 1.00 93.56 339 PRO A CA 1
ATOM 2573 C C . PRO A 1 339 ? 2.605 6.339 22.982 1.00 93.56 339 PRO A C 1
ATOM 2575 O O . PRO A 1 339 ? 3.735 5.865 22.844 1.00 93.56 339 PRO A O 1
ATOM 2578 N N . THR A 1 340 ? 1.915 6.876 21.975 1.00 91.00 340 THR A N 1
ATOM 2579 C CA . THR A 1 340 ? 2.503 7.062 20.649 1.00 91.00 340 THR A CA 1
ATOM 2580 C C . THR A 1 340 ? 3.542 8.188 20.677 1.00 91.00 340 THR A C 1
ATOM 2582 O O . THR A 1 340 ? 3.392 9.171 21.415 1.00 91.00 340 THR A O 1
ATOM 2585 N N . PRO A 1 341 ? 4.614 8.092 19.876 1.00 84.88 341 PRO A N 1
ATOM 2586 C CA . PRO A 1 341 ? 5.535 9.198 19.695 1.00 84.88 341 PRO A CA 1
ATOM 2587 C C . PRO A 1 341 ? 4.843 10.302 18.904 1.00 84.88 341 PRO A C 1
ATOM 2589 O O . PRO A 1 341 ? 4.060 10.049 17.987 1.00 84.88 341 PRO A O 1
ATOM 2592 N N . ARG A 1 342 ? 5.177 11.551 19.222 1.00 78.25 342 ARG A N 1
ATOM 2593 C CA . ARG A 1 342 ? 4.759 12.676 18.393 1.00 78.25 342 ARG A CA 1
ATOM 2594 C C . ARG A 1 342 ? 5.522 12.602 17.065 1.00 78.25 342 ARG A C 1
ATOM 2596 O O . ARG A 1 342 ? 6.740 12.447 17.120 1.00 78.25 342 ARG A O 1
ATOM 2603 N N . PRO A 1 343 ? 4.861 12.732 15.905 1.00 69.38 343 PRO A N 1
ATOM 2604 C CA . PRO A 1 343 ? 5.554 12.710 14.627 1.00 69.38 343 PRO A CA 1
ATOM 2605 C C . PRO A 1 343 ? 6.468 13.932 14.498 1.00 69.38 343 PRO A C 1
ATOM 2607 O O . PRO A 1 343 ? 6.007 15.063 14.345 1.00 69.38 343 PRO A O 1
ATOM 2610 N N . ASP A 1 344 ? 7.773 13.700 14.580 1.00 73.06 344 ASP A N 1
ATOM 2611 C CA . ASP A 1 344 ? 8.817 14.554 14.034 1.00 73.06 344 ASP A CA 1
ATOM 2612 C C . ASP A 1 344 ? 9.371 13.911 12.747 1.00 73.06 344 ASP A C 1
ATOM 2614 O O . ASP A 1 344 ? 9.395 12.690 12.595 1.00 73.06 344 ASP A O 1
ATOM 2618 N N . TRP A 1 345 ? 9.768 14.746 11.779 1.00 59.59 345 TRP A N 1
ATOM 2619 C CA . TRP A 1 345 ? 10.000 14.417 10.356 1.00 59.59 345 TRP A CA 1
ATOM 2620 C C . TRP A 1 345 ? 10.998 13.280 10.035 1.00 59.59 345 TRP A C 1
ATOM 2622 O O . TRP A 1 345 ? 11.172 12.944 8.869 1.00 59.59 345 TRP A O 1
ATOM 2632 N N . GLY A 1 346 ? 11.664 12.672 11.018 1.00 64.62 346 GLY A N 1
ATOM 2633 C CA . GLY A 1 346 ? 12.645 11.602 10.792 1.00 64.62 346 GLY A CA 1
ATOM 2634 C C . GLY A 1 346 ? 12.416 10.335 11.624 1.00 64.62 346 GLY A C 1
ATOM 2635 O O . GLY A 1 346 ? 12.412 9.238 11.066 1.00 64.62 346 GLY A O 1
ATOM 2636 N N . PRO A 1 347 ? 12.237 10.435 12.951 1.00 66.62 347 PRO A N 1
ATOM 2637 C CA . PRO A 1 347 ? 12.110 9.264 13.819 1.00 66.62 347 PRO A CA 1
ATOM 2638 C C . PRO A 1 347 ? 10.832 8.447 13.634 1.00 66.62 347 PRO A C 1
ATOM 2640 O O . PRO A 1 347 ? 10.837 7.266 13.991 1.00 66.62 347 PRO A O 1
ATOM 2643 N N . ILE A 1 348 ? 9.752 9.028 13.098 1.00 81.88 348 ILE A N 1
ATOM 2644 C CA . ILE A 1 348 ? 8.446 8.357 13.111 1.00 81.88 348 ILE A CA 1
ATOM 2645 C C . ILE A 1 348 ? 8.461 7.034 12.333 1.00 81.88 348 ILE A C 1
ATOM 2647 O O . ILE A 1 348 ? 7.980 6.037 12.857 1.00 81.88 348 ILE A O 1
ATOM 2651 N N . LEU A 1 349 ? 9.121 6.961 11.171 1.00 85.69 349 LEU A N 1
ATOM 2652 C CA . LEU A 1 349 ? 9.171 5.738 10.353 1.00 85.69 349 LEU A CA 1
ATOM 2653 C C . LEU A 1 349 ? 9.819 4.565 11.084 1.00 85.69 349 LEU A C 1
ATOM 2655 O O . LEU A 1 349 ? 9.221 3.501 11.231 1.00 85.69 349 LEU A O 1
ATOM 2659 N N . PHE A 1 350 ? 11.031 4.775 11.600 1.00 90.00 350 PHE A N 1
ATOM 2660 C CA . PHE A 1 350 ? 11.740 3.751 12.366 1.00 90.00 350 PHE A CA 1
ATOM 2661 C C . PHE A 1 350 ? 10.986 3.369 13.636 1.00 90.00 350 PHE A C 1
ATOM 2663 O O . PHE A 1 350 ? 11.074 2.229 14.087 1.00 90.00 350 PHE A O 1
ATOM 2670 N N . THR A 1 351 ? 10.233 4.308 14.200 1.00 92.75 351 THR A N 1
ATOM 2671 C CA . THR A 1 351 ? 9.439 4.062 15.395 1.00 92.75 351 THR A CA 1
ATOM 2672 C C . THR A 1 351 ? 8.212 3.202 15.091 1.00 92.75 351 THR A C 1
ATOM 2674 O O . THR A 1 351 ? 7.965 2.232 15.801 1.00 92.75 351 THR A O 1
ATOM 2677 N N . ILE A 1 352 ? 7.511 3.477 13.991 1.00 93.88 352 ILE A N 1
ATOM 2678 C CA . ILE A 1 352 ? 6.396 2.662 13.492 1.00 93.88 352 ILE A CA 1
ATOM 2679 C C . ILE A 1 352 ? 6.873 1.252 13.110 1.00 93.88 352 ILE A C 1
ATOM 2681 O O . ILE A 1 352 ? 6.262 0.259 13.500 1.00 93.88 352 ILE A O 1
ATOM 2685 N N . MET A 1 353 ? 8.010 1.131 12.418 1.00 95.25 353 MET A N 1
ATOM 2686 C CA . MET A 1 353 ? 8.613 -0.176 12.122 1.00 95.25 353 MET A CA 1
ATOM 2687 C C . MET A 1 353 ? 9.011 -0.922 13.402 1.00 95.25 353 MET A C 1
ATOM 2689 O O . MET A 1 353 ? 8.774 -2.124 13.521 1.00 95.25 353 MET A O 1
ATOM 2693 N N . GLY A 1 354 ? 9.590 -0.212 14.374 1.00 96.06 354 GLY A N 1
ATOM 2694 C CA . GLY A 1 354 ? 9.944 -0.758 15.682 1.00 96.06 354 GLY A CA 1
ATOM 2695 C C . GLY A 1 354 ? 8.733 -1.299 16.439 1.00 96.06 354 GLY A C 1
ATOM 2696 O O . GLY A 1 354 ? 8.833 -2.353 17.068 1.00 96.06 354 GLY A O 1
ATOM 2697 N N . GLU A 1 355 ? 7.584 -0.637 16.316 1.00 96.81 355 GLU A N 1
ATOM 2698 C CA . GLU A 1 355 ? 6.320 -1.080 16.899 1.00 96.81 355 GLU A CA 1
ATOM 2699 C C . GLU A 1 355 ? 5.847 -2.410 16.303 1.00 96.81 355 GLU A C 1
ATOM 2701 O O . GLU A 1 355 ? 5.575 -3.367 17.034 1.00 96.81 355 GLU A O 1
ATOM 2706 N N . VAL A 1 356 ? 5.858 -2.528 14.972 1.00 97.88 356 VAL A N 1
ATOM 2707 C CA . VAL A 1 356 ? 5.547 -3.796 14.298 1.00 97.88 356 VAL A CA 1
ATOM 2708 C C . VAL A 1 356 ? 6.522 -4.895 14.728 1.00 97.88 356 VAL A C 1
ATOM 2710 O O . VAL A 1 356 ? 6.106 -6.016 15.037 1.00 97.88 356 VAL A O 1
ATOM 2713 N N . CYS A 1 357 ? 7.819 -4.594 14.828 1.00 98.12 357 CYS A N 1
ATOM 2714 C CA . CYS A 1 357 ? 8.811 -5.558 15.305 1.00 98.12 357 CYS A CA 1
ATOM 2715 C C . CYS A 1 357 ? 8.579 -5.989 16.756 1.00 98.12 357 CYS A C 1
ATOM 2717 O O . CYS A 1 357 ? 8.753 -7.168 17.077 1.00 98.12 357 CYS A O 1
ATOM 2719 N N . LYS A 1 358 ? 8.148 -5.077 17.631 1.00 97.19 358 LYS A N 1
ATOM 2720 C CA . LYS A 1 358 ? 7.795 -5.379 19.023 1.00 97.19 358 LYS A CA 1
ATOM 2721 C C . LYS A 1 358 ? 6.625 -6.362 19.085 1.00 97.19 358 LYS A C 1
ATOM 2723 O O . LYS A 1 358 ? 6.762 -7.429 19.688 1.00 97.19 358 LYS A O 1
ATOM 2728 N N . LEU A 1 359 ? 5.515 -6.048 18.414 1.00 96.88 359 LEU A N 1
ATOM 2729 C CA . LEU A 1 359 ? 4.288 -6.855 18.443 1.00 96.88 359 LEU A CA 1
ATOM 2730 C C . LEU A 1 359 ? 4.474 -8.230 17.791 1.00 96.88 359 LEU A C 1
ATOM 2732 O O . LEU A 1 359 ? 3.998 -9.248 18.292 1.00 96.88 359 LEU A O 1
ATOM 2736 N N . THR A 1 360 ? 5.264 -8.293 16.720 1.00 97.31 360 THR A N 1
ATOM 2737 C CA . THR A 1 360 ? 5.586 -9.550 16.027 1.00 97.31 360 THR A CA 1
ATOM 2738 C C . THR A 1 360 ? 6.736 -10.327 16.670 1.00 97.31 360 THR A C 1
ATOM 2740 O O . THR A 1 360 ? 7.118 -11.381 16.162 1.00 97.31 360 THR A O 1
ATOM 2743 N N . LYS A 1 361 ? 7.316 -9.839 17.778 1.00 97.12 361 LYS A N 1
ATOM 2744 C CA . LYS A 1 361 ? 8.489 -10.434 18.447 1.00 97.12 361 LYS A CA 1
ATOM 2745 C C . LYS A 1 361 ? 9.662 -10.658 17.480 1.00 97.12 361 LYS A C 1
ATOM 2747 O O . LYS A 1 361 ? 10.299 -11.711 17.491 1.00 97.12 361 LYS A O 1
ATOM 2752 N N . ASN A 1 362 ? 9.935 -9.665 16.632 1.00 97.06 362 ASN A N 1
ATOM 2753 C CA . ASN A 1 362 ? 10.910 -9.700 15.537 1.00 97.06 362 ASN A CA 1
ATOM 2754 C C . ASN A 1 362 ? 10.671 -10.831 14.516 1.00 97.06 362 ASN A C 1
ATOM 2756 O O . ASN A 1 362 ? 11.608 -11.319 13.878 1.00 97.06 362 ASN A O 1
ATOM 2760 N N . ASN A 1 363 ? 9.423 -11.272 14.369 1.00 97.44 363 ASN A N 1
ATOM 2761 C CA . ASN A 1 363 ? 9.017 -12.313 13.433 1.00 97.44 363 ASN A CA 1
ATOM 2762 C C . ASN A 1 363 ? 7.768 -11.898 12.636 1.00 97.44 363 ASN A C 1
ATOM 2764 O O . ASN A 1 363 ? 6.736 -12.565 12.747 1.00 97.44 363 ASN A O 1
ATOM 2768 N N . PRO A 1 364 ? 7.828 -10.796 11.867 1.00 97.81 364 PRO A N 1
ATOM 2769 C CA . PRO A 1 364 ? 6.713 -10.401 11.024 1.00 97.81 364 PRO A CA 1
ATOM 2770 C C . PRO A 1 364 ? 6.525 -11.400 9.873 1.00 97.81 364 PRO A C 1
ATOM 2772 O O . PRO A 1 364 ? 7.482 -12.045 9.430 1.00 97.81 364 PRO A O 1
ATOM 2775 N N . ASP A 1 365 ? 5.287 -11.523 9.402 1.00 97.62 365 ASP A N 1
ATOM 2776 C CA . ASP A 1 365 ? 4.954 -12.261 8.182 1.00 97.62 365 ASP A CA 1
ATOM 2777 C C . ASP A 1 365 ? 5.157 -11.316 6.979 1.00 97.62 365 ASP A C 1
ATOM 2779 O O . ASP A 1 365 ? 4.572 -10.230 6.971 1.00 97.62 365 ASP A O 1
ATOM 2783 N N . PRO A 1 366 ? 5.981 -11.686 5.978 1.00 96.31 366 PRO A N 1
ATOM 2784 C CA . PRO A 1 366 ? 6.263 -10.833 4.823 1.00 96.31 366 PRO A CA 1
ATOM 2785 C C . PRO A 1 366 ? 5.046 -10.569 3.926 1.00 96.31 366 PRO A C 1
ATOM 2787 O O . PRO A 1 366 ? 5.092 -9.660 3.103 1.00 96.31 366 PRO A O 1
ATOM 2790 N N . GLU A 1 367 ? 3.968 -11.342 4.067 1.00 96.62 367 GLU A N 1
ATOM 2791 C CA . GLU A 1 367 ? 2.721 -11.143 3.321 1.00 96.62 367 GLU A CA 1
ATOM 2792 C C . GLU A 1 367 ? 1.742 -1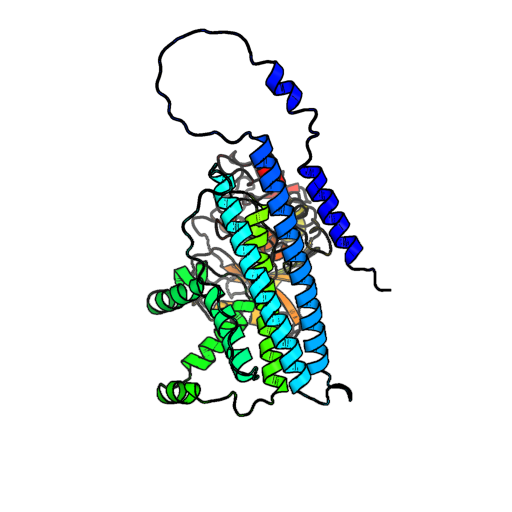0.206 4.043 1.00 96.62 367 GLU A C 1
ATOM 2794 O O . GLU A 1 367 ? 0.710 -9.845 3.473 1.00 96.62 367 GLU A O 1
ATOM 2799 N N . VAL A 1 368 ? 2.025 -9.826 5.296 1.00 98.31 368 VAL A N 1
ATOM 2800 C CA . VAL A 1 368 ? 1.154 -8.956 6.093 1.00 98.31 368 VAL A CA 1
ATOM 2801 C C . VAL A 1 368 ? 1.510 -7.492 5.877 1.00 98.31 368 VAL A C 1
ATOM 2803 O O . VAL A 1 368 ? 2.646 -7.065 6.084 1.00 98.31 368 VAL A O 1
ATOM 2806 N N . ILE A 1 369 ? 0.486 -6.714 5.542 1.00 98.44 369 ILE A N 1
ATOM 2807 C CA . ILE A 1 369 ? 0.476 -5.261 5.653 1.00 98.44 369 ILE A CA 1
ATOM 2808 C C . ILE A 1 369 ? 0.014 -4.915 7.071 1.00 98.44 369 ILE A C 1
ATOM 2810 O O . ILE A 1 369 ? -1.153 -5.111 7.434 1.00 98.44 369 ILE A O 1
ATOM 2814 N N . TYR A 1 370 ? 0.948 -4.444 7.893 1.00 98.56 370 TYR A N 1
ATOM 2815 C CA . TYR A 1 370 ? 0.686 -4.007 9.260 1.00 98.56 370 TYR A CA 1
ATOM 2816 C C . TYR A 1 370 ? 0.186 -2.562 9.243 1.00 98.56 370 TYR A C 1
ATOM 2818 O O . TYR A 1 370 ? 0.938 -1.630 8.980 1.00 98.56 370 TYR A O 1
ATOM 2826 N N . MET A 1 371 ? -1.100 -2.385 9.512 1.00 98.19 371 MET A N 1
ATOM 2827 C CA . MET A 1 371 ? -1.805 -1.113 9.421 1.00 98.19 371 MET A CA 1
ATOM 2828 C C . MET A 1 371 ? -1.812 -0.412 10.777 1.00 98.19 371 MET A C 1
ATOM 2830 O O . MET A 1 371 ? -2.606 -0.765 11.648 1.00 98.19 371 MET A O 1
ATOM 2834 N N . VAL A 1 372 ? -0.906 0.546 10.979 1.00 97.44 372 VAL A N 1
ATOM 2835 C CA . VAL A 1 372 ? -0.673 1.193 12.279 1.00 97.44 372 VAL A CA 1
ATOM 2836 C C . VAL A 1 372 ? -1.456 2.499 12.385 1.00 97.44 372 VAL A C 1
ATOM 2838 O O . VAL A 1 372 ? -1.074 3.525 11.824 1.00 97.44 372 VAL A O 1
ATOM 2841 N N . TYR A 1 373 ? -2.536 2.467 13.158 1.00 96.06 373 TYR A N 1
ATOM 2842 C CA . TYR A 1 373 ? -3.371 3.614 13.492 1.00 96.06 373 TYR A CA 1
ATOM 2843 C C . TYR A 1 373 ? -2.866 4.261 14.784 1.00 96.06 373 TYR A C 1
ATOM 2845 O O . TYR A 1 373 ? -3.015 3.686 15.862 1.00 96.06 373 TYR A O 1
ATOM 2853 N N . THR A 1 374 ? -2.274 5.453 14.710 1.00 94.44 374 THR A N 1
ATOM 2854 C CA . THR A 1 374 ? -1.736 6.137 15.902 1.00 94.44 374 THR A CA 1
ATOM 2855 C C . THR A 1 374 ? -2.695 7.187 16.422 1.00 94.44 374 THR A C 1
ATOM 2857 O O . THR A 1 374 ? -3.251 7.936 15.628 1.00 94.44 374 THR A O 1
ATOM 2860 N N . ASP A 1 375 ? -2.839 7.336 17.736 1.00 91.50 375 ASP A N 1
ATOM 2861 C CA . ASP A 1 375 ? -3.639 8.433 18.298 1.00 91.50 375 ASP A CA 1
ATOM 2862 C C . ASP A 1 375 ? -2.948 9.804 18.332 1.00 91.50 375 ASP A C 1
ATOM 2864 O O . ASP A 1 375 ? -3.595 10.819 18.603 1.00 91.50 375 ASP A O 1
ATOM 2868 N N . ALA A 1 376 ? -1.657 9.855 18.001 1.00 86.19 376 ALA A N 1
ATOM 2869 C CA . ALA A 1 376 ? -0.974 11.099 17.700 1.00 86.19 376 ALA A CA 1
ATOM 2870 C C . ALA A 1 376 ? -1.579 11.756 16.448 1.00 86.19 376 ALA A C 1
ATOM 2872 O O . ALA A 1 376 ? -1.773 11.118 15.410 1.00 86.19 376 ALA A O 1
ATOM 2873 N N . GLY A 1 377 ? -1.845 13.061 16.540 1.00 80.69 377 GLY A N 1
ATOM 2874 C CA . GLY A 1 377 ? -2.157 13.876 15.367 1.00 80.69 377 GLY A CA 1
ATOM 2875 C C . GLY A 1 377 ? -0.931 14.055 14.467 1.00 80.69 377 GLY A C 1
ATOM 2876 O O . GLY A 1 377 ? 0.197 13.823 14.892 1.00 80.69 377 GLY A O 1
ATOM 2877 N N . LEU A 1 378 ? -1.145 14.546 13.244 1.00 76.75 378 LEU A N 1
ATOM 2878 C CA . LEU A 1 378 ? -0.101 14.722 12.222 1.00 76.75 378 LEU A CA 1
ATOM 2879 C C . LEU A 1 378 ? 1.081 15.612 12.628 1.00 76.75 378 LEU A C 1
ATOM 2881 O O . LEU A 1 378 ? 2.147 15.524 12.028 1.00 76.75 378 LEU A O 1
ATOM 2885 N N . GLY A 1 379 ? 0.909 16.504 13.607 1.00 79.69 379 GLY A N 1
ATOM 2886 C CA . GLY A 1 379 ? 1.906 17.538 13.877 1.00 79.69 379 GLY A CA 1
ATOM 2887 C C . GLY A 1 379 ? 2.111 18.424 12.644 1.00 79.69 379 GLY A C 1
ATOM 2888 O O . GLY A 1 379 ? 1.141 18.937 12.088 1.00 79.69 379 GLY A O 1
ATOM 2889 N N . ASP A 1 380 ? 3.363 18.581 12.214 1.00 76.56 380 ASP A N 1
ATOM 2890 C CA . ASP A 1 380 ? 3.718 19.346 11.010 1.00 76.56 380 ASP A CA 1
ATOM 2891 C C . ASP A 1 380 ? 3.601 18.531 9.713 1.00 76.56 380 ASP A C 1
ATOM 2893 O O . ASP A 1 380 ? 3.762 19.080 8.618 1.00 76.56 380 ASP A O 1
ATOM 2897 N N . PHE A 1 381 ? 3.301 17.236 9.829 1.00 74.31 381 PHE A N 1
ATOM 2898 C CA . PHE A 1 381 ? 3.216 16.319 8.706 1.00 74.31 381 PHE A CA 1
ATOM 2899 C C . PHE A 1 381 ? 2.014 16.641 7.805 1.00 74.31 381 PHE A C 1
ATOM 2901 O O . PHE A 1 381 ? 0.931 16.986 8.285 1.00 74.31 381 PHE A O 1
ATOM 2908 N N . LYS A 1 382 ? 2.212 16.580 6.482 1.00 77.75 382 LYS A N 1
ATOM 2909 C CA . LYS A 1 382 ? 1.205 17.006 5.491 1.00 77.75 382 LYS A CA 1
ATOM 2910 C C . LYS A 1 382 ? 0.463 15.859 4.820 1.00 77.75 382 LYS A C 1
ATOM 2912 O O . LYS A 1 382 ? -0.606 16.105 4.264 1.00 77.75 382 LYS A O 1
ATOM 2917 N N . PHE A 1 383 ? 0.988 14.638 4.891 1.00 78.69 383 PHE A N 1
ATOM 2918 C CA . PHE A 1 383 ? 0.353 13.489 4.256 1.00 78.69 383 PHE A CA 1
ATOM 2919 C C . PHE A 1 383 ? -0.572 12.778 5.247 1.00 78.69 383 PHE A C 1
ATOM 2921 O O . PHE A 1 383 ? -0.199 12.586 6.402 1.00 78.69 383 PHE A O 1
ATOM 2928 N N . PRO A 1 384 ? -1.795 12.422 4.834 1.00 83.06 384 PRO A N 1
ATOM 2929 C CA . PRO A 1 384 ? -2.809 11.859 5.725 1.00 83.06 384 PRO A CA 1
ATOM 2930 C C . PRO A 1 384 ? -2.503 10.429 6.177 1.00 83.06 384 PRO A C 1
ATOM 2932 O O . PRO A 1 384 ? -3.049 9.984 7.185 1.00 83.06 384 PRO A O 1
ATOM 2935 N N . ALA A 1 385 ? -1.672 9.727 5.416 1.00 90.88 385 ALA A N 1
ATOM 2936 C CA . ALA A 1 385 ? -1.166 8.398 5.680 1.00 90.88 385 ALA A CA 1
ATOM 2937 C C . ALA A 1 385 ? 0.106 8.185 4.842 1.00 90.88 385 ALA A C 1
ATOM 2939 O O . ALA A 1 385 ? 0.548 9.096 4.134 1.00 90.88 385 ALA A O 1
ATOM 2940 N N . MET A 1 386 ? 0.740 7.033 5.029 1.00 91.62 386 MET A N 1
ATOM 2941 C CA . MET A 1 386 ? 1.902 6.594 4.263 1.00 91.62 386 MET A CA 1
ATOM 2942 C C . MET A 1 386 ? 2.068 5.080 4.391 1.00 91.62 386 MET A C 1
ATOM 2944 O O . MET A 1 386 ? 1.608 4.491 5.378 1.00 91.62 386 MET A O 1
ATOM 2948 N N . HIS A 1 387 ? 2.864 4.485 3.511 1.00 94.56 387 HIS A N 1
ATOM 2949 C CA . HIS A 1 387 ? 3.341 3.117 3.654 1.00 94.56 387 HIS A CA 1
ATOM 2950 C C . HIS A 1 387 ? 4.837 3.004 3.360 1.00 94.56 387 HIS A C 1
ATOM 2952 O O . HIS A 1 387 ? 5.419 3.830 2.660 1.00 94.56 387 HIS A O 1
ATOM 2958 N N . TYR A 1 388 ? 5.472 1.992 3.950 1.00 94.44 388 TYR A N 1
ATOM 2959 C CA . TYR A 1 388 ? 6.900 1.725 3.808 1.00 94.44 388 TYR A CA 1
ATOM 2960 C C . TYR A 1 388 ? 7.199 0.226 3.930 1.00 94.44 388 TYR A C 1
ATOM 2962 O O . TYR A 1 388 ? 6.575 -0.465 4.745 1.00 94.44 388 TYR A O 1
ATOM 2970 N N . PRO A 1 389 ? 8.240 -0.269 3.240 1.00 95.25 389 PRO A N 1
ATOM 2971 C CA . PRO A 1 389 ? 8.829 -1.555 3.569 1.00 95.25 389 PRO A CA 1
ATOM 2972 C C . PRO A 1 389 ? 9.619 -1.452 4.879 1.00 95.25 389 PRO A C 1
ATOM 2974 O O . PRO A 1 389 ? 10.399 -0.522 5.093 1.00 95.25 389 PRO A O 1
ATOM 2977 N N . GLY A 1 390 ? 9.444 -2.438 5.753 1.00 94.56 390 GLY A N 1
ATOM 2978 C CA . GLY A 1 390 ? 10.147 -2.557 7.026 1.00 94.56 390 GLY A CA 1
ATOM 2979 C C . GLY A 1 390 ? 11.002 -3.821 7.120 1.00 94.56 390 GLY A C 1
ATOM 2980 O O . GLY A 1 390 ? 10.839 -4.776 6.359 1.00 94.56 390 GLY A O 1
ATOM 2981 N N . LEU A 1 391 ? 11.917 -3.841 8.096 1.00 95.56 391 LEU A N 1
ATOM 2982 C CA . LEU A 1 391 ? 12.746 -5.004 8.426 1.00 95.56 391 LEU A CA 1
ATOM 2983 C C . LEU A 1 391 ? 12.794 -5.238 9.938 1.00 95.56 391 LEU A C 1
ATOM 2985 O O . LEU A 1 391 ? 13.240 -4.376 10.692 1.00 95.56 391 LEU A O 1
ATOM 2989 N N . CYS A 1 392 ? 12.426 -6.443 10.376 1.00 96.00 392 CYS A N 1
ATOM 2990 C CA . CYS A 1 392 ? 12.730 -6.922 11.725 1.00 96.00 392 CYS A CA 1
ATOM 2991 C C . CYS A 1 392 ? 13.887 -7.917 11.641 1.00 96.00 392 CYS A C 1
ATOM 2993 O O . CYS A 1 392 ? 13.714 -9.099 11.325 1.00 96.00 392 CYS A O 1
ATOM 2995 N N . GLY A 1 393 ? 15.109 -7.424 11.841 1.00 92.75 393 GLY A N 1
ATOM 2996 C CA . GLY A 1 393 ? 16.315 -8.191 11.538 1.00 92.75 393 GLY A CA 1
ATOM 2997 C C . GLY A 1 393 ? 16.433 -8.457 10.034 1.00 92.75 393 GLY A C 1
ATOM 2998 O O . GLY A 1 393 ? 16.724 -7.546 9.270 1.00 92.75 393 GLY A O 1
ATOM 2999 N N . ARG A 1 394 ? 16.221 -9.708 9.604 1.00 92.19 394 ARG A N 1
ATOM 3000 C CA . ARG A 1 394 ? 16.265 -10.118 8.181 1.00 92.19 394 ARG A CA 1
ATOM 3001 C C . ARG A 1 394 ? 14.890 -10.449 7.591 1.00 92.19 394 ARG A C 1
ATOM 3003 O O . ARG A 1 394 ? 14.825 -11.011 6.502 1.00 92.19 394 ARG A O 1
ATOM 3010 N N . LYS A 1 395 ? 13.809 -10.181 8.326 1.00 96.38 395 LYS A N 1
ATOM 3011 C CA . LYS A 1 395 ? 12.442 -10.490 7.893 1.00 96.38 395 LYS A CA 1
ATOM 3012 C C . LYS A 1 395 ? 11.779 -9.220 7.363 1.00 96.38 395 LYS A C 1
ATOM 3014 O O . LYS A 1 395 ? 11.565 -8.312 8.173 1.00 96.38 395 LYS A O 1
ATOM 3019 N N . PRO A 1 396 ? 11.524 -9.131 6.045 1.00 95.56 396 PRO A N 1
ATOM 3020 C CA . PRO A 1 396 ? 10.824 -7.996 5.466 1.00 95.56 396 PRO A CA 1
ATOM 3021 C C . PRO A 1 396 ? 9.345 -8.038 5.836 1.00 95.56 396 PRO A C 1
ATOM 3023 O O . PRO A 1 396 ? 8.799 -9.109 6.100 1.00 95.56 396 PRO A O 1
ATOM 3026 N N . PHE A 1 397 ? 8.718 -6.871 5.858 1.00 97.00 397 PHE A N 1
ATOM 3027 C CA . PHE A 1 397 ? 7.280 -6.703 6.030 1.00 97.00 397 PHE A CA 1
ATOM 3028 C C . PHE A 1 397 ? 6.833 -5.381 5.414 1.00 97.00 397 PHE A C 1
ATOM 3030 O O . PHE A 1 397 ? 7.669 -4.541 5.082 1.00 97.00 397 PHE A O 1
ATOM 3037 N N . GLN A 1 398 ? 5.523 -5.193 5.300 1.00 97.81 398 GLN A N 1
ATOM 3038 C CA . GLN A 1 398 ? 4.928 -3.936 4.865 1.00 97.81 398 GLN A CA 1
ATOM 3039 C C . GLN A 1 398 ? 4.230 -3.257 6.033 1.00 97.81 398 GLN A C 1
ATOM 3041 O O . GLN A 1 398 ? 3.579 -3.922 6.843 1.00 97.81 398 GLN A O 1
ATOM 3046 N N . VAL A 1 399 ? 4.366 -1.941 6.138 1.00 97.50 399 VAL A N 1
ATOM 3047 C CA . VAL A 1 399 ? 3.712 -1.165 7.187 1.00 97.50 399 VAL A CA 1
ATOM 3048 C C . VAL A 1 399 ? 3.082 0.082 6.616 1.00 97.50 399 VAL A C 1
ATOM 3050 O O . VAL A 1 399 ? 3.688 0.762 5.796 1.00 97.50 399 VAL A O 1
ATOM 3053 N N . THR A 1 400 ? 1.882 0.392 7.086 1.00 96.06 400 THR A N 1
ATOM 3054 C CA . THR A 1 400 ? 1.212 1.656 6.804 1.00 96.06 400 THR A CA 1
ATOM 3055 C C . THR A 1 400 ? 1.054 2.430 8.108 1.00 96.06 400 THR A C 1
ATOM 3057 O O . THR A 1 400 ? 0.850 1.835 9.169 1.00 96.06 400 THR A O 1
ATOM 3060 N N . TRP A 1 401 ? 1.165 3.753 8.055 1.00 94.56 401 TRP A N 1
ATOM 3061 C CA . TRP A 1 401 ? 0.940 4.635 9.196 1.00 94.56 401 TRP A CA 1
ATOM 3062 C C . TRP A 1 401 ? -0.243 5.557 8.925 1.00 94.56 401 TRP A C 1
ATOM 3064 O O . TRP A 1 401 ? -0.257 6.294 7.943 1.00 94.56 401 TRP A O 1
ATOM 3074 N N . MET A 1 402 ? -1.222 5.522 9.828 1.00 93.00 402 MET A N 1
ATOM 3075 C CA . MET A 1 402 ? -2.454 6.299 9.761 1.00 93.00 402 MET A CA 1
ATOM 3076 C C . MET A 1 402 ? -2.646 7.075 11.066 1.00 93.00 402 MET A C 1
ATOM 3078 O O . MET A 1 402 ? -3.174 6.535 12.043 1.00 93.00 402 MET A O 1
ATOM 3082 N N . PRO A 1 403 ? -2.228 8.345 11.131 1.00 90.81 403 PRO A N 1
ATOM 3083 C CA . PRO A 1 403 ? -2.486 9.170 12.298 1.00 90.81 403 PRO A CA 1
ATOM 3084 C C . PRO A 1 403 ? -3.985 9.432 12.483 1.00 90.81 403 PRO A C 1
ATOM 3086 O O . PRO A 1 403 ? -4.753 9.524 11.525 1.00 90.81 403 PRO A O 1
ATOM 3089 N N . LYS A 1 404 ? -4.413 9.585 13.740 1.00 86.50 404 LYS A N 1
ATOM 3090 C CA . LYS A 1 404 ? -5.792 9.901 14.133 1.00 86.50 404 LYS A CA 1
ATOM 3091 C C . LYS A 1 404 ? -6.084 11.361 13.814 1.00 86.50 404 LYS A C 1
ATOM 3093 O O . LYS A 1 404 ? -6.103 12.222 14.692 1.00 86.50 404 LYS A O 1
ATOM 3098 N N . VAL A 1 405 ? -6.282 11.654 12.534 1.00 72.31 405 VAL A N 1
ATOM 3099 C CA . VAL A 1 405 ? -6.553 13.006 12.057 1.00 72.31 405 VAL A CA 1
ATOM 3100 C C . VAL A 1 405 ? -7.833 13.105 11.244 1.00 72.31 405 VAL A C 1
ATOM 3102 O O . VAL A 1 405 ? -8.109 12.310 10.354 1.00 72.31 405 VAL A O 1
ATOM 3105 N N . ASP A 1 406 ? -8.590 14.160 11.537 1.00 62.75 406 ASP A N 1
ATOM 3106 C CA . ASP A 1 406 ? -9.683 14.667 10.709 1.00 62.75 406 ASP A CA 1
ATOM 3107 C C . ASP A 1 406 ? -9.096 15.722 9.755 1.00 62.75 406 ASP A C 1
ATOM 3109 O O . ASP A 1 406 ? -9.284 16.925 9.946 1.00 62.75 406 ASP A O 1
ATOM 3113 N N . VAL A 1 407 ? -8.261 15.305 8.794 1.00 52.44 407 VAL A N 1
ATOM 3114 C CA . VAL A 1 407 ? -7.629 16.264 7.872 1.00 52.44 407 VAL A CA 1
ATOM 3115 C C . VAL A 1 407 ? -8.543 16.676 6.733 1.00 52.44 407 VAL A C 1
ATOM 3117 O O . VAL A 1 407 ? -9.069 15.856 5.981 1.00 52.44 407 VAL A O 1
ATOM 3120 N N . SER A 1 408 ? -8.653 17.991 6.540 1.00 44.06 408 SER A N 1
ATOM 3121 C CA . SER A 1 408 ? -9.211 18.610 5.338 1.00 44.06 408 SER A CA 1
ATOM 3122 C C . SER A 1 408 ? -8.439 18.137 4.099 1.00 44.06 408 SER A C 1
ATOM 3124 O O . SER A 1 408 ? -7.261 18.450 3.958 1.00 44.06 408 SER A O 1
ATOM 3126 N N . GLY A 1 409 ? -9.092 17.368 3.226 1.00 51.78 409 GLY A N 1
ATOM 3127 C CA . GLY A 1 409 ? -8.480 16.702 2.064 1.00 51.78 409 GLY A CA 1
ATOM 3128 C C . GLY A 1 409 ? -8.762 15.198 2.043 1.00 51.78 409 GLY A C 1
ATOM 3129 O O . GLY A 1 409 ? -9.131 14.666 1.002 1.00 51.78 409 GLY A O 1
ATOM 3130 N N . VAL A 1 410 ? -8.722 14.560 3.220 1.00 55.50 410 VAL A N 1
ATOM 3131 C CA . VAL A 1 410 ? -9.203 13.181 3.465 1.00 55.50 410 VAL A CA 1
ATOM 3132 C C . VAL A 1 410 ? -10.561 13.172 4.165 1.00 55.50 410 VAL A C 1
ATOM 3134 O O . VAL A 1 410 ? -11.169 12.129 4.374 1.00 55.50 410 VAL A O 1
ATOM 3137 N N . ARG A 1 411 ? -11.089 14.358 4.471 1.00 56.91 411 ARG A N 1
ATOM 3138 C CA . ARG A 1 411 ? -12.421 14.534 5.028 1.00 56.91 411 ARG A CA 1
ATOM 3139 C C . ARG A 1 411 ? -13.480 14.058 4.040 1.00 56.91 411 ARG A C 1
ATOM 3141 O O . ARG A 1 411 ? -14.016 14.813 3.231 1.00 56.91 411 ARG A O 1
ATOM 3148 N N . ALA A 1 412 ? -13.804 12.780 4.126 1.00 53.81 412 ALA A N 1
ATOM 3149 C CA . ALA A 1 412 ? -15.133 12.329 3.815 1.00 53.81 412 ALA A CA 1
ATOM 3150 C C . ALA A 1 412 ? -16.024 12.957 4.891 1.00 53.81 412 ALA A C 1
ATOM 3152 O O . ALA A 1 412 ? -16.047 12.494 6.030 1.00 53.81 412 ALA A O 1
ATOM 3153 N N . ASP A 1 413 ? -16.729 14.046 4.555 1.00 60.28 413 ASP A N 1
ATOM 3154 C CA . ASP A 1 413 ? -17.906 14.452 5.336 1.00 60.28 413 ASP A CA 1
ATOM 3155 C C . ASP A 1 413 ? -18.703 13.193 5.671 1.00 60.28 413 ASP A C 1
ATOM 3157 O O . ASP A 1 413 ? -18.741 12.318 4.792 1.00 60.28 413 ASP A O 1
ATOM 3161 N N . LYS A 1 414 ? -19.319 13.130 6.873 1.00 63.44 414 LYS A N 1
ATOM 3162 C CA . LYS A 1 414 ? -20.181 12.015 7.325 1.00 63.44 414 LYS A CA 1
ATOM 3163 C C . LYS A 1 414 ? -20.767 11.323 6.112 1.00 63.44 414 LYS A C 1
ATOM 3165 O O . LYS A 1 414 ? -21.571 11.932 5.394 1.00 63.44 414 LYS A O 1
ATOM 3170 N N . ASP A 1 415 ? -20.252 10.137 5.818 1.00 66.50 415 ASP A N 1
ATOM 3171 C CA . ASP A 1 415 ? -20.566 9.554 4.535 1.00 66.50 415 ASP A CA 1
ATOM 3172 C C . ASP A 1 415 ? -22.054 9.194 4.497 1.00 66.50 415 ASP A C 1
ATOM 3174 O O . ASP A 1 415 ? -22.744 9.111 5.518 1.00 66.50 415 ASP A O 1
ATOM 3178 N N . ALA A 1 416 ? -22.589 9.016 3.293 1.00 68.19 416 ALA A N 1
ATOM 3179 C CA . ALA A 1 416 ? -23.993 8.652 3.138 1.00 68.19 416 ALA A CA 1
ATOM 3180 C C . ALA A 1 416 ? -24.331 7.281 3.772 1.00 68.19 416 ALA A C 1
ATOM 3182 O O . ALA A 1 416 ? -25.507 6.925 3.823 1.00 68.19 416 ALA A O 1
ATOM 3183 N N . ALA A 1 417 ? -23.329 6.527 4.250 1.00 81.00 417 ALA A N 1
ATOM 3184 C CA . ALA A 1 417 ? -23.486 5.270 4.975 1.00 81.00 417 ALA A CA 1
ATOM 3185 C C . ALA A 1 417 ? -23.603 5.454 6.501 1.00 81.00 417 ALA A C 1
ATOM 3187 O O . ALA A 1 417 ? -23.930 4.497 7.199 1.00 81.00 417 ALA A O 1
ATOM 3188 N N . GLY A 1 418 ? -23.438 6.675 7.020 1.00 87.81 418 GLY A N 1
ATOM 3189 C CA . GLY A 1 418 ? -23.634 6.990 8.435 1.00 87.81 418 GLY A CA 1
ATOM 3190 C C . GLY A 1 418 ? -22.386 6.825 9.302 1.00 87.81 418 GLY A C 1
ATOM 3191 O O . GLY A 1 418 ? -22.502 6.933 10.524 1.00 87.81 418 GLY A O 1
ATOM 3192 N N . HIS A 1 419 ? -21.212 6.616 8.703 1.00 90.56 419 HIS A N 1
ATOM 3193 C CA . HIS A 1 419 ? -19.947 6.538 9.429 1.00 90.56 419 HIS A CA 1
ATOM 3194 C C . HIS A 1 419 ? -19.544 7.907 10.003 1.00 90.56 419 HIS A C 1
ATOM 3196 O O . HIS A 1 419 ? -19.843 8.969 9.434 1.00 90.56 419 HIS A O 1
ATOM 3202 N N . SER A 1 420 ? -18.833 7.916 11.135 1.00 91.50 420 SER A N 1
ATOM 3203 C CA . SER A 1 420 ? -18.216 9.142 11.644 1.00 91.50 420 SER A CA 1
ATOM 3204 C C . SER A 1 420 ? -17.184 9.706 10.654 1.00 91.50 420 SER A C 1
ATOM 3206 O O . SER A 1 420 ? -16.645 8.989 9.807 1.00 91.50 420 SER A O 1
ATOM 3208 N N . SER A 1 421 ? -16.890 11.010 10.752 1.00 87.50 421 SER A N 1
ATOM 3209 C CA . SER A 1 421 ? -15.868 11.667 9.908 1.00 87.50 421 SER A CA 1
ATOM 3210 C C . SER A 1 421 ? -14.503 10.991 10.061 1.00 87.50 421 SER A C 1
ATOM 3212 O O . SER A 1 421 ? -13.799 10.770 9.079 1.00 87.50 421 SER A O 1
ATOM 3214 N N . LEU A 1 422 ? -14.152 10.611 11.296 1.00 88.88 422 LEU A N 1
ATOM 3215 C CA . LEU A 1 422 ? -12.887 9.949 11.595 1.00 88.88 422 LEU A CA 1
ATOM 3216 C C . LEU A 1 422 ? -12.838 8.536 11.002 1.00 88.88 422 LEU A C 1
ATOM 3218 O O . LEU A 1 422 ? -11.866 8.215 10.323 1.00 88.88 422 LEU A O 1
ATOM 3222 N N . LEU A 1 423 ? -13.886 7.723 11.190 1.00 92.31 423 LEU A N 1
ATOM 3223 C CA . LEU A 1 423 ? -13.956 6.390 10.585 1.00 92.31 423 LEU A CA 1
ATOM 3224 C C . LEU A 1 423 ? -13.882 6.471 9.054 1.00 92.31 423 LEU A C 1
ATOM 3226 O O . LEU A 1 423 ? -13.094 5.758 8.440 1.00 92.31 423 LEU A O 1
ATOM 3230 N N . SER A 1 424 ? -14.645 7.381 8.443 1.00 90.50 424 SER A N 1
ATOM 3231 C CA . SER A 1 424 ? -14.648 7.566 6.986 1.00 90.50 424 SER A CA 1
ATOM 3232 C C . SER A 1 424 ? -13.261 7.958 6.463 1.00 90.50 424 SER A C 1
ATOM 3234 O O . SER A 1 424 ? -12.795 7.416 5.462 1.00 90.50 424 SER A O 1
ATOM 3236 N N . SER A 1 425 ? -12.577 8.866 7.168 1.00 88.50 425 SER A N 1
ATOM 3237 C CA . SER A 1 425 ? -11.232 9.327 6.803 1.00 88.50 425 SER A CA 1
ATOM 3238 C C . SER A 1 425 ? -10.202 8.200 6.911 1.00 88.50 425 SER A C 1
ATOM 3240 O O . SER A 1 425 ? -9.418 7.989 5.988 1.00 88.50 425 SER A O 1
ATOM 3242 N N . LEU A 1 426 ? -10.237 7.428 8.003 1.00 92.50 426 LEU A N 1
ATOM 3243 C CA . LEU A 1 426 ? -9.321 6.308 8.217 1.00 92.50 426 LEU A CA 1
ATOM 3244 C C . LEU A 1 426 ? -9.578 5.149 7.252 1.00 92.50 426 LEU A C 1
ATOM 3246 O O . LEU A 1 426 ? -8.615 4.577 6.749 1.00 92.50 426 LEU A O 1
ATOM 3250 N N . ALA A 1 427 ? -10.833 4.813 6.949 1.00 94.25 427 ALA A N 1
ATOM 3251 C CA . ALA A 1 427 ? -11.165 3.772 5.974 1.00 94.25 427 ALA A CA 1
ATOM 3252 C C . ALA A 1 427 ? -10.715 4.164 4.560 1.00 94.25 427 ALA A C 1
ATOM 3254 O O . ALA A 1 427 ? -10.154 3.353 3.826 1.00 94.25 427 ALA A O 1
ATOM 3255 N N . MET A 1 428 ? -10.888 5.434 4.190 1.00 92.00 428 MET A N 1
ATOM 3256 C CA . MET A 1 428 ? -10.411 5.940 2.910 1.00 92.00 428 MET A CA 1
ATOM 3257 C C . MET A 1 428 ? -8.885 5.947 2.805 1.00 92.00 428 MET A C 1
ATOM 3259 O O . MET A 1 428 ? -8.356 5.500 1.788 1.00 92.00 428 MET A O 1
ATOM 3263 N N . ALA A 1 429 ? -8.186 6.430 3.836 1.00 92.25 429 ALA A N 1
ATOM 3264 C CA . ALA A 1 429 ? -6.728 6.365 3.896 1.00 92.25 429 ALA A CA 1
ATOM 3265 C C . ALA A 1 429 ? -6.248 4.908 3.841 1.00 92.25 429 ALA A C 1
ATOM 3267 O O . ALA A 1 429 ? -5.350 4.583 3.081 1.00 92.25 429 ALA A O 1
ATOM 3268 N N . SER A 1 430 ? -6.926 4.004 4.552 1.00 95.81 430 SER A N 1
ATOM 3269 C CA . SER A 1 430 ? -6.633 2.568 4.518 1.00 95.81 430 SER A CA 1
ATOM 3270 C C . SER A 1 430 ? -6.765 1.988 3.108 1.00 95.81 430 SER A C 1
ATOM 3272 O O . SER A 1 430 ? -5.881 1.262 2.677 1.00 95.81 430 SER A O 1
ATOM 3274 N N . ALA A 1 431 ? -7.827 2.322 2.367 1.00 95.38 431 ALA A N 1
ATOM 3275 C CA . ALA A 1 431 ? -7.984 1.889 0.976 1.00 95.38 431 ALA A CA 1
ATOM 3276 C C . ALA A 1 431 ? -6.854 2.407 0.073 1.00 95.38 431 ALA A C 1
ATOM 3278 O O . ALA A 1 431 ? -6.323 1.655 -0.740 1.00 95.38 431 ALA A O 1
ATOM 3279 N N . HIS A 1 432 ? -6.499 3.685 0.231 1.00 93.94 432 HIS A N 1
ATOM 3280 C CA . HIS A 1 432 ? -5.421 4.334 -0.509 1.00 93.94 432 HIS A CA 1
ATOM 3281 C C . HIS A 1 432 ? -4.080 3.635 -0.259 1.00 93.94 432 HIS A C 1
ATOM 3283 O O . HIS A 1 432 ? -3.490 3.119 -1.204 1.00 93.94 432 HIS A O 1
ATOM 3289 N N . GLU A 1 433 ? -3.680 3.492 1.005 1.00 95.44 433 GLU A N 1
ATOM 3290 C CA . GLU A 1 433 ? -2.421 2.832 1.361 1.00 95.44 433 GLU A CA 1
ATOM 3291 C C . GLU A 1 433 ? -2.410 1.345 0.998 1.00 95.44 433 GLU A C 1
ATOM 3293 O O . GLU A 1 433 ? -1.364 0.814 0.640 1.00 95.44 433 GLU A O 1
ATOM 3298 N N . LEU A 1 434 ? -3.550 0.644 1.053 1.00 96.62 434 LEU A N 1
ATOM 3299 C CA . LEU A 1 434 ? -3.628 -0.748 0.599 1.00 96.62 434 LEU A CA 1
ATOM 3300 C C . LEU A 1 434 ? -3.355 -0.863 -0.898 1.00 96.62 434 LEU A C 1
ATOM 3302 O O . LEU A 1 434 ? -2.610 -1.751 -1.308 1.00 96.62 434 LEU A O 1
ATOM 3306 N N . TRP A 1 435 ? -3.938 0.016 -1.717 1.00 95.31 435 TRP A N 1
ATOM 3307 C CA . TRP A 1 435 ? -3.681 -0.004 -3.154 1.00 95.31 435 TRP A CA 1
ATOM 3308 C C . TRP A 1 435 ? -2.211 0.252 -3.472 1.00 95.31 435 TRP A C 1
ATOM 3310 O O . TRP A 1 435 ? -1.622 -0.460 -4.285 1.00 95.31 435 TRP A O 1
ATOM 3320 N N . GLU A 1 436 ? -1.638 1.244 -2.807 1.00 94.19 436 GLU A N 1
ATOM 3321 C CA . GLU A 1 436 ? -0.257 1.676 -2.976 1.00 94.19 436 GLU A CA 1
ATOM 3322 C C . GLU A 1 436 ? 0.736 0.624 -2.501 1.00 94.19 436 GLU A C 1
ATOM 3324 O O . GLU A 1 436 ? 1.505 0.104 -3.306 1.00 94.19 436 GLU A O 1
ATOM 3329 N N . THR A 1 437 ? 0.593 0.145 -1.267 1.00 96.25 437 THR A N 1
ATOM 3330 C CA . THR A 1 437 ? 1.441 -0.923 -0.720 1.00 96.25 437 THR A CA 1
ATOM 3331 C C . THR A 1 437 ? 1.397 -2.188 -1.579 1.00 96.25 437 THR A C 1
ATOM 3333 O O . THR A 1 437 ? 2.407 -2.868 -1.737 1.00 96.25 437 THR A O 1
ATOM 3336 N N . MET A 1 438 ? 0.240 -2.545 -2.149 1.00 96.56 438 MET A N 1
ATOM 3337 C CA . MET A 1 438 ? 0.138 -3.745 -2.983 1.00 96.56 438 MET A CA 1
ATOM 3338 C C . MET A 1 438 ? 0.765 -3.551 -4.368 1.00 96.56 438 MET A C 1
ATOM 3340 O O . MET A 1 438 ? 1.394 -4.477 -4.883 1.00 96.56 438 MET A O 1
ATOM 3344 N N . ALA A 1 439 ? 0.610 -2.375 -4.980 1.00 95.25 439 ALA A N 1
ATOM 3345 C CA . ALA A 1 439 ? 1.155 -2.080 -6.305 1.00 95.25 439 ALA A CA 1
ATOM 3346 C C . ALA A 1 439 ? 2.620 -1.610 -6.281 1.00 95.25 439 ALA A C 1
ATOM 3348 O O . ALA A 1 439 ? 3.293 -1.653 -7.314 1.00 95.25 439 ALA A O 1
ATOM 3349 N N . ASN A 1 440 ? 3.108 -1.169 -5.123 1.00 93.94 440 ASN A N 1
ATOM 3350 C CA . ASN A 1 440 ? 4.429 -0.594 -4.929 1.00 93.94 440 ASN A CA 1
ATOM 3351 C C . ASN A 1 440 ? 5.066 -0.922 -3.550 1.00 93.94 440 ASN A C 1
ATOM 3353 O O . ASN A 1 440 ? 5.615 -0.038 -2.895 1.00 93.94 440 ASN A O 1
ATOM 3357 N N . PRO A 1 441 ? 5.094 -2.191 -3.099 1.00 93.88 441 PRO A N 1
ATOM 3358 C CA . PRO A 1 441 ? 5.543 -2.563 -1.748 1.00 93.88 441 PRO A CA 1
ATOM 3359 C C . PRO A 1 441 ? 6.978 -2.140 -1.396 1.00 93.88 441 PRO A C 1
ATOM 3361 O O . PRO A 1 441 ? 7.341 -2.071 -0.226 1.00 93.88 441 PRO A O 1
ATOM 3364 N N . MET A 1 442 ? 7.843 -1.915 -2.386 1.00 90.50 442 MET A N 1
ATOM 3365 C CA . MET A 1 442 ? 9.254 -1.575 -2.162 1.00 90.50 442 MET A CA 1
ATOM 3366 C C . MET A 1 442 ? 9.607 -0.142 -2.590 1.00 90.50 442 MET A C 1
ATOM 3368 O O . MET A 1 442 ? 10.774 0.254 -2.502 1.00 90.50 442 MET A O 1
ATOM 3372 N N . GLY A 1 443 ? 8.624 0.644 -3.043 1.00 86.75 443 GLY A N 1
ATOM 3373 C CA . GLY A 1 443 ? 8.855 1.967 -3.624 1.00 86.75 443 GLY A CA 1
ATOM 3374 C C . GLY A 1 443 ? 9.448 1.936 -5.043 1.00 86.75 443 GLY A C 1
ATOM 3375 O O . GLY A 1 443 ? 9.917 2.964 -5.530 1.00 86.75 443 GLY A O 1
ATOM 3376 N N . ASP A 1 444 ? 9.490 0.770 -5.695 1.00 82.94 444 ASP A N 1
ATOM 3377 C CA . ASP A 1 444 ? 10.022 0.560 -7.047 1.00 82.94 444 ASP A CA 1
ATOM 3378 C C . ASP A 1 444 ? 9.053 -0.128 -8.035 1.00 82.94 444 ASP A C 1
ATOM 3380 O O . ASP A 1 444 ? 9.452 -0.413 -9.160 1.00 82.94 444 ASP A O 1
ATOM 3384 N N . GLY A 1 445 ? 7.807 -0.376 -7.633 1.00 85.88 445 GLY A N 1
ATOM 3385 C CA . GLY A 1 445 ? 6.697 -0.978 -8.375 1.00 85.88 445 GLY A CA 1
ATOM 3386 C C . GLY A 1 445 ? 6.007 -0.041 -9.372 1.00 85.88 445 GLY A C 1
ATOM 3387 O O . GLY A 1 445 ? 6.639 0.534 -10.265 1.00 85.88 445 GLY A O 1
ATOM 3388 N N . TRP A 1 446 ? 4.676 0.045 -9.295 1.00 87.69 446 TRP A N 1
ATOM 3389 C CA . TRP A 1 446 ? 3.866 0.873 -10.196 1.00 87.69 446 TRP A CA 1
ATOM 3390 C C . TRP A 1 446 ? 3.839 2.336 -9.748 1.00 87.69 446 TRP A C 1
ATOM 3392 O O . TRP A 1 446 ? 3.258 2.670 -8.721 1.00 87.69 446 TRP A O 1
ATOM 3402 N N . TYR A 1 447 ? 4.403 3.220 -10.576 1.00 82.81 447 TYR A N 1
ATOM 3403 C CA . TYR A 1 447 ? 4.500 4.657 -10.304 1.00 82.81 447 TYR A CA 1
ATOM 3404 C C . TYR A 1 447 ? 4.332 5.475 -11.596 1.00 82.81 447 TYR A C 1
ATOM 3406 O O . TYR A 1 447 ? 4.489 4.959 -12.708 1.00 82.81 447 TYR A O 1
ATOM 3414 N N . THR A 1 448 ? 4.003 6.766 -11.494 1.00 75.81 448 THR A N 1
ATOM 3415 C CA . THR A 1 448 ? 4.049 7.694 -12.642 1.00 75.81 448 THR A CA 1
ATOM 3416 C C . THR A 1 448 ? 5.280 8.590 -12.582 1.00 75.81 448 THR A C 1
ATOM 3418 O O . THR A 1 448 ? 5.419 9.395 -11.670 1.00 75.81 448 THR A O 1
ATOM 3421 N N . LEU A 1 449 ? 6.073 8.607 -13.654 1.00 66.00 449 LEU A N 1
ATOM 3422 C CA . LEU A 1 449 ? 7.226 9.507 -13.780 1.00 66.00 449 LEU A CA 1
ATOM 3423 C C . LEU A 1 449 ? 6.861 10.989 -13.988 1.00 66.00 449 LEU A C 1
ATOM 3425 O O . LEU A 1 449 ? 7.664 11.851 -13.656 1.00 66.00 449 LEU A O 1
ATOM 3429 N N . LYS A 1 450 ? 5.692 11.300 -14.570 1.00 65.62 450 LYS A N 1
ATOM 3430 C CA . LYS A 1 450 ? 5.336 12.680 -14.957 1.00 65.62 450 LYS A CA 1
ATOM 3431 C C . LYS A 1 450 ? 4.722 13.493 -13.821 1.00 65.62 450 LYS A C 1
ATOM 3433 O O . LYS A 1 450 ? 5.124 14.626 -13.597 1.00 65.62 450 LYS A O 1
ATOM 3438 N N . ASP A 1 451 ? 3.749 12.901 -13.133 1.00 65.19 451 ASP A N 1
ATOM 3439 C CA . ASP A 1 451 ? 2.974 13.581 -12.088 1.00 65.19 451 ASP A CA 1
ATOM 3440 C C . ASP A 1 451 ? 3.378 13.146 -10.669 1.00 65.19 451 ASP A C 1
ATOM 3442 O O . ASP A 1 451 ? 2.664 13.476 -9.732 1.00 65.19 451 ASP A O 1
ATOM 3446 N N . TYR A 1 452 ? 4.494 12.413 -10.532 1.00 62.81 452 TYR A N 1
ATOM 3447 C CA . TYR A 1 452 ? 5.079 11.952 -9.265 1.00 62.81 452 TYR A CA 1
ATOM 3448 C C . TYR A 1 452 ? 4.042 11.441 -8.257 1.00 62.81 452 TYR A C 1
ATOM 3450 O O . TYR A 1 452 ? 3.692 12.121 -7.298 1.00 62.81 452 TYR A O 1
ATOM 3458 N N . GLY A 1 453 ? 3.553 10.225 -8.482 1.00 75.94 453 GLY A N 1
ATOM 3459 C CA . GLY A 1 453 ? 2.588 9.607 -7.588 1.00 75.94 453 GLY A CA 1
ATOM 3460 C C . GLY A 1 453 ? 2.424 8.118 -7.833 1.00 75.94 453 GLY A C 1
ATOM 3461 O O . GLY A 1 453 ? 2.663 7.602 -8.934 1.00 75.94 453 GLY A O 1
ATOM 3462 N N . GLU A 1 454 ? 2.008 7.434 -6.787 1.00 87.38 454 GLU A N 1
ATOM 3463 C CA . GLU A 1 454 ? 1.610 6.042 -6.828 1.00 87.38 454 GLU A CA 1
ATOM 3464 C C . GLU A 1 454 ? 0.200 5.865 -7.416 1.00 87.38 454 GLU A C 1
ATOM 3466 O O . GLU A 1 454 ? -0.441 6.796 -7.928 1.00 87.38 454 GLU A O 1
ATOM 3471 N N . VAL A 1 455 ? -0.280 4.620 -7.417 1.00 87.25 455 VAL A N 1
ATOM 3472 C CA . VAL A 1 455 ? -1.595 4.257 -7.961 1.00 87.25 455 VAL A CA 1
ATOM 3473 C C . VAL A 1 455 ? -2.750 4.993 -7.268 1.00 87.25 455 VAL A C 1
ATOM 3475 O O . VAL A 1 455 ? -3.760 5.290 -7.920 1.00 87.25 455 VAL A O 1
ATOM 3478 N N . GLY A 1 456 ? -2.612 5.305 -5.976 1.00 85.31 456 GLY A N 1
ATOM 3479 C CA . GLY A 1 456 ? -3.595 6.041 -5.187 1.00 85.31 456 GLY A CA 1
ATOM 3480 C C . GLY A 1 456 ? -3.475 7.553 -5.380 1.00 85.31 456 GLY A C 1
ATOM 3481 O O . GLY A 1 456 ? -4.492 8.220 -5.606 1.00 85.31 456 GLY A O 1
ATOM 3482 N N . ASP A 1 457 ? -2.255 8.089 -5.364 1.00 88.25 457 ASP A N 1
ATOM 3483 C CA . ASP A 1 457 ? -1.940 9.521 -5.484 1.00 88.25 457 ASP A CA 1
ATOM 3484 C C . ASP A 1 457 ? -2.543 10.188 -6.718 1.00 88.25 457 ASP A C 1
ATOM 3486 O O . ASP A 1 457 ? -3.129 11.273 -6.648 1.00 88.25 457 ASP A O 1
ATOM 3490 N N . ARG A 1 458 ? -2.482 9.510 -7.870 1.00 86.88 458 ARG A N 1
ATOM 3491 C CA . ARG A 1 458 ? -3.075 9.975 -9.141 1.00 86.88 458 ARG A CA 1
ATOM 3492 C C . ARG A 1 458 ? -4.531 10.414 -8.991 1.00 86.88 458 ARG A C 1
ATOM 3494 O O . ARG A 1 458 ? -5.004 11.339 -9.664 1.00 86.88 458 ARG A O 1
ATOM 3501 N N . CYS A 1 459 ? -5.246 9.735 -8.107 1.00 89.00 459 CYS A N 1
ATOM 3502 C CA . CYS A 1 459 ? -6.658 9.936 -7.860 1.00 89.00 459 CYS A CA 1
ATOM 3503 C C . CYS A 1 459 ? -6.943 10.498 -6.467 1.00 89.00 459 CYS A C 1
ATOM 3505 O O . CYS A 1 459 ? -8.109 10.587 -6.072 1.00 89.00 459 CYS A O 1
ATOM 3507 N N . TYR A 1 460 ? -5.911 10.984 -5.772 1.00 84.81 460 TYR A N 1
ATOM 3508 C CA . TYR A 1 460 ? -6.046 11.713 -4.521 1.00 84.81 460 TYR A CA 1
ATOM 3509 C C . TYR A 1 460 ? -7.075 12.842 -4.670 1.00 84.81 460 TYR A C 1
ATOM 3511 O O . TYR A 1 460 ? -7.157 13.505 -5.718 1.00 84.81 460 TYR A O 1
ATOM 3519 N N . THR A 1 461 ? -7.916 13.018 -3.645 1.00 84.44 461 THR A N 1
ATOM 3520 C CA . THR A 1 461 ? -9.074 13.941 -3.588 1.00 84.44 461 THR A CA 1
ATOM 3521 C C . THR A 1 461 ? -10.165 13.719 -4.640 1.00 84.44 461 THR A C 1
ATOM 3523 O O . THR A 1 461 ? -11.078 14.533 -4.778 1.00 84.44 461 THR A O 1
ATOM 3526 N N . THR A 1 462 ? -10.104 12.624 -5.399 1.00 87.94 462 THR A N 1
ATOM 3527 C CA . THR A 1 462 ? -11.083 12.331 -6.452 1.00 87.94 462 THR A CA 1
ATOM 3528 C C . THR A 1 462 ? -12.062 11.289 -5.941 1.00 87.94 462 THR A C 1
ATOM 3530 O O . THR A 1 462 ? -11.674 10.209 -5.505 1.00 87.94 462 THR A O 1
ATOM 3533 N N . PHE A 1 463 ? -13.347 11.623 -5.981 1.00 87.19 463 PHE A N 1
ATOM 3534 C CA . PHE A 1 463 ? -14.439 10.800 -5.465 1.00 87.19 463 PHE A CA 1
ATOM 3535 C C . PHE A 1 463 ? -15.416 10.457 -6.584 1.00 87.19 463 PHE A C 1
ATOM 3537 O O . PHE A 1 463 ? -15.370 11.051 -7.659 1.00 87.19 463 PHE A O 1
ATOM 3544 N N . ALA A 1 464 ? -16.338 9.526 -6.341 1.00 83.81 464 ALA A N 1
ATOM 3545 C CA . ALA A 1 464 ? -17.413 9.265 -7.288 1.00 83.81 464 ALA A CA 1
ATOM 3546 C C . ALA A 1 464 ? -18.195 10.565 -7.622 1.00 83.81 464 ALA A C 1
ATOM 3548 O O . ALA A 1 464 ? -18.435 11.390 -6.739 1.00 83.81 464 ALA A O 1
ATOM 3549 N N . PRO A 1 465 ? -18.605 10.766 -8.890 1.00 73.06 465 PRO A N 1
ATOM 3550 C CA . PRO A 1 465 ? -19.115 12.047 -9.388 1.00 73.06 465 PRO A CA 1
ATOM 3551 C C . PRO A 1 465 ? -20.467 12.447 -8.793 1.00 73.06 465 PRO A C 1
ATOM 3553 O O . PRO A 1 465 ? -20.849 13.610 -8.867 1.00 73.06 465 PRO A O 1
ATOM 3556 N N . THR A 1 466 ? -21.227 11.489 -8.257 1.00 76.81 466 THR A N 1
ATOM 3557 C CA . THR A 1 466 ? -22.517 11.759 -7.617 1.00 76.81 466 THR A CA 1
ATOM 3558 C C . THR A 1 466 ? -22.361 11.641 -6.102 1.00 76.81 466 THR A C 1
ATOM 3560 O O . THR A 1 466 ? -21.947 10.574 -5.640 1.00 76.81 466 THR A O 1
ATOM 3563 N N . PRO A 1 467 ? -22.721 12.673 -5.315 1.00 66.38 467 PRO A N 1
ATOM 3564 C CA . PRO A 1 467 ? -22.798 12.558 -3.863 1.00 66.38 467 PRO A CA 1
ATOM 3565 C C . PRO A 1 467 ? -23.636 11.334 -3.464 1.00 66.38 467 PRO A C 1
ATOM 3567 O O . PRO A 1 467 ? -24.767 11.179 -3.921 1.00 66.38 467 PRO A O 1
ATOM 3570 N N . GLY A 1 468 ? -23.060 10.436 -2.662 1.00 67.44 468 GLY A N 1
ATOM 3571 C CA . GLY A 1 468 ? -23.702 9.180 -2.253 1.00 67.44 468 GLY A CA 1
ATOM 3572 C C . GLY A 1 468 ? -23.425 7.966 -3.150 1.00 67.44 468 GLY A C 1
ATOM 3573 O O . GLY A 1 468 ? -23.875 6.871 -2.823 1.00 67.44 468 GLY A O 1
ATOM 3574 N N . GLN A 1 469 ? -22.660 8.100 -4.241 1.00 82.81 469 GLN A N 1
ATOM 3575 C CA . GLN A 1 469 ? -22.042 6.930 -4.872 1.00 82.81 469 GLN A CA 1
ATOM 3576 C C . GLN A 1 469 ? -20.885 6.450 -3.998 1.00 82.81 469 GLN A C 1
ATOM 3578 O O . GLN A 1 469 ? -19.862 7.119 -3.866 1.00 82.81 469 GLN A O 1
ATOM 3583 N N . LEU A 1 470 ? -21.095 5.293 -3.384 1.00 88.25 470 LEU A N 1
ATOM 3584 C CA . LEU A 1 470 ? -20.168 4.647 -2.470 1.00 88.25 470 LEU A CA 1
ATOM 3585 C C . LEU A 1 470 ? -19.599 3.391 -3.129 1.00 88.25 470 LEU A C 1
ATOM 3587 O O . LEU A 1 470 ? -20.295 2.716 -3.893 1.00 88.25 470 LEU A O 1
ATOM 3591 N N . SER A 1 471 ? -18.348 3.089 -2.808 1.00 91.25 471 SER A N 1
ATOM 3592 C CA . SER A 1 471 ? -17.714 1.829 -3.168 1.00 91.25 471 SER A CA 1
ATOM 3593 C C . SER A 1 471 ? -18.343 0.692 -2.373 1.00 91.25 471 SER A C 1
ATOM 3595 O O . SER A 1 471 ? -18.623 0.854 -1.184 1.00 91.25 471 SER A O 1
ATOM 3597 N N . THR A 1 472 ? -18.560 -0.451 -3.017 1.00 92.94 472 THR A N 1
ATOM 3598 C CA . THR A 1 472 ? -19.136 -1.632 -2.363 1.00 92.94 472 THR A CA 1
ATOM 3599 C C . THR A 1 472 ? -18.051 -2.635 -2.027 1.00 92.94 472 THR A C 1
ATOM 3601 O O . THR A 1 472 ? -17.268 -3.019 -2.900 1.00 92.94 472 THR A O 1
ATOM 3604 N N . LEU A 1 473 ? -18.019 -3.065 -0.770 1.00 96.06 473 LEU A N 1
ATOM 3605 C CA . LEU A 1 473 ? -17.128 -4.124 -0.313 1.00 96.06 473 LEU A CA 1
ATOM 3606 C C . LEU A 1 473 ? -17.751 -5.514 -0.490 1.00 96.06 473 LEU A C 1
ATOM 3608 O O . LEU A 1 473 ? -18.902 -5.633 -0.915 1.00 96.06 473 LEU A O 1
ATOM 3612 N N . SER A 1 474 ? -16.986 -6.577 -0.231 1.00 97.44 474 SER A N 1
ATOM 3613 C CA . SER A 1 474 ? -17.407 -7.950 -0.557 1.00 97.44 474 SER A CA 1
ATOM 3614 C C . SER A 1 474 ? -18.631 -8.429 0.226 1.00 97.44 474 SER A C 1
ATOM 3616 O O . SER A 1 474 ? -19.373 -9.290 -0.244 1.00 97.44 474 SER A O 1
ATOM 3618 N N . ASP A 1 475 ? -18.900 -7.824 1.378 1.00 96.81 475 ASP A N 1
ATOM 3619 C CA . ASP A 1 475 ? -20.079 -8.083 2.201 1.00 96.81 475 ASP A CA 1
ATOM 3620 C C . ASP A 1 475 ? -21.286 -7.184 1.857 1.00 96.81 475 ASP A C 1
ATOM 3622 O O . ASP A 1 475 ? -22.328 -7.247 2.509 1.00 96.81 475 ASP A O 1
ATOM 3626 N N . GLY A 1 476 ? -21.159 -6.335 0.833 1.00 95.06 476 GLY A N 1
ATOM 3627 C CA . GLY A 1 476 ? -22.189 -5.392 0.405 1.00 95.06 476 GLY A CA 1
ATOM 3628 C C . GLY A 1 476 ? -22.188 -4.053 1.147 1.00 95.06 476 GLY A C 1
ATOM 3629 O O . GLY A 1 476 ? -22.968 -3.168 0.770 1.00 95.06 476 GLY A O 1
ATOM 3630 N N . SER A 1 477 ? -21.325 -3.870 2.155 1.00 94.81 477 SER A N 1
ATOM 3631 C CA . SER A 1 477 ? -21.167 -2.588 2.847 1.00 94.81 477 SER A CA 1
ATOM 3632 C C . SER A 1 477 ? -20.693 -1.492 1.889 1.00 94.81 477 SER A C 1
ATOM 3634 O O . SER A 1 477 ? -20.071 -1.753 0.855 1.00 94.81 477 SER A O 1
ATOM 3636 N N . LYS A 1 478 ? -21.052 -0.243 2.199 1.00 92.69 478 LYS A N 1
ATOM 3637 C CA . LYS A 1 478 ? -20.870 0.911 1.316 1.00 92.69 478 LYS A CA 1
ATOM 3638 C C . LYS A 1 478 ? -19.948 1.925 1.975 1.00 92.69 478 LYS A C 1
ATOM 3640 O O . LYS A 1 478 ? -20.233 2.366 3.079 1.00 92.69 478 LYS A O 1
ATOM 3645 N N . TRP A 1 479 ? -18.894 2.323 1.273 1.00 92.12 479 TRP A N 1
ATOM 3646 C CA . TRP A 1 479 ? -17.847 3.190 1.811 1.00 92.12 479 TRP A CA 1
ATOM 3647 C C . TRP A 1 479 ? -17.512 4.328 0.858 1.00 92.12 479 TRP A C 1
ATOM 3649 O O . TRP A 1 479 ? -17.432 4.144 -0.361 1.00 92.12 479 TRP A O 1
ATOM 3659 N N . ARG A 1 480 ? -17.288 5.525 1.405 1.00 89.44 480 ARG A N 1
ATOM 3660 C CA . ARG A 1 480 ? -16.778 6.655 0.624 1.00 89.44 480 ARG A CA 1
ATOM 3661 C C . ARG A 1 480 ? -15.260 6.545 0.527 1.00 89.44 480 ARG A C 1
ATOM 3663 O O . ARG A 1 480 ? -14.551 6.959 1.432 1.00 89.44 480 ARG A O 1
ATOM 3670 N N . LEU A 1 481 ? -14.780 5.992 -0.581 1.00 91.19 481 LEU A N 1
ATOM 3671 C CA . LEU A 1 481 ? -13.352 5.838 -0.859 1.00 91.19 481 LEU A CA 1
ATOM 3672 C C . LEU A 1 481 ? -12.914 6.807 -1.961 1.00 91.19 481 LEU A C 1
ATOM 3674 O O . LEU A 1 481 ? -13.732 7.228 -2.789 1.00 91.19 481 LEU A O 1
ATOM 3678 N N . HIS A 1 482 ? -11.621 7.126 -2.000 1.00 90.00 482 HIS A N 1
ATOM 3679 C CA . HIS A 1 482 ? -11.027 7.725 -3.189 1.00 90.00 482 HIS A CA 1
ATOM 3680 C C . HIS A 1 482 ? -11.243 6.798 -4.390 1.00 90.00 482 HIS A C 1
ATOM 3682 O O . HIS A 1 482 ? -11.258 5.571 -4.271 1.00 90.00 482 HIS A O 1
ATOM 3688 N N . THR A 1 483 ? -11.416 7.388 -5.567 1.00 91.25 483 THR A N 1
ATOM 3689 C CA . THR A 1 483 ? -11.227 6.647 -6.815 1.00 91.25 483 THR A CA 1
ATOM 3690 C C . THR A 1 483 ? -9.778 6.175 -6.899 1.00 91.25 483 THR A C 1
ATOM 3692 O O . THR A 1 483 ? -8.894 6.837 -6.362 1.00 91.25 483 THR A O 1
ATOM 3695 N N . VAL A 1 484 ? -9.529 5.088 -7.616 1.00 90.31 484 VAL A N 1
ATOM 3696 C CA . VAL A 1 484 ? -8.180 4.588 -7.900 1.00 90.31 484 VAL A CA 1
ATOM 3697 C C . VAL A 1 484 ? -7.888 4.740 -9.385 1.00 90.31 484 VAL A C 1
ATOM 3699 O O . VAL A 1 484 ? -8.807 4.760 -10.218 1.00 90.31 484 VAL A O 1
ATOM 3702 N N . TRP A 1 485 ? -6.612 4.887 -9.726 1.00 91.69 485 TRP A N 1
ATOM 3703 C CA . TRP A 1 485 ? -6.206 4.930 -11.118 1.00 91.69 485 TRP A CA 1
ATOM 3704 C C . TRP A 1 485 ? -6.415 3.565 -11.784 1.00 91.69 485 TRP A C 1
ATOM 3706 O O . TRP A 1 485 ? -6.177 2.518 -11.190 1.00 91.69 485 TRP A O 1
ATOM 3716 N N . SER A 1 486 ? -6.861 3.583 -13.036 1.00 92.19 486 SER A N 1
ATOM 3717 C CA . SER A 1 486 ? -6.978 2.420 -13.912 1.00 92.19 486 SER A CA 1
ATOM 3718 C C . SER A 1 486 ? -6.401 2.781 -15.273 1.00 92.19 486 SER A C 1
ATOM 3720 O O . SER A 1 486 ? -6.895 3.669 -15.983 1.00 92.19 486 SER A O 1
ATOM 3722 N N . ASN A 1 487 ? -5.356 2.057 -15.665 1.00 89.12 487 ASN A N 1
ATOM 3723 C CA . ASN A 1 487 ? -4.735 2.196 -16.975 1.00 89.12 487 ASN A CA 1
ATOM 3724 C C . ASN A 1 487 ? -5.729 1.817 -18.083 1.00 89.12 487 ASN A C 1
ATOM 3726 O O . ASN A 1 487 ? -5.757 2.454 -19.143 1.00 89.12 487 ASN A O 1
ATOM 3730 N N . ALA A 1 488 ? -6.586 0.818 -17.843 1.00 90.88 488 ALA A N 1
ATOM 3731 C CA . ALA A 1 488 ? -7.630 0.431 -18.786 1.00 90.88 488 ALA A CA 1
ATOM 3732 C C . ALA A 1 488 ? -8.697 1.529 -18.949 1.00 90.88 488 ALA A C 1
ATOM 3734 O O . ALA A 1 488 ? -9.141 1.810 -20.068 1.00 90.88 488 ALA A O 1
ATOM 3735 N N . ALA A 1 489 ? -9.107 2.181 -17.857 1.00 92.19 489 ALA A N 1
ATOM 3736 C CA . ALA A 1 489 ? -10.043 3.299 -17.903 1.00 92.19 489 ALA A CA 1
ATOM 3737 C C . ALA A 1 489 ? -9.435 4.515 -18.606 1.00 92.19 489 ALA A C 1
ATOM 3739 O O . ALA A 1 489 ? -10.103 5.104 -19.459 1.00 92.19 489 ALA A O 1
ATOM 3740 N N . PHE A 1 490 ? -8.173 4.842 -18.315 1.00 90.25 490 PHE A N 1
ATOM 3741 C CA . PHE A 1 490 ? -7.461 5.949 -18.949 1.00 90.25 490 PHE A CA 1
ATOM 3742 C C . PHE A 1 490 ? -7.402 5.776 -20.472 1.00 90.25 490 PHE A C 1
ATOM 3744 O O . PHE A 1 490 ? -7.858 6.650 -21.211 1.00 90.25 490 PHE A O 1
ATOM 3751 N N . LYS A 1 491 ? -6.961 4.603 -20.949 1.00 88.38 491 LYS A N 1
ATOM 3752 C CA . LYS A 1 491 ? -6.927 4.262 -22.385 1.00 88.38 491 LYS A CA 1
ATOM 3753 C C . LYS A 1 491 ? -8.308 4.344 -23.038 1.00 88.38 491 LYS A C 1
ATOM 3755 O O . LYS A 1 491 ? -8.442 4.817 -24.164 1.00 88.38 491 LYS A O 1
ATOM 3760 N N . ALA A 1 492 ? -9.350 3.934 -22.316 1.00 92.69 492 ALA A N 1
ATOM 3761 C CA . ALA A 1 492 ? -10.735 4.026 -22.768 1.00 92.69 492 ALA A CA 1
ATOM 3762 C C . ALA A 1 492 ? -11.343 5.438 -22.634 1.00 92.69 492 ALA A C 1
ATOM 3764 O O . ALA A 1 492 ? -12.534 5.607 -22.898 1.00 92.69 492 ALA A O 1
ATOM 3765 N N . LYS A 1 493 ? -10.570 6.444 -22.197 1.00 92.50 493 LYS A N 1
ATOM 3766 C CA . LYS A 1 493 ? -11.030 7.813 -21.903 1.00 92.50 493 LYS A CA 1
ATOM 3767 C C . LYS A 1 493 ? -12.202 7.856 -20.909 1.00 92.50 493 LYS A C 1
ATOM 3769 O O . LYS A 1 493 ? -13.040 8.760 -20.953 1.00 92.50 493 LYS A O 1
ATOM 3774 N N . ARG A 1 494 ? -12.258 6.881 -19.995 1.00 92.56 494 ARG A N 1
ATOM 3775 C CA . ARG A 1 494 ? -13.218 6.782 -18.885 1.00 92.56 494 ARG A CA 1
ATOM 3776 C C . ARG A 1 494 ? -12.593 7.324 -17.601 1.00 92.56 494 ARG A C 1
ATOM 3778 O O . ARG A 1 494 ? -11.377 7.343 -17.467 1.00 92.56 494 ARG A O 1
ATOM 3785 N N . GLY A 1 495 ? -13.422 7.760 -16.661 1.00 90.62 495 GLY A N 1
ATOM 3786 C CA . GLY A 1 495 ? -12.991 8.264 -15.356 1.00 90.62 495 GLY A CA 1
ATOM 3787 C C . GLY A 1 495 ? -13.936 9.333 -14.820 1.00 90.62 495 GLY A C 1
ATOM 3788 O O . GLY A 1 495 ? -14.939 9.659 -15.464 1.00 90.62 495 GLY A O 1
ATOM 3789 N N . VAL A 1 496 ? -13.617 9.875 -13.651 1.00 88.75 496 VAL A N 1
ATOM 3790 C CA . VAL A 1 496 ? -14.393 10.940 -13.011 1.00 88.75 496 VAL A CA 1
ATOM 3791 C C . VAL A 1 496 ? -13.948 12.309 -13.520 1.00 88.75 496 VAL A C 1
ATOM 3793 O O . VAL A 1 496 ? -12.788 12.693 -13.394 1.00 88.75 496 VAL A O 1
ATOM 3796 N N . GLY A 1 497 ? -14.896 13.070 -14.073 1.00 87.19 497 GLY A N 1
ATOM 3797 C CA . GLY A 1 497 ? -14.657 14.434 -14.545 1.00 87.19 497 GLY A CA 1
ATOM 3798 C C . GLY A 1 497 ? -13.545 14.505 -15.596 1.00 87.19 497 GLY A C 1
ATOM 3799 O O . GLY A 1 497 ? -13.561 13.776 -16.598 1.00 87.19 497 GLY A O 1
ATOM 3800 N N . GLU A 1 498 ? -12.587 15.399 -15.358 1.00 85.88 498 GLU A N 1
ATOM 3801 C CA . GLU A 1 498 ? -11.403 15.604 -16.201 1.00 85.88 498 GLU A CA 1
ATOM 3802 C C . GLU A 1 498 ? -10.295 14.580 -15.927 1.00 85.88 498 GLU A C 1
ATOM 3804 O O . GLU A 1 498 ? -9.477 14.311 -16.806 1.00 85.88 498 GLU A O 1
ATOM 3809 N N . LYS A 1 499 ? -10.316 13.920 -14.760 1.00 86.62 499 LYS A N 1
ATOM 3810 C CA . LYS A 1 499 ? -9.357 12.873 -14.399 1.00 86.62 499 LYS A CA 1
ATOM 3811 C C . LYS A 1 499 ? -9.738 11.541 -15.040 1.00 86.62 499 LYS A C 1
ATOM 3813 O O . LYS A 1 499 ? -10.246 10.616 -14.400 1.00 86.62 499 LYS A O 1
ATOM 3818 N N . LYS A 1 500 ? -9.502 11.439 -16.351 1.00 90.19 500 LYS A N 1
ATOM 3819 C CA . LYS A 1 500 ? -9.556 10.149 -17.056 1.00 90.19 500 LYS A CA 1
ATOM 3820 C C . LYS A 1 500 ? -8.577 9.193 -16.371 1.00 90.19 500 LYS A C 1
ATOM 3822 O O . LYS A 1 500 ? -7.513 9.628 -15.963 1.00 90.19 500 LYS A O 1
ATOM 3827 N N . GLY A 1 501 ? -8.950 7.929 -16.209 1.00 90.38 501 GLY A N 1
ATOM 3828 C CA . GLY A 1 501 ? -8.201 6.941 -15.426 1.00 90.38 501 GLY A CA 1
ATOM 3829 C C . GLY A 1 501 ? -8.711 6.761 -13.998 1.00 90.38 501 GLY A C 1
ATOM 3830 O O . GLY A 1 501 ? -8.742 5.631 -13.530 1.00 90.38 501 GLY A O 1
ATOM 3831 N N . CYS A 1 502 ? -9.203 7.812 -13.339 1.00 92.94 502 CYS A N 1
ATOM 3832 C CA . CYS A 1 502 ? -9.723 7.698 -11.976 1.00 92.94 502 CYS A CA 1
ATOM 3833 C C . CYS A 1 502 ? -11.133 7.111 -11.964 1.00 92.94 502 CYS A C 1
ATOM 3835 O O . CYS A 1 502 ? -12.084 7.752 -12.421 1.00 92.94 502 CYS A O 1
ATOM 3837 N N . ILE A 1 503 ? -11.273 5.890 -11.451 1.00 92.25 503 ILE A N 1
ATOM 3838 C CA . ILE A 1 503 ? -12.545 5.170 -11.369 1.00 92.25 503 ILE A CA 1
ATOM 3839 C C . ILE A 1 503 ? -12.835 4.726 -9.938 1.00 92.25 503 ILE A C 1
ATOM 3841 O O . ILE A 1 503 ? -11.935 4.530 -9.129 1.00 92.25 503 ILE A O 1
ATOM 3845 N N . TYR A 1 504 ? -14.114 4.559 -9.626 1.00 89.12 504 TYR A N 1
ATOM 3846 C CA . TYR A 1 504 ? -14.557 3.888 -8.410 1.00 89.12 504 TYR A CA 1
ATOM 3847 C C . TYR A 1 504 ? -15.195 2.559 -8.807 1.00 89.12 504 TYR A C 1
ATOM 3849 O O . TYR A 1 504 ? -15.831 2.455 -9.863 1.00 89.12 504 TYR A O 1
ATOM 3857 N N . ALA A 1 505 ? -15.019 1.544 -7.972 1.00 84.25 505 ALA A N 1
ATOM 3858 C CA . ALA A 1 505 ? -15.686 0.268 -8.156 1.00 84.25 505 ALA A CA 1
ATOM 3859 C C . ALA A 1 505 ? -17.063 0.291 -7.486 1.00 84.25 505 ALA A C 1
ATOM 3861 O O . ALA A 1 505 ? -17.224 0.847 -6.400 1.00 84.25 505 ALA A O 1
ATOM 3862 N N . LYS A 1 506 ? -18.052 -0.289 -8.165 1.00 76.69 506 LYS A N 1
ATOM 3863 C CA . LYS A 1 506 ? -19.428 -0.395 -7.676 1.00 76.69 506 LYS A CA 1
ATOM 3864 C C . LYS A 1 506 ? -19.686 -1.694 -6.960 1.00 76.69 506 LYS A C 1
ATOM 3866 O O . LYS A 1 506 ? -19.032 -2.698 -7.299 1.00 76.69 506 LYS A O 1
#

Secondary structure (DSSP, 8-state):
----THHHHHHHHHHHHHHH---HHHHHHHGGG-------------------HHHHHHHHHHHHHHHHHHHHHHHHHHHHHHHHHHHHHS--TT---HHHHHHHHHHHHHHHHHHHHHHHHHHHHHHHHHTTPPTTS---------PPP-S---HHHHHHHHHHHHHHHTHHHHHHHHHHHH-SHHHHTT---HHHHHHHHHHHHHHHTS-HHHHHHHTSSSSSSS-HHHHHHHHHHHHHHHHHHHHHHHHHHHHS-TT--S-EE-TTT----SSEEEEEEEESTTTTT--SSHHHHHHHHHHHHTT-HHHHGGGG-EETTEEPPS-EEEEEEEEE-SPPPP--TTHHHHHHHHHHHHHTTT---TTEEEEEEESS--TT---S-EEEEEEETTEEEEEEEEES---TTT---S-TT---HHHHHHHHHHHHHHHHHHH-TTSSSEEBTTTTB-TTGGGTT---SSTT--EEPTTS-EE----EE-HHHHHTT-EETTEETEE---

Sequence (506 aa):
MRTPLSLSYGLIFSLLVTSCGGSLGDYAKLTRRGAGASSGSGGTTYGATSIDAKQQASEKLRLIDEGKKSFERIIKLKTQLEDLQQKVEQPDDSLKKPEELVNSLSLIVGDIEKDAASLKDVGEAFKAVAAGKAPGEPVGLGLTDAAPSTEPVTAQSLLRRVSRLTTASDAYFLQGKEDCKDDPTPYMDRFSAASFYQTNFEHCRAVNRMSPEQLAASGSLGLRDLSVLEIIAIVIRSLITLLMRIATAEFLGFLFGEDGSLLVLNPLLGQVMHHNKTKAIFWGTSWKEDTSDVIPGIDHFLRAWGDSGPAALLGEYYDIHGPITAKSEYLGYEIDDTPTPRPDWGPILFTIMGEVCKLTKNNPDPEVIYMVYTDAGLGDFKFPAMHYPGLCGRKPFQVTWMPKVDVSGVRADKDAAGHSSLLSSLAMASAHELWETMANPMGDGWYTLKDYGEVGDRCYTTFAPTPGQLSTLSDGSKWRLHTVWSNAAFKAKRGVGEKKGCIYAK

pLDDT: mean 72.14, std 22.2, range [26.91, 98.75]

Mean predicted aligned error: 14.63 Å